Protein AF-A0A6A6XTH1-F1 (afdb_monomer)

Foldseek 3Di:
DWQDQVPAQAWEWEDEPRDTDITGHHLVLLVVQFVQSVVQLVVLPPDPPSRYHYHYDADPQLVVQVSVCSVPVDGDFGDPPPDPPPVVLCRQQVSLLRNLLVCVVRVRVSSVVVSLVSHDQEDAAPPDDLVSLLVNLCSHQVSDPDLDRSSLLSSLNHQQHRYPPNCPDPSVVVSCVVGVSSVLSNLLNCWQNQRQFQAWEWEAAPNDTDIGGDHLVLLVVQFVQSVCQCPDPDPSVVDRYDYDYHQDPLLVSQLSSCSSNVDNPLVSQCVQCVPPLLSQQLSLLSNVLVCVVRVRVSSLVVSLVSNVVSVVVDDLPPCVSLLSNLCSNQVSDPAAPDSNLLSSLCCCVPPNVVVCVDPSVVVSCVVGVSNVVSNVVNCVVLQQVPWDWDADPVRDTDIDRLNPDDPDDFDWDQDPVPRDIDTADSVGD

Solvent-accessible surface area (backbone atoms only — not comparable to full-atom values): 24085 Å² total; per-residue (Å²): 102,83,63,29,72,92,69,33,71,32,36,37,37,39,29,37,96,90,45,73,49,80,43,28,34,48,61,68,59,44,37,74,54,11,67,50,48,42,49,59,60,59,65,48,66,82,47,100,58,70,44,62,45,82,44,74,79,48,59,70,68,40,48,50,38,53,54,52,22,66,76,64,80,45,92,62,79,80,62,91,83,75,49,90,72,64,44,68,57,41,60,46,46,51,42,26,45,49,31,25,51,50,19,58,75,41,53,22,64,72,51,30,55,49,23,47,68,60,35,67,83,72,62,67,69,72,74,66,56,61,68,56,54,49,51,55,49,51,70,42,57,78,73,56,88,64,94,80,47,73,56,53,39,44,51,29,36,34,47,61,75,21,23,69,66,42,69,74,31,71,68,42,56,53,47,39,72,75,34,60,62,54,52,55,31,36,46,55,52,39,64,67,25,70,71,88,39,61,31,35,41,37,41,38,34,98,92,42,77,50,79,37,34,33,41,60,72,54,48,30,76,50,10,60,46,46,35,51,42,47,72,45,92,52,69,52,34,80,41,55,54,44,79,45,71,74,55,55,70,68,39,49,51,50,53,56,51,24,60,48,59,80,51,87,59,63,68,59,47,52,59,75,22,70,81,38,66,49,47,56,37,35,49,36,46,49,33,36,53,53,28,59,75,38,44,25,69,84,47,48,62,62,28,46,52,52,35,52,54,50,55,74,72,47,62,91,84,56,52,65,48,57,49,49,36,52,50,58,46,50,77,75,47,92,63,57,81,37,76,64,52,42,51,54,30,43,45,39,69,73,77,36,54,73,52,71,76,38,70,67,43,54,52,48,38,70,76,27,60,46,56,40,46,18,41,52,50,43,40,46,74,73,29,46,73,38,67,46,82,41,79,40,96,86,74,48,76,44,76,44,62,57,35,65,85,73,89,92,58,83,41,73,47,68,38,89,87,78,66,47,75,42,72,36,44,83,86,67,103

Secondary structure (DSSP, 8-state):
-TT-GGG-SEEEEEEETTEEEEEEE-HHHHHTT-HHHHHHHHHGGGSS-TTEEEEES--HHHHHHHHHHHHHSS--PPPTTS-SS-HHHIIIIIHHHHHHHHHHHTT-HHHHHHHHHHS-S---TT-S-HHHHHHHHHHHHTT---S--HHHHHHHHHHHHH-HHHHTSHHHHHHHHH-HHHHHHHHHT-TT--TT--EEEEEEETTEEEEEEE-HHHHHHH-HHHHHHHHSSSHHHH-SEEEEES--HHHHHHHHHHHHH----HHHHHHHHTT-HHHHHHHHHHHHHHHHHTT-GGGHHHHHHHHHHHHHHS-TT-HHHHHHHHHHHHHH---SS-HHHHHHHHHHHHH-GGGGGSHHHHHHHHH-HHHHHHHHHHHHHTTTT-EEEEE-TTS-EEEEETT---SS--EEEE-TTT--EEEE-TT--

InterPro domains:
  IPR000210 BTB/POZ domain [PF00651] (3-77)
  IPR000210 BTB/POZ domain [PF00651] (189-267)
  IPR000210 BTB/POZ domain [PS50097] (8-72)
  IPR000210 BTB/POZ domain [PS50097] (197-268)
  IPR000210 BTB/POZ domain [SM00225] (8-123)
  IPR000210 BTB/POZ domain [SM00225] (197-311)
  IPR011333 SKP1/BTB/POZ domain superfamily [G3DSA:3.30.710.10] (1-142)
  IPR011333 SKP1/BTB/POZ domain superfamily [G3DSA:3.30.710.10] (165-336)
  IPR011333 SKP1/BTB/POZ domain superfamily [SSF54695] (1-114)
  IPR011333 SKP1/BTB/POZ domain superfamily [SSF54695] (178-300)

Organism: NCBI:txid1314802

Sequence (429 aa):
MFNNPFSSDVTIRQTYNGITKRYHANKAVRCLHSKQFLNIFSENRKEESACIINLHGNDPVHFEIMLKYLYNLKWKDPAQGTYDENPSFQIKFMVPIGVYALANKYDIEKLRTCATQQFPDREPAGYYSNDQYVQMIEAHYSQCIGKDCLMGRKIAALAVKSSKDFILHESFEEMVKKYPSLSVDIILQLFNNPTLSDIRIKQICKGKTREYYAHKAILCKESDYFMNAFTGSFQEASDSEMAIYDDDPEHFEFVLKFIYTEHYDKSAIEKISEGDVAKRTVIPIGIYAIADKYDITRLYSPAAEDVLTTFKSTPDDQHDVLRAAIQTHYEMSSRADMPMGNILASFVLEHRREFTKLEDFQILMQSFPTFAADIALALCREGVFKYSPLRCVCGWTIYYNRGAMGQNHIRRRQCEKCRKWVFYDVEGG

Nearest PDB structures (foldseek):
  4eoz-assembly2_A  TM=8.513E-01  e=6.259E-05  Homo sapiens
  7x4x-assembly2_C  TM=8.504E-01  e=3.045E-04  Homo sapiens
  9ety-assembly1_B  TM=6.364E-01  e=1.633E-04  Homo sapiens
  4hxi-assembly1_A  TM=5.085E-01  e=1.011E-04  Homo sapiens
  8h33-assembly1_B  TM=3.549E-01  e=1.348E-04  Homo sapiens

Radius of gyration: 31.83 Å; Cα contacts (8 Å, |Δi|>4): 590; chains: 1; bounding box: 79×56×95 Å

pLDDT: mean 88.26, std 10.14, range [45.06, 98.31]

Mean predicted aligned error: 9.57 Å

Structure (mmCIF, N/CA/C/O backbone):
data_AF-A0A6A6XTH1-F1
#
_entry.id   AF-A0A6A6XTH1-F1
#
loop_
_atom_site.group_PDB
_atom_site.id
_atom_site.type_symbol
_atom_site.label_atom_id
_atom_site.label_alt_id
_atom_site.label_comp_id
_atom_site.label_asym_id
_atom_site.label_entity_id
_atom_site.label_seq_id
_atom_site.pdbx_PDB_ins_code
_atom_site.Cartn_x
_atom_site.Cartn_y
_atom_site.Cartn_z
_atom_site.occupancy
_atom_site.B_iso_or_equiv
_atom_site.auth_seq_id
_atom_site.auth_comp_id
_atom_site.auth_asym_id
_atom_site.auth_atom_id
_atom_site.pdbx_PDB_model_num
ATOM 1 N N . MET A 1 1 ? 41.050 3.896 -14.881 1.00 79.62 1 MET A N 1
ATOM 2 C CA . MET A 1 1 ? 41.025 2.451 -14.553 1.00 79.62 1 MET A CA 1
ATOM 3 C C . MET A 1 1 ? 40.057 1.673 -15.441 1.00 79.62 1 MET A C 1
ATOM 5 O O . MET A 1 1 ? 40.432 0.599 -15.886 1.00 79.62 1 MET A O 1
ATOM 9 N N . PHE A 1 2 ? 38.859 2.191 -15.755 1.00 81.81 2 PHE A N 1
ATOM 10 C CA . PHE A 1 2 ? 37.929 1.511 -16.672 1.00 81.81 2 PHE A CA 1
ATOM 11 C C . PHE A 1 2 ? 38.579 1.126 -18.014 1.00 81.81 2 PHE A C 1
ATOM 13 O O . PHE A 1 2 ? 39.218 1.967 -18.645 1.00 81.81 2 PHE A O 1
ATOM 20 N N . ASN A 1 3 ? 38.390 -0.132 -18.427 1.00 84.75 3 ASN A N 1
ATOM 21 C CA . ASN A 1 3 ? 38.865 -0.724 -19.680 1.00 84.75 3 ASN A CA 1
ATOM 22 C C . ASN A 1 3 ? 40.363 -0.528 -19.974 1.00 84.75 3 ASN A C 1
ATOM 24 O O . ASN A 1 3 ? 40.771 -0.474 -21.132 1.00 84.75 3 ASN A O 1
ATOM 28 N N . ASN A 1 4 ? 41.186 -0.425 -18.925 1.00 86.25 4 ASN A N 1
ATOM 29 C CA . ASN A 1 4 ? 42.634 -0.301 -19.046 1.00 86.25 4 ASN A CA 1
ATOM 30 C C . ASN A 1 4 ? 43.312 -1.633 -18.659 1.00 86.25 4 ASN A C 1
ATOM 32 O O . ASN A 1 4 ? 43.270 -1.998 -17.476 1.00 86.25 4 ASN A O 1
ATOM 36 N N . PRO A 1 5 ? 43.968 -2.336 -19.605 1.00 84.25 5 PRO A N 1
ATOM 37 C CA . PRO A 1 5 ? 44.561 -3.654 -19.368 1.00 84.25 5 PRO A CA 1
ATOM 38 C C . PRO A 1 5 ? 45.682 -3.646 -18.321 1.00 84.25 5 PRO A C 1
ATOM 40 O O . PRO A 1 5 ? 45.860 -4.640 -17.628 1.00 84.25 5 PRO A O 1
ATOM 43 N N . PHE A 1 6 ? 46.394 -2.529 -18.146 1.00 83.31 6 PHE A N 1
ATOM 44 C CA . PHE A 1 6 ? 47.521 -2.421 -17.210 1.00 83.31 6 PHE A CA 1
AT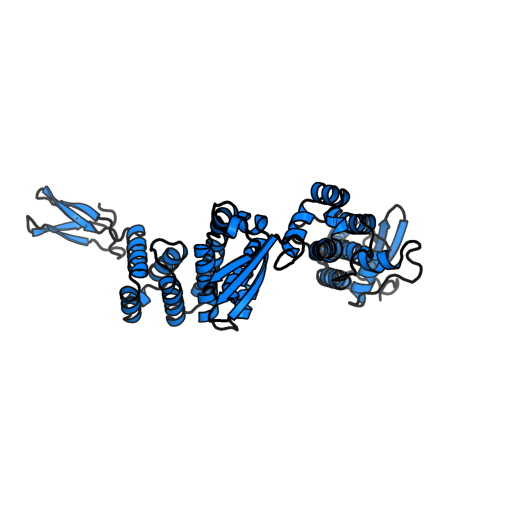OM 45 C C . PHE A 1 6 ? 47.093 -2.268 -15.749 1.00 83.31 6 PHE A C 1
ATOM 47 O O . PHE A 1 6 ? 47.891 -2.473 -14.843 1.00 83.31 6 PHE A O 1
ATOM 54 N N . SER A 1 7 ? 45.839 -1.879 -15.516 1.00 82.38 7 SER A N 1
ATOM 55 C CA . SER A 1 7 ? 45.303 -1.617 -14.173 1.00 82.38 7 SER A CA 1
ATOM 56 C C . SER A 1 7 ? 44.161 -2.557 -13.795 1.00 82.38 7 SER A C 1
ATOM 58 O O . SER A 1 7 ? 43.454 -2.278 -12.833 1.00 82.38 7 SER A O 1
ATOM 60 N N . SER A 1 8 ? 43.958 -3.636 -14.558 1.00 85.62 8 SER A N 1
ATOM 61 C CA . SER A 1 8 ? 42.837 -4.574 -14.418 1.00 85.62 8 SER A CA 1
ATOM 62 C C . SER A 1 8 ? 43.306 -5.941 -13.920 1.00 85.62 8 SER A C 1
ATOM 64 O O . SER A 1 8 ? 44.355 -6.425 -14.327 1.00 85.62 8 SER A O 1
ATOM 66 N N . ASP A 1 9 ? 42.504 -6.580 -13.071 1.00 84.94 9 ASP A N 1
ATOM 67 C CA . ASP A 1 9 ? 42.744 -7.918 -12.498 1.00 84.94 9 ASP A CA 1
ATOM 68 C C . ASP A 1 9 ? 41.776 -8.979 -13.068 1.00 84.94 9 ASP A C 1
ATOM 70 O O . ASP A 1 9 ? 41.789 -10.145 -12.657 1.00 84.94 9 ASP A O 1
ATOM 74 N N . VAL A 1 10 ? 40.915 -8.573 -14.011 1.00 85.38 10 VAL A N 1
ATOM 75 C CA . VAL A 1 10 ? 40.011 -9.451 -14.752 1.00 85.38 10 VAL A CA 1
ATOM 76 C C . VAL A 1 10 ? 39.714 -8.918 -16.156 1.00 85.38 10 VAL A C 1
ATOM 78 O O . VAL A 1 10 ? 39.556 -7.719 -16.388 1.00 85.38 10 VAL A O 1
ATOM 81 N N . THR A 1 11 ? 39.582 -9.842 -17.100 1.00 87.94 11 THR A N 1
ATOM 82 C CA . THR A 1 11 ? 39.050 -9.624 -18.444 1.00 87.94 11 THR A CA 1
ATOM 83 C C . THR A 1 11 ? 37.680 -10.279 -18.554 1.00 87.94 11 THR A C 1
ATOM 85 O O . THR A 1 11 ? 37.520 -11.467 -18.295 1.00 87.94 11 THR A O 1
ATOM 88 N N . ILE A 1 12 ? 36.676 -9.523 -18.977 1.00 87.50 12 ILE A N 1
ATOM 89 C CA . ILE A 1 12 ? 35.315 -10.021 -19.163 1.00 87.50 12 ILE A CA 1
ATOM 90 C C . ILE A 1 12 ? 35.030 -10.149 -20.647 1.00 87.50 12 ILE A C 1
ATOM 92 O O . ILE A 1 12 ? 35.158 -9.181 -21.393 1.00 87.50 12 ILE A O 1
ATOM 96 N N . ARG A 1 13 ? 34.623 -11.343 -21.059 1.00 88.94 13 ARG A N 1
ATOM 97 C CA . ARG A 1 13 ? 34.098 -11.656 -22.383 1.00 88.94 13 ARG A CA 1
ATOM 98 C C . ARG A 1 13 ? 32.581 -11.664 -22.295 1.00 88.94 13 ARG A C 1
ATOM 100 O O . ARG A 1 13 ? 31.990 -12.614 -21.795 1.00 88.94 13 ARG A O 1
ATOM 107 N N . GLN A 1 14 ? 31.959 -10.584 -22.740 1.00 89.56 14 GLN A N 1
ATOM 108 C CA . GLN A 1 14 ? 30.508 -10.502 -22.851 1.00 89.56 14 GLN A CA 1
ATOM 109 C C . GLN A 1 14 ? 30.110 -10.992 -24.245 1.00 89.56 14 GLN A C 1
ATOM 111 O O . GLN A 1 14 ? 30.639 -10.494 -25.233 1.00 89.56 14 GLN A O 1
ATOM 116 N N . THR A 1 15 ? 29.207 -11.972 -24.311 1.00 87.31 15 THR A N 1
ATOM 117 C CA . THR A 1 15 ? 28.718 -12.557 -25.565 1.00 87.31 15 THR A CA 1
ATOM 118 C C . THR A 1 15 ? 27.211 -12.369 -25.693 1.00 87.31 15 THR A C 1
ATOM 120 O O . THR A 1 15 ? 26.456 -12.737 -24.787 1.00 87.31 15 THR A O 1
ATOM 123 N N . TYR A 1 16 ? 26.765 -11.835 -26.828 1.00 87.19 16 TYR A N 1
ATOM 124 C CA . TYR A 1 16 ? 25.354 -11.631 -27.151 1.00 87.19 16 TYR A CA 1
ATOM 125 C C . TYR A 1 16 ? 25.130 -11.801 -28.651 1.00 87.19 16 TYR A C 1
ATOM 127 O O . TYR A 1 16 ? 25.870 -11.223 -29.442 1.00 87.19 16 TYR A O 1
ATOM 135 N N . ASN A 1 17 ? 24.158 -12.634 -29.036 1.00 85.44 17 ASN A N 1
ATOM 136 C CA . ASN A 1 17 ? 23.845 -12.966 -30.434 1.00 85.44 17 ASN A CA 1
ATOM 137 C C . ASN A 1 17 ? 25.089 -13.301 -31.285 1.00 85.44 17 ASN A C 1
ATOM 139 O O . ASN A 1 17 ? 25.251 -12.818 -32.399 1.00 85.44 17 ASN A O 1
ATOM 143 N N . GLY A 1 18 ? 26.014 -14.093 -30.730 1.00 82.94 18 GLY A N 1
ATOM 144 C CA . GLY A 1 18 ? 27.261 -14.492 -31.399 1.00 82.94 18 GLY A CA 1
ATOM 145 C C . GLY A 1 18 ? 28.381 -13.441 -31.390 1.00 82.94 18 GLY A C 1
ATOM 146 O O . GLY A 1 18 ? 29.526 -13.772 -31.691 1.00 82.94 18 GLY A O 1
ATOM 147 N N . ILE A 1 19 ? 28.106 -12.201 -30.979 1.00 83.81 19 ILE A N 1
ATOM 148 C CA . ILE A 1 19 ? 29.102 -11.127 -30.879 1.00 83.81 19 ILE A CA 1
ATOM 149 C C . ILE A 1 19 ? 29.741 -11.158 -29.493 1.00 83.81 19 ILE A C 1
ATOM 151 O O . ILE A 1 19 ? 29.045 -11.080 -28.483 1.00 83.81 19 ILE A O 1
ATOM 155 N N . THR A 1 20 ? 31.075 -11.234 -29.441 1.00 87.62 20 THR A N 1
ATOM 156 C CA . THR A 1 20 ? 31.843 -11.186 -28.187 1.00 87.62 20 THR A CA 1
ATOM 157 C C . THR A 1 20 ? 32.624 -9.881 -28.068 1.00 87.62 20 THR A C 1
ATOM 159 O O . THR A 1 20 ? 33.515 -9.624 -28.877 1.00 87.62 20 THR A O 1
ATOM 162 N N . LYS A 1 21 ? 32.366 -9.089 -27.021 1.00 89.25 21 LYS A N 1
ATOM 163 C CA . LYS A 1 21 ? 33.204 -7.942 -26.638 1.00 89.25 21 LYS A CA 1
ATOM 164 C C . LYS A 1 21 ? 34.044 -8.261 -25.405 1.00 89.25 21 LYS A C 1
ATOM 166 O O . LYS A 1 21 ? 33.629 -9.002 -24.512 1.00 89.25 21 LYS A O 1
ATOM 171 N N . ARG A 1 22 ? 35.253 -7.696 -25.365 1.00 89.62 22 ARG A N 1
ATOM 172 C CA . ARG A 1 22 ? 36.203 -7.846 -24.257 1.00 89.62 22 ARG A CA 1
ATOM 173 C C . ARG A 1 22 ? 36.315 -6.545 -23.478 1.00 89.62 22 ARG A C 1
ATOM 175 O O . ARG A 1 22 ? 36.481 -5.488 -24.077 1.00 89.62 22 ARG A O 1
ATOM 182 N N . TYR A 1 23 ? 36.272 -6.654 -22.156 1.00 88.38 23 TYR A N 1
ATOM 183 C CA . TYR A 1 23 ? 36.406 -5.529 -21.238 1.00 88.38 23 TYR A CA 1
ATOM 184 C C . TYR A 1 23 ? 37.457 -5.834 -20.175 1.00 88.38 23 TYR A C 1
ATOM 186 O O . TYR A 1 23 ? 37.413 -6.896 -19.556 1.00 88.38 23 TYR A O 1
ATOM 194 N N . HIS A 1 24 ? 38.360 -4.893 -19.921 1.00 87.50 24 HIS A N 1
ATOM 195 C CA . HIS A 1 24 ? 39.299 -4.958 -18.801 1.00 87.50 24 HIS A CA 1
ATOM 196 C C . HIS A 1 24 ? 38.693 -4.260 -17.575 1.00 87.50 24 HIS A C 1
ATOM 198 O O . HIS A 1 24 ? 38.207 -3.128 -17.674 1.00 87.50 24 HIS A O 1
ATOM 204 N N . ALA A 1 25 ? 38.646 -4.949 -16.435 1.00 85.69 25 ALA A N 1
ATOM 205 C CA . ALA A 1 25 ? 37.986 -4.446 -15.237 1.00 85.69 25 ALA A CA 1
ATOM 206 C C . ALA A 1 25 ? 38.704 -4.841 -13.937 1.00 85.69 25 ALA A C 1
ATOM 208 O O . ALA A 1 25 ? 39.650 -5.624 -13.929 1.00 85.69 25 ALA A O 1
ATOM 209 N N . ASN A 1 26 ? 38.205 -4.289 -12.829 1.00 88.06 26 ASN A N 1
ATOM 210 C CA . ASN A 1 26 ? 38.665 -4.548 -11.470 1.00 88.06 26 ASN A CA 1
ATOM 211 C C . ASN 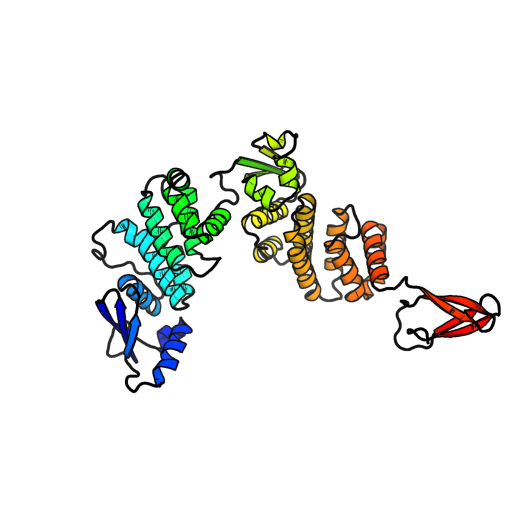A 1 26 ? 37.615 -5.354 -10.697 1.00 88.06 26 ASN A C 1
ATOM 213 O O . ASN A 1 26 ? 36.486 -4.881 -10.535 1.00 88.06 26 ASN A O 1
ATOM 217 N N . LYS A 1 27 ? 37.976 -6.534 -10.181 1.00 83.25 27 LYS A N 1
ATOM 218 C CA . LYS A 1 27 ? 37.102 -7.386 -9.358 1.00 83.25 27 LYS A CA 1
ATOM 219 C C . LYS A 1 27 ? 36.592 -6.605 -8.147 1.00 83.25 27 LYS A C 1
ATOM 221 O O . LYS A 1 27 ? 35.385 -6.539 -7.930 1.00 83.25 27 LYS A O 1
ATOM 226 N N . ALA A 1 28 ? 37.494 -5.924 -7.433 1.00 79.75 28 ALA A N 1
ATOM 227 C CA . ALA A 1 28 ? 37.177 -5.160 -6.223 1.00 79.75 28 ALA A CA 1
ATOM 228 C C . ALA A 1 28 ? 36.103 -4.075 -6.438 1.00 79.75 28 ALA A C 1
ATOM 230 O O . ALA A 1 28 ? 35.146 -4.005 -5.671 1.00 79.75 28 ALA A O 1
ATOM 231 N N . VAL A 1 29 ? 36.210 -3.282 -7.514 1.00 81.12 29 VAL A N 1
ATOM 232 C CA . VAL A 1 29 ? 35.236 -2.218 -7.841 1.00 81.12 29 VAL A CA 1
ATOM 233 C C . VAL A 1 29 ? 33.833 -2.797 -8.034 1.00 81.12 29 VAL A C 1
ATOM 235 O O . VAL A 1 29 ? 32.847 -2.196 -7.633 1.00 81.12 29 VAL A O 1
ATOM 238 N N . ARG A 1 30 ? 33.717 -3.990 -8.616 1.00 81.31 30 ARG A N 1
ATOM 239 C CA . ARG A 1 30 ? 32.416 -4.609 -8.905 1.00 81.31 30 ARG A CA 1
ATOM 240 C C . ARG A 1 30 ? 31.829 -5.296 -7.682 1.00 81.31 30 ARG A C 1
ATOM 242 O O . ARG A 1 30 ? 30.639 -5.139 -7.436 1.00 81.31 30 ARG A O 1
ATOM 249 N N . CYS A 1 31 ? 32.656 -6.000 -6.908 1.00 82.75 31 CYS A N 1
ATOM 250 C CA . CYS A 1 31 ? 32.242 -6.597 -5.637 1.00 82.75 31 CYS A CA 1
ATOM 251 C C . CYS A 1 31 ? 31.720 -5.545 -4.655 1.00 82.75 31 CYS A C 1
ATOM 253 O O . CYS A 1 31 ? 30.798 -5.833 -3.900 1.00 82.75 31 CYS A O 1
ATOM 255 N N . LEU A 1 32 ? 32.270 -4.323 -4.692 1.00 83.12 32 LEU A N 1
ATOM 256 C CA . LEU A 1 32 ? 31.778 -3.200 -3.890 1.00 83.12 32 LEU A CA 1
ATOM 257 C C . LEU A 1 32 ? 30.310 -2.859 -4.193 1.00 83.12 32 LEU A C 1
ATOM 259 O O . LEU A 1 32 ? 29.587 -2.396 -3.316 1.00 83.12 32 LEU A O 1
ATOM 263 N N . HIS A 1 33 ? 29.874 -3.071 -5.434 1.00 83.81 33 HIS A N 1
ATOM 264 C CA . HIS A 1 33 ? 28.554 -2.673 -5.917 1.00 83.81 33 HIS A CA 1
ATOM 265 C C . HIS A 1 33 ? 27.579 -3.836 -6.125 1.00 83.81 33 HIS A C 1
ATOM 267 O O . HIS A 1 33 ? 26.409 -3.579 -6.388 1.00 83.81 33 HIS A O 1
ATOM 273 N N . SER A 1 34 ? 28.044 -5.085 -6.053 1.00 87.19 34 SER A N 1
ATOM 274 C CA . SER A 1 34 ? 27.250 -6.273 -6.372 1.00 87.19 34 SER A CA 1
ATOM 275 C C . SER A 1 34 ? 27.806 -7.510 -5.674 1.00 87.19 34 SER A C 1
ATOM 277 O O . SER A 1 34 ? 28.924 -7.965 -5.949 1.00 87.19 34 SER A O 1
ATOM 279 N N . LYS A 1 35 ? 26.972 -8.113 -4.823 1.00 84.44 35 LYS A N 1
ATOM 280 C CA . LYS A 1 35 ? 27.264 -9.414 -4.203 1.00 84.44 35 LYS A CA 1
ATOM 281 C C . LYS A 1 35 ? 27.319 -10.533 -5.237 1.00 84.44 35 LYS A C 1
ATOM 283 O O . LYS A 1 35 ? 28.079 -11.481 -5.081 1.00 84.44 35 LYS A O 1
ATOM 288 N N . GLN A 1 36 ? 26.564 -10.417 -6.323 1.00 84.62 36 GLN A N 1
ATOM 289 C CA . GLN A 1 36 ? 26.618 -11.417 -7.376 1.00 84.62 36 GLN A CA 1
ATOM 290 C C . GLN A 1 36 ? 27.959 -11.448 -8.096 1.00 84.62 36 GLN A C 1
ATOM 292 O O . GLN A 1 36 ? 28.465 -12.530 -8.372 1.00 84.62 36 GLN A O 1
ATOM 297 N N . PHE A 1 37 ? 28.573 -10.293 -8.371 1.00 84.06 37 PHE A N 1
ATOM 298 C CA . PHE A 1 37 ? 29.925 -10.293 -8.923 1.00 84.06 37 PHE A CA 1
ATOM 299 C C . PHE A 1 37 ? 30.907 -10.966 -7.958 1.00 84.06 37 PHE A C 1
ATOM 301 O O . PHE A 1 37 ? 31.735 -11.749 -8.413 1.00 84.06 37 PHE A O 1
ATOM 308 N N . LEU A 1 38 ? 30.770 -10.760 -6.642 1.00 83.12 38 LEU A N 1
ATOM 309 C CA . LEU A 1 38 ? 31.570 -11.482 -5.647 1.00 83.12 38 LEU A CA 1
ATOM 310 C C . LEU A 1 38 ? 31.401 -13.008 -5.758 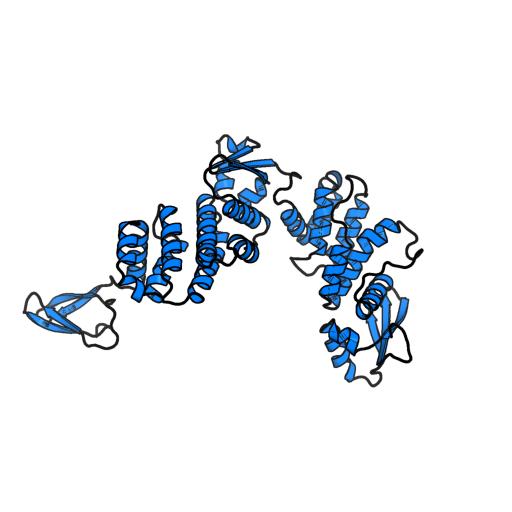1.00 83.12 38 LEU A C 1
ATOM 312 O O . LEU A 1 38 ? 32.409 -13.713 -5.742 1.00 83.12 38 LEU A O 1
ATOM 316 N N . ASN A 1 39 ? 30.171 -13.501 -5.929 1.00 83.94 39 ASN A N 1
ATOM 317 C CA . ASN A 1 39 ? 29.889 -14.929 -6.119 1.00 83.94 39 ASN A CA 1
ATOM 318 C C . ASN A 1 39 ? 30.478 -15.461 -7.435 1.00 83.94 39 ASN A C 1
ATOM 320 O O . ASN A 1 39 ? 31.201 -16.452 -7.442 1.00 83.94 39 ASN A O 1
ATOM 324 N N . ILE A 1 40 ? 30.276 -14.740 -8.542 1.00 83.56 40 ILE A N 1
ATOM 325 C CA . ILE A 1 40 ? 30.854 -15.090 -9.848 1.00 83.56 40 ILE A CA 1
ATOM 326 C C . ILE A 1 40 ? 32.384 -15.191 -9.744 1.00 83.56 40 ILE A C 1
ATOM 328 O O . ILE A 1 40 ? 32.997 -16.095 -10.310 1.00 83.56 40 ILE A O 1
ATOM 332 N N . PHE A 1 41 ? 33.031 -14.276 -9.019 1.00 81.06 41 PHE A N 1
ATOM 333 C CA . PHE A 1 41 ? 34.482 -14.305 -8.836 1.00 81.06 41 PHE A CA 1
ATOM 334 C C . PHE A 1 41 ? 34.959 -15.372 -7.843 1.00 81.06 41 PHE A C 1
ATOM 336 O O . PHE A 1 41 ? 36.118 -15.782 -7.927 1.00 81.06 41 PHE A O 1
ATOM 343 N N . SER A 1 42 ? 34.126 -15.802 -6.893 1.00 77.00 42 SER A N 1
ATOM 344 C CA . SER A 1 42 ? 34.489 -16.829 -5.914 1.00 77.00 42 SER A CA 1
ATOM 345 C C . SER A 1 42 ? 34.365 -18.243 -6.486 1.00 77.00 42 SER A C 1
ATOM 347 O O . SER A 1 42 ? 35.248 -19.062 -6.235 1.00 77.00 42 SER A O 1
ATOM 349 N N . GLU A 1 43 ? 33.344 -18.504 -7.303 1.00 71.75 43 GLU A N 1
ATOM 350 C CA . GLU A 1 43 ? 33.095 -19.798 -7.951 1.00 71.75 43 GLU A CA 1
ATOM 351 C C . GLU A 1 43 ? 34.133 -20.113 -9.039 1.00 71.75 43 GLU A C 1
ATOM 353 O O . GLU A 1 43 ? 34.647 -21.230 -9.106 1.00 71.75 43 GLU A O 1
ATOM 358 N N . ASN A 1 44 ? 34.550 -19.103 -9.811 1.00 63.25 44 ASN A N 1
ATOM 359 C CA . ASN A 1 44 ? 35.551 -19.238 -10.879 1.00 63.25 44 ASN A CA 1
ATOM 360 C C . ASN A 1 44 ? 37.004 -19.431 -10.384 1.00 63.25 44 ASN A C 1
ATOM 362 O O . ASN A 1 44 ? 37.931 -19.434 -11.190 1.00 63.25 44 ASN A O 1
ATOM 366 N N . ARG A 1 45 ? 37.254 -19.600 -9.074 1.00 56.66 45 ARG A N 1
ATOM 367 C CA . ARG A 1 45 ? 38.610 -19.880 -8.549 1.00 56.66 45 ARG A CA 1
ATOM 368 C C . ARG A 1 45 ? 39.117 -21.296 -8.847 1.00 56.66 45 ARG A C 1
ATOM 370 O O . ARG A 1 45 ? 40.288 -21.561 -8.599 1.00 56.66 45 ARG A O 1
ATOM 377 N N . LYS A 1 46 ? 38.253 -22.205 -9.314 1.00 53.41 46 LYS A N 1
ATOM 378 C CA . LYS A 1 46 ? 38.589 -23.624 -9.532 1.00 53.41 46 LYS A CA 1
ATOM 379 C C . LYS A 1 46 ? 39.170 -23.937 -10.917 1.00 53.41 46 LYS A C 1
ATOM 381 O O . LYS A 1 46 ? 39.634 -25.052 -11.117 1.00 53.41 46 LYS A O 1
ATOM 386 N N . GLU A 1 47 ? 39.178 -22.983 -11.845 1.00 50.53 47 GLU A N 1
ATOM 387 C CA . GLU A 1 47 ? 39.749 -23.155 -13.185 1.00 50.53 47 GLU A CA 1
ATOM 388 C C . GLU A 1 47 ? 41.060 -22.361 -13.308 1.00 50.53 47 GLU A C 1
ATOM 390 O O . GLU A 1 47 ? 41.127 -21.189 -12.934 1.00 50.53 47 GLU A O 1
ATOM 395 N N . GLU A 1 48 ? 42.108 -22.975 -13.868 1.00 46.66 48 GLU A N 1
ATOM 396 C CA . GLU A 1 48 ? 43.475 -22.425 -14.011 1.00 46.66 48 GLU A CA 1
ATOM 397 C C . GLU A 1 48 ? 43.564 -21.128 -14.861 1.00 46.66 48 GLU A C 1
ATOM 399 O O . GLU A 1 48 ? 44.632 -20.543 -15.021 1.00 46.66 48 GLU A O 1
ATOM 404 N N . SER A 1 49 ? 42.430 -20.611 -15.353 1.00 53.19 49 SER A N 1
ATOM 405 C CA . SER A 1 49 ? 42.276 -19.383 -16.150 1.00 53.19 49 SER A CA 1
ATOM 406 C C . SER A 1 49 ? 41.616 -18.226 -15.371 1.00 53.19 49 SER A C 1
ATOM 408 O O . SER A 1 49 ? 40.824 -17.467 -15.930 1.00 53.19 49 SER A O 1
ATOM 410 N N . ALA A 1 50 ? 41.942 -18.054 -14.084 1.00 57.41 50 ALA A N 1
ATOM 411 C CA . ALA A 1 50 ? 41.287 -17.162 -13.103 1.00 57.41 50 ALA A CA 1
ATOM 412 C C . ALA A 1 50 ? 41.185 -15.643 -13.446 1.00 57.41 50 ALA A C 1
ATOM 414 O O . ALA A 1 50 ? 40.675 -14.847 -12.641 1.00 57.41 50 ALA A O 1
ATOM 415 N N . CYS A 1 51 ? 41.672 -15.216 -14.617 1.00 72.19 51 CYS A N 1
ATOM 416 C CA . CYS A 1 51 ? 41.663 -13.834 -15.103 1.00 72.19 51 CYS A CA 1
ATOM 417 C C . CYS A 1 51 ? 40.608 -13.569 -16.197 1.00 72.19 51 CYS A C 1
ATOM 419 O O . CYS A 1 51 ? 40.357 -12.407 -16.505 1.00 72.19 51 CYS A O 1
ATOM 421 N N . ILE A 1 52 ? 39.958 -14.584 -16.785 1.00 81.12 52 ILE A N 1
ATOM 422 C CA . ILE A 1 52 ? 38.946 -14.380 -17.841 1.00 81.12 52 ILE A CA 1
ATOM 423 C C . ILE A 1 52 ? 37.582 -14.901 -17.395 1.00 81.12 52 ILE A C 1
ATOM 425 O O . ILE A 1 52 ? 37.474 -16.029 -16.937 1.00 81.12 52 ILE A O 1
ATOM 429 N N . ILE A 1 53 ? 36.532 -14.096 -17.573 1.00 82.56 53 ILE A N 1
ATOM 430 C CA . ILE A 1 53 ? 35.151 -14.481 -17.250 1.00 82.56 53 ILE A CA 1
ATOM 431 C C . ILE A 1 53 ? 34.266 -14.311 -18.466 1.00 82.56 53 ILE A C 1
ATOM 433 O O . ILE A 1 53 ? 34.235 -13.237 -19.066 1.00 82.56 53 ILE A O 1
ATOM 437 N N . ASN A 1 54 ? 33.519 -15.358 -18.798 1.00 82.88 54 ASN A N 1
ATOM 438 C CA . ASN A 1 54 ? 32.559 -15.347 -19.890 1.00 82.88 54 ASN A CA 1
ATOM 439 C C . ASN A 1 54 ? 31.160 -15.065 -19.335 1.00 82.88 54 ASN A C 1
ATOM 441 O O . ASN A 1 54 ? 30.682 -15.766 -18.449 1.00 82.88 54 ASN A O 1
ATOM 445 N N . LEU A 1 55 ? 30.514 -14.017 -19.841 1.00 84.50 55 LEU A N 1
ATOM 446 C CA . LEU A 1 55 ? 29.145 -13.650 -19.495 1.00 84.50 55 LEU A CA 1
ATOM 447 C C . LEU A 1 55 ? 28.295 -13.676 -20.762 1.00 84.50 55 LEU A C 1
ATOM 449 O O . LEU A 1 55 ? 28.638 -13.038 -21.756 1.00 84.50 55 LEU A O 1
ATOM 453 N N . HIS A 1 56 ? 27.173 -14.387 -20.718 1.00 83.81 56 HIS A N 1
ATOM 454 C CA . HIS A 1 56 ? 26.288 -14.574 -21.867 1.00 83.81 56 HIS A CA 1
ATOM 455 C C . HIS A 1 56 ? 24.954 -13.837 -21.687 1.00 83.81 56 HIS A C 1
ATOM 457 O O . HIS A 1 56 ? 24.479 -13.633 -20.562 1.00 83.81 56 HIS A O 1
ATOM 463 N N . GLY A 1 57 ? 24.347 -13.449 -22.812 1.00 81.25 57 GLY A N 1
ATOM 464 C CA . GLY A 1 57 ? 22.981 -12.920 -22.856 1.00 81.25 57 GLY A CA 1
ATOM 465 C C . GLY A 1 57 ? 22.833 -11.478 -22.362 1.00 81.25 57 GLY A C 1
ATOM 466 O O . GLY A 1 57 ? 21.739 -11.085 -21.982 1.00 81.25 57 GLY A O 1
ATOM 467 N N . ASN A 1 58 ? 23.916 -10.697 -22.324 1.00 85.25 58 ASN A N 1
ATOM 468 C CA . ASN A 1 58 ? 23.855 -9.278 -21.958 1.00 85.25 58 ASN A CA 1
ATOM 469 C C . ASN A 1 58 ? 24.007 -8.428 -23.207 1.00 85.25 58 ASN A C 1
ATOM 471 O O . ASN A 1 58 ? 25.023 -8.579 -23.874 1.00 85.25 58 ASN A O 1
ATOM 475 N N . ASP A 1 59 ? 23.089 -7.513 -23.488 1.00 89.56 59 ASP A N 1
ATOM 476 C CA . ASP A 1 59 ? 23.270 -6.571 -24.593 1.00 89.56 59 ASP A CA 1
ATOM 477 C C . ASP A 1 59 ? 24.584 -5.758 -24.429 1.00 89.56 59 ASP A C 1
ATOM 479 O O . ASP A 1 59 ? 24.848 -5.253 -23.329 1.00 89.56 59 ASP A O 1
ATOM 483 N N . PRO A 1 60 ? 25.432 -5.631 -25.472 1.00 89.88 60 PRO A N 1
ATOM 484 C CA . PRO A 1 60 ? 26.718 -4.945 -25.365 1.00 89.88 60 PRO A CA 1
ATOM 485 C C . PRO A 1 60 ? 26.621 -3.464 -24.976 1.00 89.88 60 PRO A C 1
ATOM 487 O O . PRO A 1 60 ? 27.507 -2.968 -24.277 1.00 89.88 60 PRO A O 1
ATOM 490 N N . VAL A 1 61 ? 25.584 -2.751 -25.427 1.00 91.94 61 VAL A N 1
ATOM 491 C CA . VAL A 1 61 ? 25.392 -1.322 -25.141 1.00 91.94 61 VAL A CA 1
ATOM 492 C C . VAL A 1 61 ? 24.991 -1.152 -23.681 1.00 91.94 61 VAL A C 1
ATOM 494 O O . VAL A 1 61 ? 25.662 -0.434 -22.936 1.00 91.94 61 VAL A O 1
ATOM 497 N N . HIS A 1 62 ? 23.965 -1.878 -23.232 1.00 93.38 62 HIS A N 1
ATOM 498 C CA . HIS A 1 62 ? 23.512 -1.835 -21.839 1.00 93.38 62 HIS A CA 1
ATOM 499 C C . HIS A 1 62 ? 24.616 -2.279 -20.871 1.00 93.38 62 HIS A C 1
ATOM 501 O O . HIS A 1 62 ? 24.812 -1.674 -19.811 1.00 93.38 62 HIS A O 1
ATOM 507 N N . PHE A 1 63 ? 25.377 -3.314 -21.241 1.00 92.25 63 PHE A N 1
ATOM 508 C CA . PHE A 1 63 ? 26.475 -3.815 -20.422 1.00 92.25 63 PHE A CA 1
ATOM 509 C C . PHE A 1 63 ? 27.583 -2.772 -20.284 1.00 92.25 63 PHE A C 1
ATOM 511 O O . PHE A 1 63 ? 28.071 -2.540 -19.179 1.00 92.25 63 PHE A O 1
ATOM 518 N N . GLU A 1 64 ? 27.952 -2.088 -21.367 1.00 92.12 64 GLU A N 1
ATOM 519 C CA . GLU A 1 64 ? 28.949 -1.022 -21.317 1.00 92.12 64 GLU A CA 1
ATOM 520 C C . GLU A 1 64 ? 28.503 0.164 -20.447 1.00 92.12 64 GLU A C 1
ATOM 522 O O . GLU A 1 64 ? 29.319 0.688 -19.681 1.00 92.12 64 GLU A O 1
ATOM 527 N N . ILE A 1 65 ? 27.222 0.552 -20.496 1.00 94.44 65 ILE A N 1
ATOM 528 C CA . ILE A 1 65 ? 26.655 1.582 -19.607 1.00 94.44 65 ILE A CA 1
ATOM 529 C C . ILE A 1 65 ? 26.792 1.153 -18.146 1.00 94.44 65 ILE A C 1
ATOM 531 O O . ILE A 1 65 ? 27.326 1.915 -17.335 1.00 94.44 65 ILE A O 1
ATOM 535 N N . MET A 1 66 ? 26.395 -0.081 -17.813 1.00 94.38 66 MET A N 1
ATOM 536 C CA . MET A 1 66 ? 26.558 -0.632 -16.466 1.00 94.38 66 MET A CA 1
ATOM 537 C C . MET A 1 66 ? 28.023 -0.577 -16.022 1.00 94.38 66 MET A C 1
ATOM 539 O O . MET A 1 66 ? 28.318 -0.111 -14.923 1.00 94.38 66 MET A O 1
ATOM 543 N N . LEU A 1 67 ? 28.965 -0.997 -16.872 1.00 91.44 67 LEU A N 1
ATOM 544 C CA . LEU A 1 67 ? 30.384 -0.946 -16.528 1.00 91.44 67 LEU A CA 1
ATOM 545 C C . LEU A 1 67 ? 30.869 0.482 -16.275 1.00 91.44 67 LEU A C 1
ATOM 547 O O . LEU A 1 67 ? 31.529 0.733 -15.270 1.00 91.44 67 LEU A O 1
ATOM 551 N N . LYS A 1 68 ? 30.540 1.428 -17.159 1.00 92.00 68 LYS A N 1
ATOM 552 C CA . LYS A 1 68 ? 30.915 2.838 -16.990 1.00 92.00 68 LYS A CA 1
ATOM 553 C C . LYS A 1 68 ? 30.306 3.432 -15.722 1.00 92.00 68 LYS A C 1
ATOM 555 O O . LYS A 1 68 ? 30.969 4.244 -15.071 1.00 92.00 68 LYS A O 1
ATOM 560 N N . TYR A 1 69 ? 29.089 3.025 -15.363 1.00 94.12 69 TYR A N 1
ATOM 561 C CA . TYR A 1 69 ? 28.440 3.428 -14.122 1.00 94.12 69 TYR A CA 1
ATOM 562 C C . TYR A 1 69 ? 29.203 2.917 -12.897 1.00 94.12 69 TYR A C 1
ATOM 564 O O . TYR A 1 69 ? 29.474 3.704 -12.000 1.00 94.12 69 TYR A O 1
ATOM 572 N N . LEU A 1 70 ? 29.640 1.654 -12.873 1.00 91.38 70 LEU A N 1
ATOM 573 C CA . LEU A 1 70 ? 30.388 1.096 -11.734 1.00 91.38 70 LEU A CA 1
ATOM 574 C C . LEU A 1 70 ? 31.700 1.838 -11.429 1.00 91.38 70 LEU A C 1
ATOM 576 O O . LEU A 1 70 ? 32.157 1.821 -10.294 1.00 91.38 70 LEU A O 1
ATOM 580 N N . TYR A 1 71 ? 32.301 2.502 -12.419 1.00 89.88 71 TYR A N 1
ATOM 581 C CA . TYR A 1 71 ? 33.509 3.308 -12.210 1.00 89.88 71 TYR A CA 1
ATOM 582 C C . TYR A 1 71 ? 33.226 4.779 -11.897 1.00 89.88 71 TYR A C 1
ATOM 584 O O . TYR A 1 71 ? 34.018 5.412 -11.206 1.00 89.88 71 TYR A O 1
ATOM 592 N N . ASN A 1 72 ? 32.139 5.342 -12.432 1.00 91.19 72 ASN A N 1
ATOM 593 C CA . ASN A 1 72 ? 31.909 6.791 -12.404 1.00 91.19 72 ASN A CA 1
ATOM 594 C C . ASN A 1 72 ? 30.714 7.210 -11.538 1.00 91.19 72 ASN A C 1
ATOM 596 O O . ASN A 1 72 ? 30.538 8.402 -11.300 1.00 91.19 72 ASN A O 1
ATOM 600 N N . LEU A 1 73 ? 29.867 6.255 -11.139 1.00 91.00 73 LEU A N 1
ATOM 601 C CA . LEU A 1 73 ? 28.586 6.438 -10.444 1.00 91.00 73 LEU A CA 1
ATOM 602 C C . LEU A 1 73 ? 27.636 7.425 -11.137 1.00 91.00 73 LEU A C 1
ATOM 604 O O . LEU A 1 73 ? 26.805 8.068 -10.501 1.00 91.00 73 LEU A O 1
ATOM 608 N N . LYS A 1 74 ? 27.773 7.554 -12.459 1.00 92.81 74 LYS A N 1
ATOM 609 C CA . LYS A 1 74 ? 26.998 8.463 -13.303 1.00 92.81 74 LYS A CA 1
ATOM 610 C C . LYS A 1 74 ? 26.487 7.721 -14.522 1.00 92.81 74 LYS A C 1
ATOM 612 O O . LYS A 1 74 ? 27.244 6.972 -15.148 1.00 92.81 74 LYS A O 1
ATOM 617 N N . TRP A 1 75 ? 25.221 7.960 -14.849 1.00 94.38 75 TRP A N 1
ATOM 618 C CA . TRP A 1 75 ? 24.641 7.524 -16.110 1.00 94.38 75 TRP A CA 1
ATOM 619 C C . TRP A 1 75 ? 25.368 8.192 -17.278 1.00 94.38 75 TRP A C 1
ATOM 621 O O . TRP A 1 75 ? 25.761 9.358 -17.193 1.00 94.38 75 TRP A O 1
ATOM 631 N N . LYS A 1 76 ? 25.585 7.432 -18.348 1.00 92.50 76 LYS A N 1
ATOM 632 C CA . LYS A 1 76 ? 26.170 7.922 -19.593 1.00 92.50 76 LYS A CA 1
ATOM 633 C C . LYS A 1 76 ? 25.386 7.317 -20.738 1.00 92.50 76 LYS A C 1
ATOM 635 O O . LYS A 1 76 ? 25.321 6.092 -20.830 1.00 92.50 76 LYS A O 1
ATOM 640 N N . ASP A 1 77 ? 24.850 8.175 -21.590 1.00 91.00 77 ASP A N 1
ATOM 641 C CA . ASP A 1 77 ? 24.117 7.729 -22.762 1.00 91.00 77 ASP A CA 1
ATOM 642 C C . ASP A 1 77 ? 25.024 6.968 -23.739 1.00 91.00 77 ASP A C 1
ATOM 644 O O . ASP A 1 77 ? 26.255 7.143 -23.732 1.00 91.00 77 ASP A O 1
ATOM 648 N N . PRO A 1 78 ? 24.430 6.102 -24.578 1.00 92.19 78 PRO A N 1
ATOM 649 C CA . PRO A 1 78 ? 25.127 5.508 -25.707 1.00 92.19 78 PRO A CA 1
ATOM 650 C C . PRO A 1 78 ? 25.784 6.568 -26.601 1.00 92.19 78 PRO A C 1
ATOM 652 O O . PRO A 1 78 ? 25.362 7.723 -26.654 1.00 92.19 78 PRO A O 1
ATOM 655 N N . ALA A 1 79 ? 26.821 6.167 -27.337 1.00 87.81 79 ALA A N 1
ATOM 656 C CA . ALA A 1 79 ? 27.477 7.060 -28.285 1.00 87.81 79 ALA A CA 1
ATOM 657 C C . ALA A 1 79 ? 26.509 7.467 -29.413 1.00 87.81 79 ALA A C 1
ATOM 659 O O . ALA A 1 79 ? 25.605 6.709 -29.778 1.00 87.81 79 ALA A O 1
ATOM 660 N N . GLN A 1 80 ? 26.709 8.646 -30.001 1.00 84.44 80 GLN A N 1
ATOM 661 C CA . GLN A 1 80 ? 25.961 9.035 -31.200 1.00 84.44 80 GLN A CA 1
ATOM 662 C C . GLN A 1 80 ? 26.161 7.997 -32.314 1.00 84.44 80 GLN A C 1
ATOM 664 O O . GLN A 1 80 ? 27.261 7.475 -32.483 1.00 84.44 80 GLN A O 1
ATOM 669 N N . GLY A 1 81 ? 25.087 7.680 -33.041 1.00 86.25 81 GLY A N 1
ATOM 670 C CA . GLY A 1 81 ? 25.098 6.638 -34.072 1.00 86.25 81 GLY A CA 1
ATOM 671 C C . GLY A 1 81 ? 25.090 5.201 -33.536 1.00 86.25 81 GLY A C 1
ATOM 672 O O . GLY A 1 81 ? 25.370 4.284 -34.291 1.00 86.25 81 GLY A O 1
ATOM 673 N N . THR A 1 82 ? 24.794 4.977 -32.245 1.00 89.12 82 THR A N 1
ATOM 674 C CA . THR A 1 82 ? 24.650 3.605 -31.707 1.00 89.12 82 THR A CA 1
ATOM 675 C C . THR A 1 82 ? 23.420 2.889 -32.276 1.00 89.12 82 THR A C 1
ATOM 677 O O . THR A 1 82 ? 23.443 1.672 -32.426 1.00 89.12 82 THR A O 1
ATOM 680 N N . TYR A 1 83 ? 22.353 3.637 -32.568 1.00 89.50 83 TYR A N 1
ATOM 681 C CA . TYR A 1 83 ? 21.096 3.115 -33.097 1.00 89.50 83 TYR A CA 1
ATOM 682 C C . TYR A 1 83 ? 20.774 3.805 -34.417 1.00 89.50 83 TYR A C 1
ATOM 684 O O . TYR A 1 83 ? 20.717 5.037 -34.459 1.00 89.50 83 TYR A O 1
ATOM 692 N N . ASP A 1 84 ? 20.537 3.007 -35.454 1.00 84.19 84 ASP A N 1
ATOM 693 C CA . ASP A 1 84 ? 20.167 3.498 -36.782 1.00 84.19 84 ASP A CA 1
ATOM 694 C C . ASP A 1 84 ? 18.668 3.838 -36.852 1.00 84.19 84 ASP A C 1
ATOM 696 O O . ASP A 1 84 ? 18.276 4.869 -37.398 1.00 84.19 84 ASP A O 1
ATOM 700 N N . GLU A 1 85 ? 17.819 3.017 -36.227 1.00 86.88 85 GLU A N 1
ATOM 701 C CA . GLU A 1 85 ? 16.363 3.179 -36.232 1.00 86.88 85 GLU A CA 1
ATOM 702 C C . GLU A 1 85 ? 15.846 3.796 -34.930 1.00 86.88 85 GLU A C 1
ATOM 704 O O . GLU A 1 85 ? 16.148 3.329 -33.829 1.00 86.88 85 GLU A O 1
ATOM 709 N N . ASN A 1 86 ? 15.017 4.838 -35.061 1.00 87.38 86 ASN A N 1
ATOM 710 C CA . ASN A 1 86 ? 14.354 5.527 -33.949 1.00 87.38 86 ASN A CA 1
ATOM 711 C C . ASN A 1 86 ? 15.275 5.784 -32.732 1.00 87.38 86 ASN A C 1
ATOM 713 O O . ASN A 1 86 ? 14.903 5.457 -31.599 1.00 87.38 86 ASN A O 1
ATOM 717 N N . PRO A 1 87 ? 16.459 6.405 -32.916 1.00 90.94 87 PRO A N 1
ATOM 718 C CA . PRO A 1 87 ? 17.466 6.536 -31.860 1.00 90.94 87 PRO A CA 1
ATOM 719 C C . PRO A 1 87 ? 16.935 7.234 -30.603 1.00 90.94 87 PRO A C 1
ATOM 721 O O . PRO A 1 87 ? 17.316 6.879 -29.490 1.00 90.94 87 PRO A O 1
ATOM 724 N N . SER A 1 88 ? 16.011 8.188 -30.762 1.00 90.81 88 SER A N 1
ATOM 725 C CA . SER A 1 88 ? 15.358 8.859 -29.633 1.00 90.81 88 SER A CA 1
ATOM 726 C C . SER A 1 88 ? 14.535 7.893 -28.775 1.00 90.81 88 SER A C 1
ATOM 728 O O . SER A 1 88 ? 14.660 7.919 -27.555 1.00 90.81 88 SER A O 1
ATOM 730 N N . PHE A 1 89 ? 13.739 7.010 -29.388 1.00 93.38 89 PHE A N 1
ATOM 731 C CA . PHE A 1 89 ? 12.950 6.008 -28.666 1.00 93.38 89 PHE A CA 1
ATOM 732 C C . PHE A 1 89 ? 13.857 4.975 -27.984 1.00 93.38 89 PHE A C 1
ATOM 734 O O . PHE A 1 89 ? 13.667 4.664 -26.807 1.00 93.38 89 PHE A O 1
ATOM 741 N N . GLN A 1 90 ? 14.895 4.512 -28.689 1.00 94.81 90 GLN A N 1
ATOM 742 C CA . GLN A 1 90 ? 15.867 3.564 -28.143 1.00 94.81 90 GLN A CA 1
ATOM 743 C C . GLN A 1 90 ? 16.560 4.122 -26.896 1.00 94.81 90 GLN A C 1
ATOM 745 O O . GLN A 1 90 ? 16.537 3.496 -25.837 1.00 94.81 90 GLN A O 1
ATOM 750 N N . ILE A 1 91 ? 17.132 5.326 -26.991 1.00 93.75 91 ILE A N 1
ATOM 751 C CA . ILE A 1 91 ? 17.855 5.954 -25.879 1.00 93.75 91 ILE A CA 1
ATOM 752 C C . ILE A 1 91 ? 16.908 6.300 -24.724 1.00 93.75 91 ILE A C 1
ATOM 754 O O . ILE A 1 91 ? 17.268 6.090 -23.569 1.00 93.75 91 ILE A O 1
ATOM 758 N N . LYS A 1 92 ? 15.702 6.804 -25.018 1.00 94.19 92 LYS A N 1
ATOM 759 C CA . LYS A 1 92 ? 14.770 7.286 -23.990 1.00 94.19 92 LYS A CA 1
ATOM 760 C C . LYS A 1 92 ? 14.071 6.155 -23.223 1.00 94.19 92 LYS A C 1
ATOM 762 O O . LYS A 1 92 ? 13.839 6.307 -22.029 1.00 94.19 92 LYS A O 1
ATOM 767 N N . PHE A 1 93 ? 13.746 5.032 -23.870 1.00 94.94 93 PHE A N 1
ATOM 768 C CA . PHE A 1 93 ? 12.957 3.960 -23.240 1.00 94.94 93 PHE A CA 1
ATOM 769 C C . PHE A 1 93 ? 13.693 2.627 -23.177 1.00 94.94 93 PHE A C 1
ATOM 771 O O . PHE A 1 93 ? 13.857 2.062 -22.095 1.00 94.94 93 PHE A O 1
ATOM 778 N N . MET A 1 94 ? 14.167 2.130 -24.319 1.00 95.75 94 MET A N 1
ATOM 779 C CA . MET A 1 94 ? 14.712 0.771 -24.408 1.00 95.75 94 MET A CA 1
ATOM 780 C C . MET A 1 94 ? 16.021 0.626 -23.629 1.00 95.75 94 MET A C 1
ATOM 782 O O . MET A 1 94 ? 16.213 -0.371 -22.932 1.00 95.75 94 MET A O 1
ATOM 786 N N . VAL A 1 95 ? 16.883 1.647 -23.661 1.00 96.00 95 VAL A N 1
ATOM 787 C CA . VAL A 1 95 ? 18.147 1.656 -22.914 1.00 96.00 95 VAL A CA 1
ATOM 788 C C . VAL A 1 95 ? 17.919 1.639 -21.397 1.00 96.00 95 VAL A C 1
ATOM 790 O O . VAL A 1 95 ? 18.484 0.762 -20.737 1.00 96.00 95 VAL A O 1
ATOM 793 N N . PRO A 1 96 ? 17.096 2.526 -20.800 1.00 96.50 96 PRO A N 1
ATOM 794 C CA . PRO A 1 96 ? 16.728 2.419 -19.391 1.00 96.50 96 PRO A CA 1
ATOM 795 C C . PRO A 1 96 ? 16.152 1.054 -19.007 1.00 96.50 96 PRO A C 1
ATOM 797 O O . PRO A 1 96 ? 16.576 0.493 -17.996 1.00 96.50 96 PRO A O 1
ATOM 800 N N . ILE A 1 97 ? 15.252 0.484 -19.819 1.00 95.62 97 ILE A N 1
ATOM 801 C CA . ILE A 1 97 ? 14.661 -0.841 -19.563 1.00 95.62 97 ILE A CA 1
ATOM 802 C C . ILE A 1 97 ? 15.743 -1.930 -19.550 1.00 95.62 97 ILE A C 1
ATOM 804 O O . ILE A 1 97 ? 15.829 -2.713 -18.601 1.00 95.62 97 ILE A O 1
ATOM 808 N N . GLY A 1 98 ? 16.607 -1.962 -20.565 1.00 93.94 98 GLY A N 1
ATOM 809 C CA . GLY A 1 98 ? 17.655 -2.971 -20.687 1.00 93.94 98 GLY A CA 1
ATOM 810 C C . GLY A 1 98 ? 18.738 -2.855 -19.612 1.00 93.94 98 GLY A C 1
ATOM 811 O O . GLY A 1 98 ? 19.171 -3.861 -19.045 1.00 93.94 98 GLY A O 1
ATOM 812 N N . VAL A 1 99 ? 19.148 -1.632 -19.260 1.00 95.19 99 VAL A N 1
ATOM 813 C CA . VAL A 1 99 ? 20.094 -1.406 -18.157 1.00 95.19 99 VAL A CA 1
ATOM 814 C C . VAL A 1 99 ? 19.459 -1.754 -16.811 1.00 95.19 99 VAL A C 1
ATOM 816 O O . VAL A 1 99 ? 20.137 -2.339 -15.968 1.00 95.19 99 VAL A O 1
ATOM 819 N N . TYR A 1 100 ? 18.168 -1.471 -16.609 1.00 94.44 100 TYR A N 1
ATOM 820 C CA . TYR A 1 100 ? 17.437 -1.906 -15.417 1.00 94.44 100 TYR A CA 1
ATOM 821 C C . TYR A 1 100 ? 17.426 -3.434 -15.294 1.00 94.44 100 TYR A C 1
ATOM 823 O O . TYR A 1 100 ? 17.718 -3.962 -14.221 1.00 94.44 100 TYR A O 1
ATOM 831 N N . ALA A 1 101 ? 17.168 -4.152 -16.392 1.00 91.88 101 ALA A N 1
ATOM 832 C CA . ALA A 1 101 ? 17.202 -5.612 -16.413 1.00 91.88 101 ALA A CA 1
ATOM 833 C C . ALA A 1 101 ? 18.596 -6.165 -16.069 1.00 91.88 101 ALA A C 1
ATOM 835 O O . ALA A 1 101 ? 18.706 -7.084 -15.259 1.00 91.88 101 ALA A O 1
ATOM 836 N N . LEU A 1 102 ? 19.675 -5.564 -16.588 1.00 91.62 102 LEU A N 1
ATOM 837 C CA . LEU A 1 102 ? 21.041 -5.930 -16.190 1.00 91.62 102 LEU A CA 1
ATOM 838 C C . LEU A 1 102 ? 21.332 -5.607 -14.722 1.00 91.62 102 LEU A C 1
ATOM 840 O O . LEU A 1 102 ? 21.958 -6.405 -14.029 1.00 91.62 102 LEU A O 1
ATOM 844 N N . ALA A 1 103 ? 20.881 -4.454 -14.236 1.00 92.00 103 ALA A N 1
ATOM 845 C CA . ALA A 1 103 ? 21.078 -4.054 -12.852 1.00 92.00 103 ALA A CA 1
ATOM 846 C C . ALA A 1 103 ? 20.334 -4.987 -11.883 1.00 92.00 103 ALA A C 1
ATOM 848 O O . ALA A 1 103 ? 20.876 -5.316 -10.833 1.00 92.00 103 ALA A O 1
ATOM 849 N N . ASN A 1 104 ? 19.144 -5.472 -12.254 1.00 89.12 104 ASN A N 1
ATOM 850 C CA . ASN A 1 104 ? 18.460 -6.560 -11.555 1.00 89.12 104 ASN A CA 1
ATOM 851 C C . ASN A 1 104 ? 19.260 -7.859 -11.640 1.00 89.12 104 ASN A C 1
ATOM 853 O O . ASN A 1 104 ? 19.543 -8.467 -10.610 1.00 89.12 104 ASN A O 1
ATOM 857 N N . LYS A 1 105 ? 19.654 -8.257 -12.860 1.00 88.31 105 LYS A N 1
ATOM 858 C CA . LYS A 1 105 ? 20.401 -9.492 -13.111 1.00 88.31 105 LYS A CA 1
ATOM 859 C C . LYS A 1 105 ? 21.632 -9.574 -12.235 1.00 88.31 105 LYS A C 1
ATOM 861 O O . LYS A 1 105 ? 21.853 -10.654 -11.733 1.00 88.31 105 LYS A O 1
ATOM 866 N N . TYR A 1 106 ? 22.364 -8.471 -12.048 1.00 89.06 106 TYR A N 1
ATOM 867 C CA . TYR A 1 106 ? 23.610 -8.384 -11.281 1.00 89.06 106 TYR A CA 1
ATOM 868 C C . TYR A 1 106 ? 23.458 -7.825 -9.857 1.00 89.06 106 TYR A C 1
ATOM 870 O O . TYR A 1 106 ? 24.474 -7.583 -9.210 1.00 89.06 106 TYR A O 1
ATOM 878 N N . ASP A 1 107 ? 22.242 -7.612 -9.354 1.00 89.50 107 ASP A N 1
ATOM 879 C CA . ASP A 1 107 ? 21.985 -7.067 -8.010 1.00 89.50 107 ASP A CA 1
ATOM 880 C C . ASP A 1 107 ? 22.722 -5.737 -7.719 1.00 89.50 107 ASP A C 1
ATOM 882 O O . ASP A 1 107 ? 23.468 -5.597 -6.750 1.00 89.50 107 ASP A O 1
ATOM 886 N N . ILE A 1 108 ? 22.557 -4.751 -8.611 1.00 91.38 108 ILE A N 1
ATOM 887 C CA . ILE A 1 108 ? 23.143 -3.404 -8.498 1.00 91.38 108 ILE A CA 1
ATOM 888 C C . ILE A 1 108 ? 22.027 -2.391 -8.217 1.00 91.38 108 ILE A C 1
ATOM 890 O O . ILE A 1 108 ? 21.528 -1.709 -9.116 1.00 91.38 108 ILE A O 1
ATOM 894 N N . GLU A 1 109 ? 21.641 -2.266 -6.949 1.00 89.94 109 GLU A N 1
ATOM 895 C CA . GLU A 1 109 ? 20.504 -1.445 -6.510 1.00 89.94 109 GLU A CA 1
ATOM 896 C C . GLU A 1 109 ? 20.579 0.019 -6.976 1.00 89.94 109 GLU A C 1
ATOM 898 O O . GLU A 1 109 ? 19.638 0.537 -7.575 1.00 89.94 109 GLU A O 1
ATOM 903 N N . LYS A 1 110 ? 21.732 0.678 -6.799 1.00 92.69 110 LYS A N 1
ATOM 904 C CA . LYS A 1 110 ? 21.902 2.087 -7.200 1.00 92.69 110 LYS A CA 1
ATOM 905 C C . LYS A 1 110 ? 21.701 2.306 -8.704 1.00 92.69 110 LYS A C 1
ATOM 907 O O . LYS A 1 110 ? 21.161 3.336 -9.105 1.00 92.69 110 LYS A O 1
ATOM 912 N N . LEU A 1 111 ? 22.097 1.335 -9.532 1.00 93.94 111 LEU A N 1
ATOM 913 C CA . LEU A 1 111 ? 21.900 1.409 -10.979 1.00 93.94 111 LEU A CA 1
ATOM 914 C C . LEU A 1 111 ? 20.442 1.140 -11.365 1.00 93.94 111 LEU A C 1
ATOM 916 O O . LEU A 1 111 ? 19.948 1.804 -12.269 1.00 93.94 111 LEU A O 1
ATOM 920 N N . ARG A 1 112 ? 19.728 0.249 -10.660 1.00 92.00 112 ARG A N 1
ATOM 921 C CA . ARG A 1 112 ? 18.277 0.055 -10.855 1.00 92.00 112 ARG A CA 1
ATOM 922 C C . ARG A 1 112 ? 17.515 1.359 -10.628 1.00 92.00 112 ARG A C 1
ATOM 924 O O . ARG A 1 112 ? 16.705 1.759 -11.466 1.00 92.00 112 ARG A O 1
ATOM 931 N N . THR A 1 113 ? 17.805 2.046 -9.523 1.00 92.69 113 THR A N 1
ATOM 932 C CA . THR A 1 113 ? 17.199 3.347 -9.208 1.00 92.69 113 THR A CA 1
ATOM 933 C C . THR A 1 113 ? 17.559 4.387 -10.264 1.00 92.69 113 THR A C 1
ATOM 935 O O . THR A 1 113 ? 16.677 5.078 -10.764 1.00 92.69 113 THR A O 1
ATOM 938 N N . CYS A 1 114 ? 18.830 4.449 -10.669 1.00 95.06 114 CYS A N 1
ATOM 939 C CA . CYS A 1 114 ? 19.285 5.379 -11.700 1.00 95.06 114 CYS A CA 1
ATOM 940 C C . CYS A 1 114 ? 18.596 5.133 -13.053 1.00 95.06 114 CYS A C 1
ATOM 942 O O . CYS A 1 114 ? 18.076 6.074 -13.638 1.00 95.06 114 CYS A O 1
ATOM 944 N N . ALA A 1 115 ? 18.511 3.883 -13.516 1.00 95.06 115 ALA A N 1
ATOM 945 C CA . ALA A 1 115 ? 17.821 3.528 -14.757 1.00 95.06 115 ALA A CA 1
ATOM 946 C C . ALA A 1 115 ? 16.329 3.903 -14.711 1.00 95.06 115 ALA A C 1
ATOM 948 O O . ALA A 1 115 ? 15.797 4.451 -15.668 1.00 95.06 115 ALA A O 1
ATOM 949 N N . THR A 1 116 ? 15.671 3.694 -13.567 1.00 94.56 116 THR A N 1
ATOM 950 C CA . THR A 1 116 ? 14.272 4.111 -13.358 1.00 94.56 116 THR A CA 1
ATOM 951 C C . THR A 1 116 ? 14.102 5.632 -13.451 1.00 94.56 116 THR A C 1
ATOM 953 O O . THR A 1 116 ? 13.084 6.100 -13.946 1.00 94.56 116 THR A O 1
ATOM 956 N N . GLN A 1 117 ? 15.083 6.412 -12.983 1.00 94.56 117 GLN A N 1
ATOM 957 C CA . GLN A 1 117 ? 15.071 7.880 -13.070 1.00 94.56 117 GLN A CA 1
ATOM 958 C C . GLN A 1 117 ? 15.303 8.401 -14.492 1.00 94.56 117 GLN A C 1
ATOM 960 O O . GLN A 1 117 ? 14.862 9.502 -14.800 1.00 94.56 117 GLN A O 1
ATOM 965 N N . GLN A 1 118 ? 16.005 7.644 -15.342 1.00 95.81 118 GLN A N 1
ATOM 966 C CA . GLN A 1 118 ? 16.182 8.009 -16.752 1.00 95.81 118 GLN A CA 1
ATOM 967 C C . GLN A 1 118 ? 14.919 7.761 -17.582 1.00 95.81 118 GLN A C 1
ATOM 969 O O . GLN A 1 118 ? 14.737 8.394 -18.618 1.00 95.81 118 GLN A O 1
ATOM 974 N N . PHE A 1 119 ? 14.049 6.850 -17.139 1.00 94.88 119 PHE A N 1
ATOM 975 C CA . PHE A 1 119 ? 12.782 6.588 -17.809 1.00 94.88 119 PHE A CA 1
ATOM 976 C C . PHE A 1 119 ? 11.795 7.746 -17.557 1.00 94.88 119 PHE A C 1
ATOM 978 O O . PHE A 1 119 ? 11.604 8.137 -16.399 1.00 94.88 119 PHE A O 1
ATOM 985 N N . PRO A 1 120 ? 11.153 8.301 -18.599 1.00 91.56 120 PRO A N 1
ATOM 986 C CA . PRO A 1 120 ? 10.303 9.480 -18.462 1.00 91.56 120 PRO A CA 1
ATOM 987 C C . PRO A 1 120 ? 9.020 9.193 -17.672 1.00 91.56 120 PRO A C 1
ATOM 989 O O . PRO A 1 120 ? 8.428 8.120 -17.757 1.00 91.56 120 PRO A O 1
ATOM 992 N N . ASP A 1 121 ? 8.555 10.194 -16.925 1.00 84.62 121 ASP A N 1
ATOM 993 C CA . ASP A 1 121 ? 7.328 10.098 -16.123 1.00 84.62 121 ASP A CA 1
ATOM 994 C C . ASP A 1 121 ? 6.039 10.312 -16.922 1.00 84.62 121 ASP A C 1
ATOM 996 O O . ASP A 1 121 ? 4.969 9.847 -16.515 1.00 84.62 121 ASP A O 1
ATOM 1000 N N . ARG A 1 122 ? 6.118 11.088 -18.008 1.00 82.56 122 ARG A N 1
ATOM 1001 C CA . ARG A 1 122 ? 4.984 11.487 -18.847 1.00 82.56 122 ARG A CA 1
ATOM 1002 C C . ARG A 1 122 ? 5.462 11.802 -20.252 1.00 82.56 122 ARG A C 1
ATOM 1004 O O . ARG A 1 122 ? 6.527 12.385 -20.422 1.00 82.56 122 ARG A O 1
ATOM 1011 N N . GLU A 1 123 ? 4.613 11.508 -21.224 1.00 85.88 123 GLU A N 1
ATOM 1012 C CA . GLU A 1 123 ? 4.790 11.918 -22.615 1.00 85.88 123 GLU A CA 1
ATOM 1013 C C . GLU A 1 123 ? 3.474 12.494 -23.164 1.00 85.88 123 GLU A C 1
ATOM 1015 O O . GLU A 1 123 ? 2.402 12.187 -22.620 1.00 85.88 123 GLU A O 1
ATOM 1020 N N . PRO A 1 124 ? 3.522 13.344 -24.207 1.00 81.50 124 PRO A N 1
ATOM 1021 C CA . PRO A 1 124 ? 2.321 13.862 -24.852 1.00 81.50 124 PRO A CA 1
ATOM 1022 C C . PRO A 1 124 ? 1.427 12.728 -25.362 1.00 81.50 124 PRO A C 1
ATOM 1024 O O . PRO A 1 124 ? 1.918 11.706 -25.848 1.00 81.50 124 PRO A O 1
ATOM 1027 N N . ALA A 1 125 ? 0.111 12.914 -25.255 1.00 74.00 125 ALA A N 1
ATOM 1028 C CA . ALA A 1 125 ? -0.834 11.893 -25.680 1.00 74.00 125 ALA A CA 1
ATOM 1029 C C . ALA A 1 125 ? -0.718 11.615 -27.187 1.00 74.00 125 ALA A C 1
ATOM 1031 O O . ALA A 1 125 ? -0.633 12.553 -27.979 1.00 74.00 125 ALA A O 1
ATOM 1032 N N . GLY A 1 126 ? -0.698 10.335 -27.569 1.00 74.12 126 GLY A N 1
ATOM 1033 C CA . GLY A 1 126 ? -0.612 9.912 -28.973 1.00 74.12 126 GLY A CA 1
ATOM 1034 C C . GLY A 1 126 ? 0.752 10.124 -29.645 1.00 74.12 126 GLY A C 1
ATOM 1035 O O . GLY A 1 126 ? 0.857 9.975 -30.858 1.00 74.12 126 GLY A O 1
ATOM 1036 N N . TYR A 1 127 ? 1.803 10.473 -28.891 1.00 81.81 127 TYR A N 1
ATOM 1037 C CA . TYR A 1 127 ? 3.140 10.704 -29.459 1.00 81.81 127 TYR A CA 1
ATOM 1038 C C . TYR A 1 127 ? 3.833 9.414 -29.933 1.00 81.81 127 TYR A C 1
ATOM 1040 O O . TYR A 1 127 ? 4.637 9.448 -30.863 1.00 81.81 127 TYR A O 1
ATOM 1048 N N . TYR A 1 128 ? 3.536 8.280 -29.296 1.00 86.75 128 TYR A N 1
ATOM 1049 C CA . TYR A 1 128 ? 4.123 6.977 -29.612 1.00 86.75 128 TYR A CA 1
ATOM 1050 C C . TYR A 1 128 ? 3.052 6.017 -30.135 1.00 86.75 128 TYR A C 1
ATOM 1052 O O . TYR A 1 128 ? 1.908 6.053 -29.678 1.00 86.75 128 TYR A O 1
ATOM 1060 N N . SER A 1 129 ? 3.422 5.160 -31.089 1.00 89.88 129 SER A N 1
ATOM 1061 C CA . SER A 1 129 ? 2.517 4.156 -31.655 1.00 89.88 129 SER A CA 1
ATOM 1062 C C . SER A 1 129 ? 2.245 3.015 -30.671 1.00 89.88 129 SER A C 1
ATOM 1064 O O . SER A 1 129 ? 3.028 2.764 -29.751 1.00 89.88 129 SER A O 1
ATOM 1066 N N . ASN A 1 130 ? 1.163 2.265 -30.897 1.00 89.81 130 ASN A N 1
ATOM 1067 C CA . ASN A 1 130 ? 0.850 1.070 -30.106 1.00 89.81 130 ASN A CA 1
ATOM 1068 C C . ASN A 1 130 ? 2.010 0.054 -30.119 1.00 89.81 130 ASN A C 1
ATOM 1070 O O . ASN A 1 130 ? 2.354 -0.481 -29.067 1.00 89.81 130 ASN A O 1
ATOM 1074 N N . ASP A 1 131 ? 2.693 -0.121 -31.256 1.00 91.81 131 ASP A N 1
ATOM 1075 C CA . ASP A 1 131 ? 3.869 -1.001 -31.371 1.00 91.81 131 ASP A CA 1
ATOM 1076 C C . ASP A 1 131 ? 5.019 -0.585 -30.448 1.00 91.81 131 ASP A C 1
ATOM 1078 O O . ASP A 1 131 ? 5.732 -1.430 -29.909 1.00 91.81 131 ASP A O 1
ATOM 1082 N N . GLN A 1 132 ? 5.214 0.717 -30.234 1.00 93.06 132 GLN A N 1
ATOM 1083 C CA . GLN A 1 132 ? 6.247 1.216 -29.328 1.00 93.06 132 GLN A CA 1
ATOM 1084 C C . GLN A 1 132 ? 5.904 0.917 -27.864 1.00 93.06 132 GLN A C 1
ATOM 1086 O O . GLN A 1 132 ? 6.792 0.562 -27.086 1.00 93.06 132 GLN A O 1
ATOM 1091 N N . TYR A 1 133 ? 4.625 0.981 -27.482 1.00 92.75 133 TYR A N 1
ATOM 1092 C CA . TYR A 1 133 ? 4.181 0.524 -26.162 1.00 92.75 133 TYR A CA 1
ATOM 1093 C C . TYR A 1 133 ? 4.377 -0.983 -25.982 1.00 92.75 133 TYR A C 1
ATOM 1095 O O . TYR A 1 133 ? 4.914 -1.402 -24.953 1.00 92.75 133 TYR A O 1
ATOM 1103 N N . VAL A 1 134 ? 4.023 -1.783 -26.994 1.00 94.38 134 VAL A N 1
ATOM 1104 C CA . VAL A 1 134 ? 4.265 -3.235 -27.004 1.00 94.38 134 VAL A CA 1
ATOM 1105 C C . VAL A 1 134 ? 5.754 -3.530 -26.818 1.00 94.38 134 VAL A C 1
ATOM 1107 O O . VAL A 1 134 ? 6.106 -4.296 -25.927 1.00 94.38 134 VAL A O 1
ATOM 1110 N N . GLN A 1 135 ? 6.646 -2.859 -27.554 1.00 95.25 135 GLN A N 1
ATOM 1111 C CA . GLN A 1 135 ? 8.097 -3.048 -27.421 1.00 95.25 135 GLN A CA 1
ATOM 1112 C C . GLN A 1 135 ? 8.612 -2.773 -26.002 1.00 95.25 135 GLN A C 1
ATOM 1114 O O . GLN A 1 135 ? 9.402 -3.559 -25.476 1.00 95.25 135 GLN A O 1
ATOM 1119 N N . MET A 1 136 ? 8.167 -1.685 -25.361 1.00 95.31 136 MET A N 1
ATOM 1120 C CA . MET A 1 136 ? 8.562 -1.373 -23.980 1.00 95.31 136 MET A CA 1
ATOM 1121 C C . MET A 1 136 ? 8.076 -2.441 -22.997 1.00 95.31 136 MET A C 1
ATOM 1123 O O . MET A 1 136 ? 8.838 -2.888 -22.134 1.00 95.31 136 MET A O 1
ATOM 1127 N N . ILE A 1 137 ? 6.816 -2.861 -23.135 1.00 94.50 137 ILE A N 1
ATOM 1128 C CA . ILE A 1 137 ? 6.210 -3.894 -22.295 1.00 94.50 137 ILE A CA 1
ATOM 1129 C C . ILE A 1 137 ? 6.958 -5.214 -22.471 1.00 94.50 137 ILE A C 1
ATOM 1131 O O . ILE A 1 137 ? 7.400 -5.800 -21.486 1.00 94.50 137 ILE A O 1
ATOM 1135 N N . GLU A 1 138 ? 7.166 -5.668 -23.704 1.00 95.25 138 GLU A N 1
ATOM 1136 C CA . GLU A 1 138 ? 7.859 -6.925 -23.969 1.00 95.25 138 GLU A CA 1
ATOM 1137 C C . GLU A 1 138 ? 9.300 -6.902 -23.469 1.00 95.25 138 GLU A C 1
ATOM 1139 O O . GLU A 1 138 ? 9.733 -7.858 -22.823 1.00 95.25 138 GLU A O 1
ATOM 1144 N N . ALA A 1 139 ? 10.032 -5.809 -23.692 1.00 93.81 139 ALA A N 1
ATOM 1145 C CA . ALA A 1 139 ? 11.411 -5.687 -23.234 1.00 93.81 139 ALA A CA 1
ATOM 1146 C C . ALA A 1 139 ? 11.540 -5.786 -21.709 1.00 93.81 139 ALA A C 1
ATOM 1148 O O . ALA A 1 139 ? 12.532 -6.322 -21.213 1.00 93.81 139 ALA A O 1
ATOM 1149 N N . HIS A 1 140 ? 10.546 -5.297 -20.966 1.00 93.81 140 HIS A N 1
ATOM 1150 C CA . HIS A 1 140 ? 10.558 -5.356 -19.513 1.00 93.81 140 HIS A CA 1
ATOM 1151 C C . HIS A 1 140 ? 9.965 -6.657 -18.959 1.00 93.81 140 HIS A C 1
ATOM 1153 O O . HIS A 1 140 ? 10.631 -7.387 -18.223 1.00 93.81 140 HIS A O 1
ATOM 1159 N N . TYR A 1 141 ? 8.712 -6.952 -19.301 1.00 92.12 141 TYR A N 1
ATOM 1160 C CA . TYR A 1 141 ? 7.931 -8.004 -18.658 1.00 92.12 141 TYR A CA 1
ATOM 1161 C C . TYR A 1 141 ? 8.343 -9.415 -19.087 1.00 92.12 141 TYR A C 1
ATOM 1163 O O . TYR A 1 141 ? 8.194 -10.337 -18.290 1.00 92.12 141 TYR A O 1
ATOM 1171 N N . SER A 1 142 ? 8.973 -9.594 -20.257 1.00 89.75 142 SER A N 1
ATOM 1172 C CA . SER A 1 142 ? 9.562 -10.893 -20.639 1.00 89.75 142 SER A CA 1
ATOM 1173 C C . SER A 1 142 ? 10.712 -11.337 -19.727 1.00 89.75 142 SER A C 1
ATOM 1175 O O . SER A 1 142 ? 11.013 -12.526 -19.640 1.00 89.75 142 SER A O 1
ATOM 1177 N N . GLN A 1 143 ? 11.353 -10.389 -19.039 1.00 82.00 143 GLN A N 1
ATOM 1178 C CA . GLN A 1 143 ? 12.478 -10.628 -18.131 1.00 82.00 143 GLN A CA 1
ATOM 1179 C C . GLN A 1 143 ? 12.097 -10.372 -16.665 1.00 82.00 143 GLN A C 1
ATOM 1181 O O . GLN A 1 143 ? 12.934 -10.514 -15.770 1.00 82.00 143 GLN A O 1
ATOM 1186 N N . CYS A 1 144 ? 10.850 -9.968 -16.400 1.00 73.38 144 CYS A N 1
ATOM 1187 C CA . CYS A 1 144 ? 10.396 -9.594 -15.071 1.00 73.38 144 CYS A CA 1
ATOM 1188 C C . CYS A 1 144 ? 9.981 -10.835 -14.273 1.00 73.38 144 CYS A C 1
ATOM 1190 O O . CYS A 1 144 ? 9.071 -11.566 -14.650 1.00 73.38 144 CYS A O 1
ATOM 1192 N N . ILE A 1 145 ? 10.659 -11.062 -13.148 1.00 59.88 145 ILE A N 1
ATOM 1193 C CA . ILE A 1 145 ? 10.436 -12.224 -12.271 1.00 59.88 145 ILE A CA 1
ATOM 1194 C C . ILE A 1 145 ? 9.633 -11.822 -11.013 1.00 59.88 145 ILE A C 1
ATOM 1196 O O . ILE A 1 145 ? 9.158 -12.675 -10.269 1.00 59.88 145 ILE A O 1
ATOM 1200 N N . GLY A 1 146 ? 9.466 -10.519 -10.752 1.00 63.34 146 GLY A N 1
ATOM 1201 C CA . GLY A 1 146 ? 8.912 -9.996 -9.499 1.00 63.34 146 GLY A CA 1
ATOM 1202 C C . GLY A 1 146 ? 7.554 -9.315 -9.652 1.00 63.34 146 GLY A C 1
ATOM 1203 O O . GLY A 1 146 ? 7.250 -8.744 -10.693 1.00 63.34 146 GLY A O 1
ATOM 1204 N N . LYS A 1 147 ? 6.764 -9.330 -8.572 1.00 54.19 147 LYS A N 1
ATOM 1205 C CA . LYS A 1 147 ? 5.459 -8.651 -8.485 1.00 54.19 147 LYS A CA 1
ATOM 1206 C C . LYS A 1 147 ? 5.557 -7.135 -8.281 1.00 54.19 147 LYS A C 1
ATOM 1208 O O . LYS A 1 147 ? 4.534 -6.474 -8.344 1.00 54.19 147 LYS A O 1
ATOM 1213 N N . ASP A 1 148 ? 6.757 -6.606 -8.023 1.00 58.78 148 ASP A N 1
ATOM 1214 C CA . ASP A 1 148 ? 6.933 -5.202 -7.649 1.00 58.78 148 ASP A CA 1
ATOM 1215 C C . ASP A 1 148 ? 8.186 -4.578 -8.281 1.00 58.78 148 ASP A C 1
ATOM 1217 O O . ASP A 1 148 ? 9.260 -4.458 -7.682 1.00 58.78 148 ASP A O 1
ATOM 1221 N N . CYS A 1 149 ? 8.071 -4.234 -9.564 1.00 81.81 149 CYS A N 1
ATOM 1222 C CA . CYS A 1 149 ? 9.178 -3.734 -10.368 1.00 81.81 149 CYS A CA 1
ATOM 1223 C C . CYS A 1 149 ? 9.016 -2.234 -10.656 1.00 81.81 149 CYS A C 1
ATOM 1225 O O . CYS A 1 149 ? 8.075 -1.787 -11.303 1.00 81.81 149 CYS A O 1
ATOM 1227 N N . LEU A 1 150 ? 9.969 -1.425 -10.178 1.00 88.50 150 LEU A N 1
ATOM 1228 C CA . LEU A 1 150 ? 9.930 0.036 -10.351 1.00 88.50 150 LEU A CA 1
ATOM 1229 C C . LEU A 1 150 ? 9.817 0.458 -11.825 1.00 88.50 150 LEU A C 1
ATOM 1231 O O . LEU A 1 150 ? 9.123 1.424 -12.133 1.00 88.50 150 LEU A O 1
ATOM 1235 N N . MET A 1 151 ? 10.487 -0.268 -12.726 1.00 93.31 151 MET A N 1
ATOM 1236 C CA . MET A 1 151 ? 10.423 -0.003 -14.163 1.00 93.31 151 MET A CA 1
ATOM 1237 C C . MET A 1 151 ? 9.057 -0.379 -14.753 1.00 93.31 151 MET A C 1
ATOM 1239 O O . MET A 1 151 ? 8.505 0.407 -15.515 1.00 93.31 151 MET A O 1
ATOM 1243 N N . GLY A 1 152 ? 8.465 -1.511 -14.357 1.00 92.81 152 GLY A N 1
ATOM 1244 C CA . GLY A 1 152 ? 7.112 -1.885 -14.780 1.00 92.81 152 GLY A CA 1
ATOM 1245 C C . GLY A 1 152 ? 6.080 -0.846 -14.363 1.00 92.81 152 GLY A C 1
ATOM 1246 O O . GLY A 1 152 ? 5.327 -0.369 -15.205 1.00 92.81 152 GLY A O 1
ATOM 1247 N N . ARG A 1 153 ? 6.148 -0.344 -13.122 1.00 90.06 153 ARG A N 1
ATOM 1248 C CA . ARG A 1 153 ? 5.301 0.775 -12.669 1.00 90.06 153 ARG A CA 1
ATOM 1249 C C . ARG A 1 153 ? 5.448 2.029 -13.543 1.00 90.06 153 ARG A C 1
ATOM 1251 O O . ARG A 1 153 ? 4.446 2.681 -13.827 1.00 90.06 153 ARG A O 1
ATOM 1258 N N . LYS A 1 154 ? 6.663 2.375 -13.995 1.00 92.25 154 LYS A N 1
ATOM 1259 C CA . LYS A 1 154 ? 6.885 3.499 -14.930 1.00 92.25 154 LYS A CA 1
ATOM 1260 C C . LYS A 1 154 ? 6.257 3.235 -16.301 1.00 92.25 154 LYS A C 1
ATOM 1262 O O . LYS A 1 154 ? 5.577 4.111 -16.829 1.00 92.25 154 LYS A O 1
ATOM 1267 N N . ILE A 1 155 ? 6.447 2.035 -16.852 1.00 92.88 155 ILE A N 1
ATOM 1268 C CA . ILE A 1 155 ? 5.878 1.631 -18.148 1.00 92.88 155 ILE A CA 1
ATOM 1269 C C . ILE A 1 155 ? 4.347 1.629 -18.082 1.00 92.88 155 ILE A C 1
ATOM 1271 O O . ILE A 1 155 ? 3.696 2.230 -18.934 1.00 92.88 155 ILE A O 1
ATOM 1275 N N . ALA A 1 156 ? 3.769 1.030 -17.042 1.00 91.19 156 ALA A N 1
ATOM 1276 C CA . ALA A 1 156 ? 2.335 1.027 -16.787 1.00 91.19 156 ALA A CA 1
ATOM 1277 C C . ALA A 1 156 ? 1.784 2.452 -16.639 1.00 91.19 156 ALA A C 1
ATOM 1279 O O . ALA A 1 156 ? 0.759 2.787 -17.231 1.00 91.19 156 ALA A O 1
ATOM 1280 N N . ALA A 1 157 ? 2.488 3.329 -15.913 1.00 89.44 157 ALA A N 1
ATOM 1281 C CA . ALA A 1 157 ? 2.081 4.723 -15.751 1.00 89.44 157 ALA A CA 1
ATOM 1282 C C . ALA A 1 157 ? 2.037 5.454 -17.092 1.00 89.44 157 ALA A C 1
ATOM 1284 O O . ALA A 1 157 ? 1.099 6.210 -17.344 1.00 89.44 157 ALA A O 1
ATOM 1285 N N . LEU A 1 158 ? 3.039 5.224 -17.941 1.00 89.81 158 LEU A N 1
ATOM 1286 C CA . LEU A 1 158 ? 3.114 5.808 -19.272 1.00 89.81 158 LEU A CA 1
ATOM 1287 C C . LEU A 1 158 ? 1.994 5.282 -20.179 1.00 89.81 158 LEU A C 1
ATOM 1289 O O . LEU A 1 158 ? 1.354 6.075 -20.867 1.00 89.81 158 LEU A O 1
ATOM 1293 N N . ALA A 1 159 ? 1.722 3.973 -20.146 1.00 87.50 159 ALA A N 1
ATOM 1294 C CA . ALA A 1 159 ? 0.639 3.351 -20.907 1.00 87.50 159 ALA A CA 1
ATOM 1295 C C . ALA A 1 159 ? -0.730 3.936 -20.522 1.00 87.50 159 ALA A C 1
ATOM 1297 O O . ALA A 1 159 ? -1.490 4.350 -21.393 1.00 87.50 159 ALA A O 1
ATOM 1298 N N . VAL A 1 160 ? -1.012 4.057 -19.220 1.00 85.81 160 VAL A N 1
ATOM 1299 C CA . VAL A 1 160 ? -2.287 4.589 -18.715 1.00 85.81 160 VAL A CA 1
ATOM 1300 C C . VAL A 1 160 ? -2.424 6.093 -18.973 1.00 85.81 160 VAL A C 1
ATOM 1302 O O . VAL A 1 160 ? -3.476 6.551 -19.407 1.00 85.81 160 VAL A O 1
ATOM 1305 N N . LYS A 1 161 ? -1.386 6.896 -18.701 1.00 78.06 161 LYS A N 1
ATOM 1306 C CA . LYS A 1 161 ? -1.495 8.370 -18.723 1.00 78.06 161 LYS A CA 1
ATOM 1307 C C . LYS A 1 161 ? -1.406 8.975 -20.120 1.00 78.06 161 LYS A C 1
ATOM 1309 O O . LYS A 1 161 ? -1.985 10.036 -20.345 1.00 78.06 161 LYS A O 1
ATOM 1314 N N . SER A 1 162 ? -0.657 8.350 -21.026 1.00 72.06 162 SER A N 1
ATOM 1315 C CA . SER A 1 162 ? -0.303 8.954 -22.315 1.00 72.06 162 SER A CA 1
ATOM 1316 C C . SER A 1 162 ? -1.008 8.316 -23.513 1.00 72.06 162 SER A C 1
ATOM 1318 O O . SER A 1 162 ? -0.891 8.846 -24.613 1.00 72.06 162 SER A O 1
ATOM 1320 N N . SER A 1 163 ? -1.768 7.226 -23.354 1.00 69.88 163 SER A N 1
ATOM 1321 C CA . SER A 1 163 ? -2.459 6.627 -24.501 1.00 69.88 163 SER A CA 1
ATOM 1322 C C . SER A 1 163 ? -3.761 5.923 -24.120 1.00 69.88 163 SER A C 1
ATOM 1324 O O . SER A 1 163 ? -3.801 4.714 -23.899 1.00 69.88 163 SER A O 1
ATOM 1326 N N . LYS A 1 164 ? -4.864 6.689 -24.097 1.00 76.88 164 LYS A N 1
ATOM 1327 C CA . LYS A 1 164 ? -6.218 6.106 -24.035 1.00 76.88 164 LYS A CA 1
ATOM 1328 C C . LYS A 1 164 ? -6.449 5.135 -25.197 1.00 76.88 164 LYS A C 1
ATOM 1330 O O . LYS A 1 164 ? -7.065 4.095 -24.998 1.00 76.88 164 LYS A O 1
ATOM 1335 N N . ASP A 1 165 ? -5.901 5.457 -26.366 1.00 81.19 165 ASP A N 1
ATOM 1336 C CA . ASP A 1 165 ? -6.028 4.646 -27.575 1.00 81.19 165 ASP A CA 1
ATOM 1337 C C . ASP A 1 165 ? -5.333 3.291 -27.425 1.00 81.19 165 ASP A C 1
ATOM 1339 O O . ASP A 1 165 ? -5.900 2.279 -27.821 1.00 81.19 165 ASP A O 1
ATOM 1343 N N . PHE A 1 166 ? -4.152 3.242 -26.796 1.00 86.38 166 PHE A N 1
ATOM 1344 C CA . PHE A 1 166 ? -3.451 1.981 -26.549 1.00 86.38 166 PHE A CA 1
ATOM 1345 C C . PHE A 1 166 ? -4.233 1.079 -25.592 1.00 86.38 166 PHE A C 1
ATOM 1347 O O . PHE A 1 166 ? -4.406 -0.095 -25.891 1.00 86.38 166 PHE A O 1
ATOM 1354 N N . ILE A 1 167 ? -4.750 1.619 -24.480 1.00 86.31 167 ILE A N 1
ATOM 1355 C CA . ILE A 1 167 ? -5.527 0.846 -23.492 1.00 86.31 167 ILE A CA 1
ATOM 1356 C C . ILE A 1 167 ? -6.773 0.199 -24.117 1.00 86.31 167 ILE A C 1
ATOM 1358 O O . ILE A 1 167 ? -7.169 -0.890 -23.711 1.00 86.31 167 ILE A O 1
ATOM 1362 N N . LEU A 1 168 ? -7.388 0.859 -25.101 1.00 85.38 168 LEU A N 1
ATOM 1363 C CA . LEU A 1 168 ? -8.566 0.357 -25.813 1.00 85.38 168 LEU A CA 1
ATOM 1364 C C . LEU A 1 168 ? -8.220 -0.525 -27.028 1.00 85.38 168 LEU A C 1
ATOM 1366 O O . LEU A 1 168 ? -9.128 -1.050 -27.670 1.00 85.38 168 LEU A O 1
ATOM 1370 N N . HIS A 1 169 ? -6.938 -0.679 -27.364 1.00 89.81 169 HIS A N 1
ATOM 1371 C CA . HIS A 1 169 ? -6.481 -1.440 -28.524 1.00 89.81 169 HIS A CA 1
ATOM 1372 C C . HIS A 1 169 ? -6.326 -2.936 -28.212 1.00 89.81 169 HIS A C 1
ATOM 1374 O O . HIS A 1 169 ? -5.909 -3.312 -27.117 1.00 89.81 169 HIS A O 1
ATOM 1380 N N . GLU A 1 170 ? -6.549 -3.802 -29.205 1.00 92.00 170 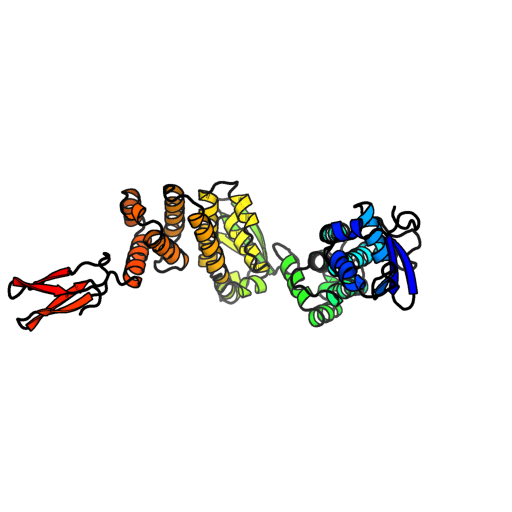GLU A N 1
ATOM 1381 C CA . GLU A 1 170 ? -6.411 -5.265 -29.064 1.00 92.00 170 GLU A CA 1
ATOM 1382 C C . GLU A 1 170 ? -5.019 -5.696 -28.566 1.00 92.00 170 GLU A C 1
ATOM 1384 O O . GLU A 1 170 ? -4.895 -6.583 -27.725 1.00 92.00 170 GLU A O 1
ATOM 1389 N N . SER A 1 171 ? -3.961 -5.001 -28.997 1.00 91.88 171 SER A N 1
ATOM 1390 C CA . SER A 1 171 ? -2.584 -5.284 -28.568 1.00 91.88 171 SER A CA 1
ATOM 1391 C C . SER A 1 171 ? -2.388 -5.130 -27.058 1.00 91.88 171 SER A C 1
ATOM 1393 O O . SER A 1 171 ? -1.547 -5.810 -26.475 1.00 91.88 171 SER A O 1
ATOM 1395 N N . PHE A 1 172 ? -3.149 -4.253 -26.398 1.00 90.56 172 PHE A N 1
ATOM 1396 C CA . PHE A 1 172 ? -3.092 -4.132 -24.945 1.00 90.56 172 PHE A CA 1
ATOM 1397 C C . PHE A 1 172 ? -3.689 -5.363 -24.257 1.00 90.56 172 PHE A C 1
ATOM 1399 O O . PHE A 1 172 ? -3.094 -5.889 -23.312 1.00 90.56 172 PHE A O 1
ATOM 1406 N N . GLU A 1 173 ? -4.813 -5.872 -24.768 1.00 90.19 173 GLU A N 1
ATOM 1407 C CA . GLU A 1 173 ? -5.420 -7.115 -24.290 1.00 90.19 173 GLU A CA 1
ATOM 1408 C C . GLU A 1 173 ? -4.452 -8.300 -24.445 1.00 90.19 173 GLU A C 1
ATOM 1410 O O . GLU A 1 173 ? -4.285 -9.095 -23.516 1.00 90.19 173 GLU A O 1
ATOM 1415 N N . GLU A 1 174 ? -3.753 -8.394 -25.579 1.00 94.00 174 GLU A N 1
ATOM 1416 C CA . GLU A 1 174 ? -2.713 -9.405 -25.798 1.00 94.00 174 GLU A CA 1
ATOM 1417 C C . GLU A 1 174 ? -1.572 -9.298 -24.779 1.00 94.00 174 GLU A C 1
ATOM 1419 O O . GLU A 1 174 ? -1.149 -10.310 -24.211 1.00 94.00 174 GLU A O 1
ATOM 1424 N N . MET A 1 175 ? -1.092 -8.081 -24.501 1.00 94.12 175 MET A N 1
ATOM 1425 C CA . MET A 1 175 ? -0.018 -7.852 -23.532 1.00 94.12 175 MET A CA 1
ATOM 1426 C C . MET A 1 175 ? -0.426 -8.221 -22.109 1.00 94.12 175 MET A C 1
ATOM 1428 O O . MET A 1 175 ? 0.349 -8.865 -21.402 1.00 94.12 175 MET A O 1
ATOM 1432 N N . VAL A 1 176 ? -1.641 -7.867 -21.692 1.00 91.75 176 VAL A N 1
ATOM 1433 C CA . VAL A 1 176 ? -2.181 -8.227 -20.375 1.00 91.75 176 VAL A CA 1
ATOM 1434 C C . VAL A 1 176 ? -2.340 -9.744 -20.234 1.00 91.75 176 VAL A C 1
ATOM 1436 O O . VAL A 1 176 ? -1.963 -10.304 -19.203 1.00 91.75 176 VAL A O 1
ATOM 1439 N N . LYS A 1 177 ? -2.822 -10.434 -21.277 1.00 92.25 177 LYS A N 1
ATOM 1440 C CA . LYS A 1 177 ? -2.907 -11.906 -21.293 1.00 92.25 177 LYS A CA 1
ATOM 1441 C C . LYS A 1 177 ? -1.530 -12.561 -21.199 1.00 92.25 177 LYS A C 1
ATOM 1443 O O . LYS A 1 177 ? -1.371 -13.555 -20.493 1.00 92.25 177 LYS A O 1
ATOM 1448 N N . LYS A 1 178 ? -0.540 -12.015 -21.911 1.00 94.00 178 LYS A N 1
ATOM 1449 C CA . LYS A 1 178 ? 0.833 -12.536 -21.945 1.00 94.00 178 LYS A CA 1
ATOM 1450 C C . LYS A 1 178 ? 1.588 -12.268 -20.640 1.00 94.00 178 LYS A C 1
ATOM 1452 O O . LYS A 1 178 ? 2.354 -13.123 -20.199 1.00 94.00 178 LYS A O 1
ATOM 1457 N N . TYR A 1 179 ? 1.357 -11.116 -20.010 1.00 92.31 179 TYR A N 1
ATOM 1458 C CA . TYR A 1 179 ? 2.071 -10.666 -18.815 1.00 92.31 179 TYR A CA 1
ATOM 1459 C C . TYR A 1 179 ? 1.105 -10.178 -17.719 1.00 92.31 179 TYR A C 1
ATOM 1461 O O . TYR A 1 179 ? 0.926 -8.974 -17.550 1.00 92.31 179 TYR A O 1
ATOM 1469 N N . PRO A 1 180 ? 0.530 -11.071 -16.892 1.00 88.88 180 PRO A N 1
ATOM 1470 C CA . PRO A 1 180 ? -0.409 -10.674 -15.834 1.00 88.88 180 PRO A CA 1
ATOM 1471 C C . PRO A 1 180 ? 0.152 -9.676 -14.803 1.00 88.88 180 PRO A C 1
ATOM 1473 O O . PRO A 1 180 ? -0.603 -8.937 -14.174 1.00 88.88 180 PRO A O 1
ATOM 1476 N N . SER A 1 181 ? 1.476 -9.621 -14.623 1.00 88.88 181 SER A N 1
ATOM 1477 C CA . SER A 1 181 ? 2.133 -8.620 -13.769 1.00 88.88 181 SER A CA 1
ATOM 1478 C C . SER A 1 181 ? 1.962 -7.186 -14.282 1.00 88.88 181 SER A C 1
ATOM 1480 O O . SER A 1 181 ? 1.909 -6.268 -13.467 1.00 88.88 181 SER A O 1
ATOM 1482 N N . LEU A 1 182 ? 1.784 -6.989 -15.595 1.00 90.56 182 LEU A N 1
ATOM 1483 C CA . LEU A 1 182 ? 1.439 -5.687 -16.170 1.00 90.56 182 LEU A CA 1
ATOM 1484 C C . LEU A 1 182 ? 0.110 -5.173 -15.606 1.00 90.56 182 LEU A C 1
ATOM 1486 O O . LEU A 1 182 ? 0.009 -3.999 -15.265 1.00 90.56 182 LEU A O 1
ATOM 1490 N N . SER A 1 183 ? -0.899 -6.036 -15.461 1.00 88.69 183 SER A N 1
ATOM 1491 C CA . SER A 1 183 ? -2.202 -5.643 -14.908 1.00 88.69 183 SER A CA 1
ATOM 1492 C C . SER A 1 183 ? -2.090 -5.155 -13.471 1.00 88.69 183 SER A C 1
ATOM 1494 O O . SER A 1 183 ? -2.724 -4.165 -13.115 1.00 88.69 183 SER A O 1
ATOM 1496 N N . VAL A 1 184 ? -1.265 -5.824 -12.660 1.00 88.50 184 VAL A N 1
ATOM 1497 C CA . VAL A 1 184 ? -0.996 -5.401 -11.280 1.00 88.50 184 VAL A CA 1
ATOM 1498 C C . VAL A 1 184 ? -0.372 -4.009 -11.285 1.00 88.50 184 VAL A C 1
ATOM 1500 O O . VAL A 1 184 ? -0.912 -3.105 -10.653 1.00 88.50 184 VAL A O 1
ATOM 1503 N N . ASP A 1 185 ? 0.697 -3.798 -12.060 1.00 90.56 185 ASP A N 1
ATOM 1504 C CA . ASP A 1 185 ? 1.351 -2.489 -12.149 1.00 90.56 185 ASP A CA 1
ATOM 1505 C C . ASP A 1 185 ? 0.405 -1.393 -12.658 1.00 90.56 185 ASP A C 1
ATOM 1507 O O . ASP A 1 185 ? 0.466 -0.269 -12.169 1.00 90.56 185 ASP A O 1
ATOM 1511 N N . ILE A 1 186 ? -0.496 -1.704 -13.594 1.00 90.25 186 ILE A N 1
ATOM 1512 C CA . ILE A 1 186 ? -1.509 -0.766 -14.095 1.00 90.25 186 ILE A CA 1
ATOM 1513 C C . ILE A 1 186 ? -2.489 -0.371 -12.998 1.00 90.25 186 ILE A C 1
ATOM 1515 O O . ILE A 1 186 ? -2.702 0.824 -12.803 1.00 90.25 186 ILE A O 1
ATOM 1519 N N . ILE A 1 187 ? -3.034 -1.335 -12.251 1.00 90.00 187 ILE A N 1
ATOM 1520 C CA . ILE A 1 187 ? -3.950 -1.064 -11.133 1.00 90.00 187 ILE A CA 1
ATOM 1521 C C . ILE A 1 187 ? -3.284 -0.132 -10.111 1.00 90.00 187 ILE A C 1
ATOM 1523 O O . ILE A 1 187 ? -3.897 0.847 -9.685 1.00 90.00 187 ILE A O 1
ATOM 1527 N N . LEU A 1 188 ? -1.998 -0.345 -9.807 1.00 90.06 188 LEU A N 1
ATOM 1528 C CA . LEU A 1 188 ? -1.231 0.532 -8.913 1.00 90.06 188 LEU A CA 1
ATOM 1529 C C . LEU A 1 188 ? -1.138 1.988 -9.413 1.00 90.06 188 LEU A C 1
ATOM 1531 O O . LEU A 1 188 ? -0.950 2.898 -8.607 1.00 90.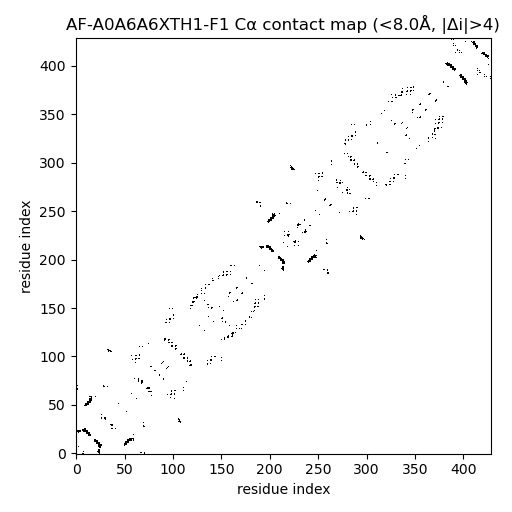06 188 LEU A O 1
ATOM 1535 N N . GLN A 1 189 ? -1.264 2.239 -10.723 1.00 89.69 189 GLN A N 1
ATOM 1536 C CA . GLN A 1 189 ? -1.235 3.586 -11.320 1.00 89.69 189 GLN A CA 1
ATOM 1537 C C . GLN A 1 189 ? -2.610 4.260 -11.422 1.00 89.69 189 GLN A C 1
ATOM 1539 O O . GLN A 1 189 ? -2.687 5.424 -11.839 1.00 89.69 189 GLN A O 1
ATOM 1544 N N . LEU A 1 190 ? -3.686 3.554 -11.064 1.00 91.69 190 LEU A N 1
ATOM 1545 C CA . LEU A 1 190 ? -5.057 4.057 -11.153 1.00 91.69 190 LEU A CA 1
ATOM 1546 C C . LEU A 1 190 ? -5.523 4.807 -9.896 1.00 91.69 190 LEU A C 1
ATOM 1548 O O . LEU A 1 190 ? -6.561 5.467 -9.937 1.00 91.69 190 LEU A O 1
ATOM 1552 N N . PHE A 1 191 ? -4.756 4.782 -8.801 1.00 94.19 191 PHE A N 1
ATOM 1553 C CA . PHE A 1 191 ? -5.087 5.566 -7.610 1.00 94.19 191 PHE A CA 1
ATOM 1554 C C . PHE A 1 191 ? -5.179 7.065 -7.942 1.00 94.19 191 PHE A C 1
ATOM 1556 O O . PHE A 1 191 ? -4.218 7.664 -8.432 1.00 94.19 191 PHE A O 1
ATOM 1563 N N . ASN A 1 192 ? -6.337 7.666 -7.648 1.00 94.88 192 ASN A N 1
ATOM 1564 C CA . ASN A 1 192 ? -6.656 9.067 -7.932 1.00 94.88 192 ASN A CA 1
ATOM 1565 C C . ASN A 1 192 ? -6.342 9.496 -9.381 1.00 94.88 192 ASN A C 1
ATOM 1567 O O . ASN A 1 192 ? -5.868 10.606 -9.640 1.00 94.88 192 ASN A O 1
ATOM 1571 N N . ASN A 1 193 ? -6.566 8.588 -10.331 1.00 90.56 193 ASN A N 1
ATOM 1572 C CA . ASN A 1 193 ? -6.335 8.803 -11.751 1.00 90.56 193 ASN A CA 1
ATOM 1573 C C . ASN A 1 193 ? -7.684 8.900 -12.481 1.00 90.56 193 ASN A C 1
ATOM 1575 O O . ASN A 1 193 ? -8.502 7.997 -12.334 1.00 90.56 193 ASN A O 1
ATOM 1579 N N . PRO A 1 194 ? -7.933 9.946 -13.289 1.00 91.00 194 PRO A N 1
ATOM 1580 C CA . PRO A 1 194 ? -9.184 10.075 -14.040 1.00 91.00 194 PRO A CA 1
ATOM 1581 C C . PRO A 1 194 ? -9.322 9.065 -15.192 1.00 91.00 194 PRO A C 1
ATOM 1583 O O . PRO A 1 194 ? -10.395 8.929 -15.775 1.00 91.00 194 PRO A O 1
ATOM 1586 N N . THR A 1 195 ? -8.245 8.385 -15.582 1.00 86.75 195 THR A N 1
ATOM 1587 C CA . THR A 1 195 ? -8.263 7.412 -16.681 1.00 86.75 195 THR A CA 1
ATOM 1588 C C . THR A 1 195 ? -9.059 6.183 -16.271 1.00 86.75 195 THR A C 1
ATOM 1590 O O . THR A 1 195 ? -8.651 5.511 -15.339 1.00 86.75 195 THR A O 1
ATOM 1593 N N . LEU A 1 196 ? -10.148 5.883 -16.991 1.00 87.31 196 LEU A N 1
ATOM 1594 C CA . LEU A 1 196 ? -11.112 4.808 -16.685 1.00 87.31 196 LEU A CA 1
ATOM 1595 C C . LEU A 1 196 ? -11.909 4.998 -15.384 1.00 87.31 196 LEU A C 1
ATOM 1597 O O . LEU A 1 196 ? -12.668 4.107 -15.009 1.00 87.31 196 LEU A O 1
ATOM 1601 N N . SER A 1 197 ? -11.779 6.149 -14.724 1.00 93.44 197 SER A N 1
ATOM 1602 C CA . SER A 1 197 ? -12.556 6.453 -13.528 1.00 93.44 197 SER A CA 1
ATOM 1603 C C . SER A 1 197 ? -14.035 6.620 -13.878 1.00 93.44 197 SER A C 1
ATOM 1605 O O . SER A 1 197 ? -14.392 7.370 -14.788 1.00 93.44 197 SER A O 1
ATOM 1607 N N . ASP A 1 198 ? -14.888 5.926 -13.136 1.00 94.31 198 ASP A N 1
ATOM 1608 C CA . ASP A 1 198 ? -16.345 5.878 -13.291 1.00 94.31 198 ASP A CA 1
ATOM 1609 C C . ASP A 1 198 ? -17.085 6.386 -12.038 1.00 94.31 198 ASP A C 1
ATOM 1611 O O . ASP A 1 198 ? -18.317 6.371 -11.982 1.00 94.31 198 ASP A O 1
ATOM 1615 N N . ILE A 1 199 ? -16.340 6.866 -11.037 1.00 96.62 199 ILE A N 1
ATOM 1616 C CA . ILE A 1 199 ? -16.872 7.480 -9.822 1.00 96.62 199 ILE A CA 1
ATOM 1617 C C . ILE A 1 199 ? -15.919 8.555 -9.284 1.00 96.62 199 ILE A C 1
ATOM 1619 O O . ILE A 1 199 ? -14.703 8.361 -9.192 1.00 96.62 199 ILE A O 1
ATOM 1623 N N . ARG A 1 200 ? -16.486 9.691 -8.872 1.00 97.38 200 ARG A N 1
ATOM 1624 C CA . ARG A 1 200 ? -15.802 10.735 -8.104 1.00 97.38 200 ARG A CA 1
ATOM 1625 C C . ARG A 1 200 ? -16.248 10.697 -6.644 1.00 97.38 200 ARG A C 1
ATOM 1627 O O . ARG A 1 200 ? -17.414 10.942 -6.344 1.00 97.38 200 ARG A O 1
ATOM 1634 N N . ILE A 1 201 ? -15.315 10.434 -5.732 1.00 97.50 201 ILE A N 1
ATOM 1635 C CA . ILE A 1 201 ? -15.582 10.456 -4.289 1.00 97.50 201 ILE A CA 1
ATOM 1636 C C . ILE A 1 201 ? -15.323 11.865 -3.759 1.00 97.50 201 ILE A C 1
ATOM 1638 O O . ILE A 1 201 ? -14.220 12.392 -3.905 1.00 97.50 201 ILE A O 1
ATOM 1642 N N . LYS A 1 202 ? -16.330 12.465 -3.124 1.00 97.06 202 LYS A N 1
ATOM 1643 C CA . LYS A 1 202 ? -16.257 13.753 -2.429 1.00 97.06 202 LYS A CA 1
ATOM 1644 C C . LYS A 1 202 ? -16.201 13.506 -0.929 1.00 97.06 202 LYS A C 1
ATOM 1646 O O . LYS A 1 202 ? -17.222 13.245 -0.302 1.00 97.06 202 LYS A O 1
ATOM 1651 N N . GLN A 1 203 ? -15.010 13.602 -0.355 1.00 96.94 203 GLN A N 1
ATOM 1652 C CA . GLN A 1 203 ? -14.826 13.521 1.084 1.00 96.94 203 GLN A CA 1
ATOM 1653 C C . GLN A 1 203 ? -15.064 14.880 1.727 1.00 96.94 203 GLN A C 1
ATOM 1655 O O . GLN A 1 203 ? -14.303 15.814 1.484 1.00 96.94 203 GLN A O 1
ATOM 1660 N N . ILE A 1 204 ? -16.082 14.971 2.579 1.00 96.69 204 ILE A N 1
ATOM 1661 C CA . ILE A 1 204 ? -16.480 16.192 3.274 1.00 96.69 204 ILE A CA 1
ATOM 1662 C C . ILE A 1 204 ? -16.219 16.013 4.771 1.00 96.69 204 ILE A C 1
ATOM 1664 O O . ILE A 1 204 ? -16.887 15.234 5.444 1.00 96.69 204 ILE A O 1
ATOM 1668 N N . CYS A 1 205 ? -15.259 16.760 5.310 1.00 95.00 205 CYS A N 1
ATOM 1669 C CA . CYS A 1 205 ? -14.900 16.707 6.726 1.00 95.00 205 CYS A CA 1
ATOM 1670 C C . CYS A 1 205 ? -14.663 18.121 7.261 1.00 95.00 205 CYS A C 1
ATOM 1672 O O . CYS A 1 205 ? -13.871 18.886 6.702 1.00 95.00 205 CYS A O 1
ATOM 1674 N N . LYS A 1 206 ? -15.377 18.499 8.334 1.00 93.00 206 LYS A N 1
ATOM 1675 C CA . LYS A 1 206 ? -15.272 19.822 8.990 1.00 93.00 206 LYS A CA 1
ATOM 1676 C C . LYS A 1 206 ? -15.369 21.001 8.002 1.00 93.00 206 LYS A C 1
ATOM 1678 O O . LYS A 1 206 ? -14.592 21.953 8.066 1.00 93.00 206 LYS A O 1
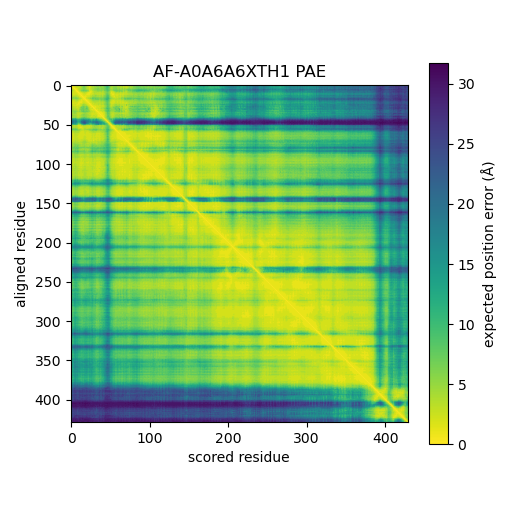ATOM 1683 N N . GLY A 1 207 ? -16.299 20.912 7.047 1.00 89.25 207 GLY A N 1
ATOM 1684 C CA . GLY A 1 207 ? -16.537 21.940 6.024 1.00 89.25 207 GLY A CA 1
ATOM 1685 C C . GLY A 1 207 ? -15.492 22.011 4.900 1.00 89.25 207 GLY A C 1
ATOM 1686 O O . GLY A 1 207 ? -15.592 22.884 4.042 1.00 89.25 207 GLY A O 1
ATOM 1687 N N . LYS A 1 208 ? -14.501 21.111 4.871 1.00 93.38 208 LYS A N 1
ATOM 1688 C CA . LYS A 1 208 ? -13.529 20.983 3.775 1.00 93.38 208 LYS A CA 1
ATOM 1689 C C . LYS A 1 208 ? -13.893 19.798 2.891 1.00 93.38 208 LYS A C 1
ATOM 1691 O O . LYS A 1 208 ? -14.304 18.764 3.407 1.00 93.38 208 LYS A O 1
ATOM 1696 N N . THR A 1 209 ? -13.704 19.950 1.581 1.00 96.19 209 THR A N 1
ATOM 1697 C CA . THR A 1 209 ? -13.942 18.882 0.600 1.00 96.19 209 THR A CA 1
ATOM 1698 C C . THR A 1 209 ? -12.632 18.475 -0.072 1.00 96.19 209 THR A C 1
ATOM 1700 O O . THR A 1 209 ? -11.922 19.341 -0.586 1.00 96.19 209 THR A O 1
ATOM 1703 N N . ARG A 1 210 ? -12.316 17.176 -0.081 1.00 97.25 210 ARG A N 1
ATOM 1704 C CA . ARG A 1 210 ? -11.303 16.565 -0.958 1.00 97.25 210 ARG A CA 1
ATOM 1705 C C . ARG A 1 210 ? -12.008 15.699 -1.997 1.00 97.25 210 ARG A C 1
ATOM 1707 O O . ARG A 1 210 ? -12.984 15.026 -1.679 1.00 97.25 210 ARG A O 1
ATOM 1714 N N . GLU A 1 211 ? -11.522 15.726 -3.232 1.00 97.31 211 GLU A N 1
ATOM 1715 C CA . GLU A 1 211 ? -12.085 14.935 -4.327 1.00 97.31 211 GLU A CA 1
ATOM 1716 C C . GLU A 1 211 ? -11.086 13.889 -4.811 1.00 97.31 211 GLU A C 1
ATOM 1718 O O . GLU A 1 211 ? -9.894 14.176 -4.946 1.00 97.31 211 GLU A O 1
ATOM 1723 N N . TYR A 1 212 ? -11.595 12.696 -5.110 1.00 97.94 212 TYR A N 1
ATOM 1724 C CA . TYR A 1 212 ? -10.809 11.577 -5.612 1.00 97.94 212 TYR A CA 1
ATOM 1725 C C . TYR A 1 212 ? -11.459 10.985 -6.860 1.00 97.94 212 TYR A C 1
ATOM 1727 O O . TYR A 1 212 ? -12.654 10.682 -6.857 1.00 97.94 212 TYR A O 1
ATOM 1735 N N . TYR A 1 213 ? -10.662 10.770 -7.906 1.00 97.50 213 TYR A N 1
ATOM 1736 C CA . TYR A 1 213 ? -11.044 9.887 -9.008 1.00 97.50 213 TYR A CA 1
ATOM 1737 C C . TYR A 1 213 ? -10.865 8.435 -8.566 1.00 97.50 213 TYR A C 1
ATOM 1739 O O . TYR A 1 213 ? -9.791 8.057 -8.090 1.00 97.50 213 TYR A O 1
ATOM 1747 N N . ALA A 1 214 ? -11.906 7.619 -8.705 1.00 97.31 214 ALA A N 1
ATOM 1748 C CA . ALA A 1 214 ? -11.845 6.211 -8.349 1.00 97.31 214 ALA A CA 1
ATOM 1749 C C . ALA A 1 214 ? -12.564 5.310 -9.363 1.00 97.31 214 ALA A C 1
ATOM 1751 O O . ALA A 1 214 ? -13.123 5.784 -10.352 1.00 97.31 214 ALA A O 1
ATOM 1752 N N . HIS A 1 215 ? -12.476 4.002 -9.131 1.00 95.75 215 HIS A N 1
ATOM 1753 C CA . HIS A 1 215 ? -12.948 2.961 -10.035 1.00 95.75 215 HIS A CA 1
ATOM 1754 C C . HIS A 1 215 ? -13.860 2.023 -9.245 1.00 95.75 215 HIS A C 1
ATOM 1756 O O . HIS A 1 215 ? -13.371 1.334 -8.344 1.00 95.75 215 HIS A O 1
ATOM 1762 N N . LYS A 1 216 ? -15.161 1.984 -9.563 1.00 95.94 216 LYS A N 1
ATOM 1763 C CA . LYS A 1 216 ? -16.167 1.197 -8.829 1.00 95.94 216 LYS A CA 1
ATOM 1764 C C . LYS A 1 216 ? -15.722 -0.257 -8.691 1.00 95.94 216 LYS A C 1
ATOM 1766 O O . LYS A 1 216 ? -15.685 -0.773 -7.583 1.00 95.94 216 LYS A O 1
ATOM 1771 N N . ALA A 1 217 ? -15.254 -0.877 -9.777 1.00 95.00 217 ALA A N 1
ATOM 1772 C CA . ALA A 1 217 ? -14.782 -2.265 -9.765 1.00 95.00 217 ALA A CA 1
ATOM 1773 C C . ALA A 1 217 ? -13.630 -2.528 -8.771 1.00 95.00 217 ALA A C 1
ATOM 1775 O O . ALA A 1 217 ? -13.608 -3.573 -8.124 1.00 95.00 217 ALA A O 1
ATOM 1776 N N . ILE A 1 218 ? -12.687 -1.589 -8.626 1.00 96.38 218 ILE A N 1
ATOM 1777 C CA . ILE A 1 218 ? -11.561 -1.722 -7.686 1.00 96.38 218 ILE A CA 1
ATOM 1778 C C . ILE A 1 218 ? -12.047 -1.520 -6.246 1.00 96.38 218 ILE A C 1
ATOM 1780 O O . ILE A 1 218 ? -11.665 -2.282 -5.365 1.00 96.38 218 ILE A O 1
ATOM 1784 N N . LEU A 1 219 ? -12.923 -0.537 -6.013 1.00 97.25 219 LEU A N 1
ATOM 1785 C CA . LEU A 1 219 ? -13.529 -0.298 -4.701 1.00 97.25 219 LEU A CA 1
ATOM 1786 C C . LEU A 1 219 ? -14.340 -1.514 -4.232 1.00 97.25 219 LEU A C 1
ATOM 1788 O O . LEU A 1 219 ? -14.114 -2.005 -3.132 1.00 97.25 219 LEU A O 1
ATOM 1792 N N . CYS A 1 220 ? -15.225 -2.041 -5.084 1.00 96.31 220 CYS A N 1
ATOM 1793 C CA . CYS A 1 220 ? -16.061 -3.206 -4.785 1.00 96.31 220 CYS A CA 1
ATOM 1794 C C . CYS A 1 220 ? -15.248 -4.476 -4.512 1.00 96.31 220 CYS A C 1
ATOM 1796 O O . CYS A 1 220 ? -15.688 -5.314 -3.735 1.00 96.31 220 CYS A O 1
ATOM 1798 N N . LYS A 1 221 ? -14.078 -4.644 -5.148 1.00 95.25 221 LYS A N 1
ATOM 1799 C CA . LYS A 1 221 ? -13.203 -5.806 -4.914 1.00 95.25 221 LYS A CA 1
ATOM 1800 C C . LYS A 1 221 ? -12.740 -5.889 -3.457 1.00 95.25 221 LYS A C 1
ATOM 1802 O O . LYS A 1 221 ? -12.571 -6.989 -2.941 1.00 95.25 221 LYS A O 1
ATOM 1807 N N . GLU A 1 222 ? -12.501 -4.742 -2.823 1.00 95.44 222 GLU A N 1
ATOM 1808 C CA . GLU A 1 222 ? -11.914 -4.664 -1.480 1.00 95.44 222 GLU A CA 1
ATOM 1809 C C . GLU A 1 222 ? -12.919 -4.259 -0.390 1.00 95.44 222 GLU A C 1
ATOM 1811 O O . GLU A 1 222 ? -12.533 -4.185 0.775 1.00 95.44 222 GLU A O 1
ATOM 1816 N N . SER A 1 223 ? -14.175 -3.966 -0.743 1.00 97.31 223 SER A N 1
ATOM 1817 C CA . SER A 1 223 ? -15.175 -3.412 0.175 1.00 97.31 223 SER A CA 1
ATOM 1818 C C . SER A 1 223 ? -16.585 -3.873 -0.176 1.00 97.31 223 SER A C 1
ATOM 1820 O O . SER A 1 223 ? -17.152 -3.486 -1.206 1.00 97.31 223 SER A O 1
ATOM 1822 N N . ASP A 1 224 ? -17.192 -4.618 0.745 1.00 95.75 224 ASP A N 1
ATOM 1823 C CA . ASP A 1 224 ? -18.593 -5.025 0.635 1.00 95.75 224 ASP A CA 1
ATOM 1824 C C . ASP A 1 224 ? -19.543 -3.824 0.774 1.00 95.75 224 ASP A C 1
ATOM 1826 O O . ASP A 1 224 ? -20.612 -3.799 0.159 1.00 95.75 224 ASP A O 1
ATOM 1830 N N . TYR A 1 225 ? -19.143 -2.773 1.500 1.00 95.50 225 TYR A N 1
ATOM 1831 C CA . TYR A 1 225 ? -19.875 -1.504 1.513 1.00 95.50 225 TYR A CA 1
ATOM 1832 C C . TYR A 1 225 ? -19.992 -0.918 0.100 1.00 95.50 225 TYR A C 1
ATOM 1834 O O . TYR A 1 225 ? -21.100 -0.634 -0.358 1.00 95.50 225 TYR A O 1
ATOM 1842 N N . PHE A 1 226 ? -18.870 -0.760 -0.612 1.00 96.06 226 PHE A N 1
ATOM 1843 C CA . PHE A 1 226 ? -18.884 -0.199 -1.965 1.00 96.06 226 PHE A CA 1
ATOM 1844 C C . PHE A 1 226 ? -19.557 -1.142 -2.963 1.00 96.06 226 PHE A C 1
ATOM 1846 O O . PHE A 1 226 ? -20.242 -0.662 -3.864 1.00 96.06 226 PHE A O 1
ATOM 1853 N N . MET A 1 227 ? -19.426 -2.464 -2.795 1.00 95.69 227 MET A N 1
ATOM 1854 C CA . MET A 1 227 ? -20.208 -3.440 -3.559 1.00 95.69 227 MET A CA 1
ATOM 1855 C C . MET A 1 227 ? -21.706 -3.154 -3.426 1.00 95.69 227 MET A C 1
ATOM 1857 O O . MET A 1 227 ? -22.371 -2.862 -4.417 1.00 95.69 227 MET A O 1
ATOM 1861 N N . ASN A 1 228 ? -22.221 -3.126 -2.196 1.00 93.88 228 ASN A N 1
ATOM 1862 C CA . ASN A 1 228 ? -23.638 -2.891 -1.935 1.00 93.88 228 ASN A CA 1
ATOM 1863 C C . ASN A 1 228 ? -24.108 -1.501 -2.398 1.00 93.88 228 ASN A C 1
ATOM 1865 O O . ASN A 1 228 ? -25.214 -1.375 -2.926 1.00 93.88 228 ASN A O 1
ATOM 1869 N N . ALA A 1 229 ? -23.277 -0.468 -2.237 1.00 93.06 229 ALA A N 1
ATOM 1870 C CA . ALA A 1 229 ? -23.599 0.891 -2.666 1.00 93.06 229 ALA A CA 1
ATOM 1871 C C . ALA A 1 229 ? -23.701 1.012 -4.197 1.00 93.06 229 ALA A C 1
ATOM 1873 O O . ALA A 1 229 ? -24.612 1.667 -4.700 1.00 93.06 229 ALA A O 1
ATOM 1874 N N . PHE A 1 230 ? -22.803 0.364 -4.947 1.00 94.12 230 PHE A N 1
ATOM 1875 C CA . PHE A 1 230 ? -22.743 0.499 -6.405 1.00 94.12 230 PHE A CA 1
ATOM 1876 C C . PHE A 1 230 ? -23.592 -0.517 -7.176 1.00 94.12 230 PHE A C 1
ATOM 1878 O O . PHE A 1 230 ? -23.904 -0.268 -8.339 1.00 94.12 230 PHE A O 1
ATOM 1885 N N . THR A 1 231 ? -23.995 -1.633 -6.562 1.00 89.94 231 THR A N 1
ATOM 1886 C CA . THR A 1 231 ? -24.884 -2.630 -7.192 1.00 89.94 231 THR A CA 1
ATOM 1887 C C . THR A 1 231 ? -26.299 -2.641 -6.612 1.00 89.94 231 THR A C 1
ATOM 1889 O O . THR A 1 231 ? -27.124 -3.462 -7.015 1.00 89.94 231 THR A O 1
ATOM 1892 N N . GLY A 1 232 ? -26.576 -1.778 -5.633 1.00 85.50 232 GLY A N 1
ATOM 1893 C CA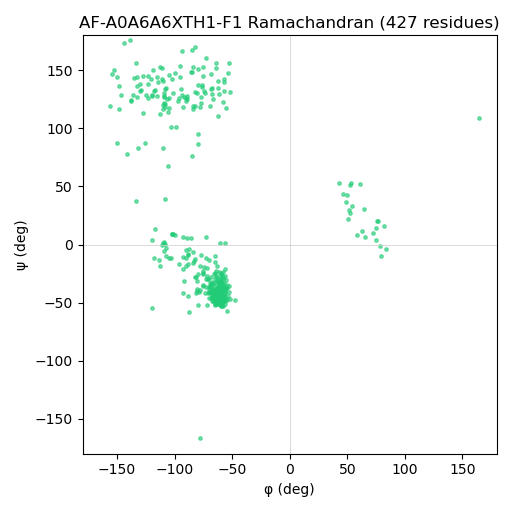 . GLY A 1 232 ? -27.878 -1.653 -4.990 1.00 85.50 232 GLY A CA 1
ATOM 1894 C C . GLY A 1 232 ? -28.905 -0.883 -5.825 1.00 85.50 232 GLY A C 1
ATOM 1895 O O . GLY A 1 232 ? -28.734 -0.629 -7.014 1.00 85.50 232 GLY A O 1
ATOM 1896 N N . SER A 1 233 ? -30.004 -0.495 -5.179 1.00 81.69 233 SER A N 1
ATOM 1897 C CA . SER A 1 233 ? -31.070 0.320 -5.789 1.00 81.69 233 SER A CA 1
ATOM 1898 C C . SER A 1 233 ? -31.023 1.794 -5.374 1.00 81.69 233 SER A C 1
ATOM 1900 O O . SER A 1 233 ? -31.971 2.533 -5.633 1.00 81.69 233 SER A O 1
ATOM 1902 N N . PHE A 1 234 ? -29.958 2.209 -4.687 1.00 77.94 234 PHE A N 1
ATOM 1903 C CA . PHE A 1 234 ? -29.767 3.590 -4.257 1.00 77.94 234 PHE A CA 1
ATOM 1904 C C . PHE A 1 234 ? -29.131 4.433 -5.365 1.00 77.94 234 PHE A C 1
ATOM 1906 O O . PHE A 1 234 ? -28.666 3.912 -6.381 1.00 77.94 234 PHE A O 1
ATOM 1913 N N . GLN A 1 235 ? -29.142 5.750 -5.178 1.00 77.75 235 GLN A N 1
ATOM 1914 C CA . GLN A 1 235 ? -28.709 6.714 -6.186 1.00 77.75 235 GLN A CA 1
ATOM 1915 C C . GLN A 1 235 ? -27.232 6.520 -6.576 1.00 77.75 235 GLN A C 1
ATOM 1917 O O . GLN A 1 235 ? -26.862 6.682 -7.737 1.00 77.75 235 GLN A O 1
ATOM 1922 N N . GLU A 1 236 ? -26.407 6.068 -5.635 1.00 78.56 236 GLU A N 1
ATOM 1923 C CA . GLU A 1 236 ? -24.985 5.769 -5.805 1.00 78.56 236 GLU A CA 1
ATOM 1924 C C . GLU A 1 236 ? -24.718 4.692 -6.871 1.00 78.56 236 GLU A C 1
ATOM 1926 O O . GLU A 1 236 ? -23.655 4.688 -7.503 1.00 78.56 236 GLU A O 1
ATOM 1931 N N . ALA A 1 237 ? -25.684 3.801 -7.119 1.00 78.88 237 ALA A N 1
ATOM 1932 C CA . ALA A 1 237 ? -25.568 2.783 -8.157 1.00 78.88 237 ALA A CA 1
ATOM 1933 C C . ALA A 1 237 ? -25.503 3.415 -9.557 1.00 78.88 237 ALA A C 1
ATOM 1935 O O . ALA A 1 237 ? -24.653 3.040 -10.370 1.00 78.88 237 ALA A O 1
ATOM 1936 N N . SER A 1 238 ? -26.344 4.421 -9.823 1.00 82.25 238 SER A N 1
ATOM 1937 C CA . SER A 1 238 ? -26.413 5.118 -11.115 1.00 82.25 238 SER A CA 1
ATOM 1938 C C . SER A 1 238 ? -25.545 6.374 -11.208 1.00 82.25 238 SER A C 1
ATOM 1940 O O . SER A 1 238 ? -25.210 6.788 -12.317 1.00 82.25 238 SER A O 1
ATOM 1942 N N . ASP A 1 239 ? -25.169 6.975 -10.080 1.00 88.00 239 ASP A N 1
ATOM 1943 C CA . ASP A 1 239 ? -24.425 8.233 -10.067 1.00 88.00 239 ASP A CA 1
ATOM 1944 C C . ASP A 1 239 ? -22.926 8.043 -10.342 1.00 88.00 239 ASP A C 1
ATOM 1946 O O . ASP A 1 239 ? -22.313 7.012 -10.040 1.00 88.00 239 ASP A O 1
ATOM 1950 N N . SER A 1 240 ? -22.327 9.085 -10.921 1.00 91.31 240 SER A N 1
ATOM 1951 C CA . SER A 1 240 ? -20.879 9.225 -11.122 1.00 91.31 240 SER A CA 1
ATOM 1952 C C . SER A 1 240 ? -20.196 9.981 -9.979 1.00 91.31 240 SER A C 1
ATOM 1954 O O . SER A 1 240 ? -18.998 10.261 -10.045 1.00 91.31 240 SER A O 1
ATOM 1956 N N . GLU A 1 241 ? -20.933 10.292 -8.909 1.00 94.75 241 GLU A N 1
ATOM 1957 C CA . GLU A 1 241 ? -20.430 10.963 -7.715 1.00 94.75 241 GLU A CA 1
ATOM 1958 C C . GLU A 1 241 ? -20.952 10.296 -6.443 1.00 94.75 241 GLU A C 1
ATOM 1960 O O . GLU A 1 241 ? -22.098 9.868 -6.381 1.00 94.75 241 GLU A O 1
ATOM 1965 N N . MET A 1 242 ? -20.112 10.243 -5.412 1.00 94.50 242 MET A N 1
ATOM 1966 C CA . MET A 1 242 ? -20.481 9.764 -4.081 1.00 94.50 242 MET A CA 1
ATOM 1967 C C . MET A 1 242 ? -19.897 10.711 -3.039 1.00 94.50 242 MET A C 1
ATOM 1969 O O . MET A 1 242 ? -18.699 10.995 -3.063 1.00 94.50 242 MET A O 1
ATOM 1973 N N . ALA A 1 243 ? -20.727 11.194 -2.119 1.00 94.81 243 ALA A N 1
ATOM 1974 C CA . ALA A 1 243 ? -20.267 11.983 -0.985 1.00 94.81 243 ALA A CA 1
ATOM 1975 C C . ALA A 1 243 ? -20.057 11.083 0.235 1.00 94.81 243 ALA A C 1
ATOM 1977 O O . ALA A 1 243 ? -20.915 10.271 0.571 1.00 94.81 243 ALA A O 1
ATOM 1978 N N . ILE A 1 244 ? -18.926 11.258 0.910 1.00 94.75 244 ILE A N 1
ATOM 1979 C CA . ILE A 1 244 ? -18.645 10.635 2.202 1.00 94.75 244 ILE A CA 1
ATOM 1980 C C . ILE A 1 244 ? -18.399 11.727 3.237 1.00 94.75 244 ILE A C 1
ATOM 1982 O O . ILE A 1 244 ? -17.809 12.765 2.926 1.00 94.75 244 ILE A O 1
ATOM 1986 N N . TYR A 1 245 ? -18.869 11.501 4.459 1.00 95.25 245 TYR A N 1
ATOM 1987 C CA . TYR A 1 245 ? -18.919 12.520 5.500 1.00 95.25 245 TYR A CA 1
ATOM 1988 C C . TYR A 1 245 ? -18.170 12.085 6.754 1.00 95.25 245 TYR A C 1
ATOM 1990 O O . TYR A 1 245 ? -18.196 10.909 7.127 1.00 95.25 245 TYR A O 1
ATOM 1998 N N . ASP A 1 246 ? -17.547 13.076 7.392 1.00 92.50 246 ASP A N 1
ATOM 1999 C CA . ASP A 1 246 ? -16.918 13.012 8.716 1.00 92.50 246 ASP A CA 1
ATOM 2000 C C . ASP A 1 246 ? -15.734 12.041 8.848 1.00 92.50 246 ASP A C 1
ATOM 2002 O O . ASP A 1 246 ? -15.224 11.821 9.944 1.00 92.50 246 ASP A O 1
ATOM 2006 N N . ASP A 1 247 ? -15.223 11.531 7.727 1.00 94.94 247 ASP A N 1
ATOM 2007 C CA . ASP A 1 247 ? -13.988 10.753 7.708 1.00 94.94 247 ASP A CA 1
ATOM 2008 C C . ASP A 1 247 ? -12.768 11.664 7.747 1.00 94.94 247 ASP A C 1
ATOM 2010 O O . ASP A 1 247 ? -12.702 12.676 7.041 1.00 94.94 247 ASP A O 1
ATOM 2014 N N . ASP A 1 248 ? -11.774 11.293 8.552 1.00 95.00 248 ASP A N 1
ATOM 2015 C CA . ASP A 1 248 ? -10.507 12.013 8.578 1.00 95.00 248 ASP A CA 1
ATOM 2016 C C . ASP A 1 248 ? -9.820 11.942 7.195 1.00 95.00 248 ASP A C 1
ATOM 2018 O O . ASP A 1 248 ? -9.685 10.849 6.629 1.00 95.00 248 ASP A O 1
ATOM 2022 N N . PRO A 1 249 ? -9.387 13.081 6.622 1.00 95.75 249 PRO A N 1
ATOM 2023 C CA . PRO A 1 249 ? -8.763 13.115 5.304 1.00 95.75 249 PRO A CA 1
ATOM 2024 C C . PRO A 1 249 ? -7.521 12.249 5.132 1.00 95.75 249 PRO A C 1
ATOM 2026 O O . PRO A 1 249 ? -7.345 11.653 4.070 1.00 95.75 249 PRO A O 1
ATOM 2029 N N . GLU A 1 250 ? -6.676 12.152 6.154 1.00 96.19 250 GLU A N 1
ATOM 2030 C CA . GLU A 1 250 ? -5.439 11.381 6.068 1.00 96.19 250 GLU A CA 1
ATOM 2031 C C . GLU A 1 250 ? -5.724 9.882 6.220 1.00 96.19 250 GLU A C 1
ATOM 2033 O O . GLU A 1 250 ? -5.198 9.072 5.453 1.00 96.19 250 GLU A O 1
ATOM 2038 N N . HIS A 1 251 ? -6.620 9.502 7.139 1.00 97.06 251 HIS A N 1
ATOM 2039 C CA . HIS A 1 251 ? -7.022 8.100 7.300 1.00 97.06 251 HIS A CA 1
ATOM 2040 C C . HIS A 1 251 ? -7.772 7.569 6.073 1.00 97.06 251 HIS A C 1
ATOM 2042 O O . HIS A 1 251 ? -7.476 6.470 5.603 1.00 97.06 251 HIS A O 1
ATOM 2048 N N . PHE A 1 252 ? -8.709 8.340 5.513 1.00 97.56 252 PHE A N 1
ATOM 2049 C CA . PHE A 1 252 ? -9.440 7.917 4.318 1.00 97.56 252 PHE A CA 1
ATOM 2050 C C . PHE A 1 252 ? -8.528 7.800 3.098 1.00 97.56 252 PHE A C 1
ATOM 2052 O O . PHE A 1 252 ? -8.610 6.813 2.373 1.00 97.56 252 PHE A O 1
ATOM 2059 N N . GLU A 1 253 ? -7.625 8.760 2.875 1.00 97.62 253 GLU A N 1
ATOM 2060 C CA . GLU A 1 253 ? -6.677 8.664 1.765 1.00 97.62 253 GLU A CA 1
ATOM 2061 C C . GLU A 1 253 ? -5.748 7.452 1.919 1.00 97.62 253 GLU A C 1
ATOM 2063 O O . GLU A 1 253 ? -5.445 6.790 0.925 1.00 97.62 253 GLU A O 1
ATOM 2068 N N . PHE A 1 254 ? -5.332 7.120 3.147 1.00 98.31 254 PHE A N 1
ATOM 2069 C CA . PHE A 1 254 ? -4.572 5.901 3.427 1.00 98.31 254 PHE A CA 1
ATOM 2070 C C . PHE A 1 254 ? -5.361 4.644 3.044 1.00 98.31 254 PHE A C 1
ATOM 2072 O O . PHE A 1 254 ? -4.852 3.800 2.305 1.00 98.31 254 PHE A O 1
ATOM 2079 N N . VAL A 1 255 ? -6.612 4.532 3.501 1.00 98.19 255 VAL A N 1
ATOM 2080 C CA . VAL A 1 255 ? -7.492 3.397 3.186 1.00 98.19 255 VAL A CA 1
ATOM 2081 C C . VAL A 1 255 ? -7.744 3.301 1.683 1.00 98.19 255 VAL A C 1
ATOM 2083 O O . VAL A 1 255 ? -7.617 2.226 1.100 1.00 98.19 255 VAL A O 1
ATOM 2086 N N . LEU A 1 256 ? -8.016 4.427 1.023 1.00 97.88 256 LEU A N 1
ATOM 2087 C CA . LEU A 1 256 ? -8.222 4.462 -0.417 1.00 97.88 256 LEU A CA 1
ATOM 2088 C C . LEU A 1 256 ? -6.956 4.029 -1.167 1.00 97.88 256 LEU A C 1
ATOM 2090 O O . LEU A 1 256 ? -7.054 3.239 -2.095 1.00 97.88 256 LEU A O 1
ATOM 2094 N N . LYS A 1 257 ? -5.758 4.468 -0.760 1.00 97.12 257 LYS A N 1
ATOM 2095 C CA . LYS A 1 257 ? -4.493 3.971 -1.338 1.00 97.12 257 LYS A CA 1
ATOM 2096 C C . LYS A 1 257 ? -4.308 2.475 -1.109 1.00 97.12 257 LYS A C 1
ATOM 2098 O O . LYS A 1 257 ? -3.853 1.781 -2.019 1.00 97.12 257 LYS A O 1
ATOM 2103 N N . PHE A 1 258 ? -4.663 1.970 0.070 1.00 97.44 258 PHE A N 1
ATOM 2104 C CA . PHE A 1 258 ? -4.600 0.542 0.362 1.00 97.44 258 PHE A CA 1
ATOM 2105 C C . PHE A 1 258 ? -5.495 -0.268 -0.583 1.00 97.44 258 PHE A C 1
ATOM 2107 O O . PHE A 1 258 ? -5.028 -1.266 -1.113 1.00 97.44 258 PHE A O 1
ATOM 2114 N N . ILE A 1 259 ? -6.716 0.183 -0.884 1.00 97.19 259 ILE A N 1
ATOM 2115 C CA . ILE A 1 259 ? -7.615 -0.507 -1.829 1.00 97.19 259 ILE A CA 1
ATOM 2116 C C . ILE A 1 259 ? -6.948 -0.742 -3.202 1.00 97.19 259 ILE A C 1
ATOM 2118 O O . ILE A 1 259 ? -7.122 -1.793 -3.812 1.00 97.19 259 ILE A O 1
ATOM 2122 N N . TYR A 1 260 ? -6.145 0.209 -3.691 1.00 95.38 260 TYR A N 1
ATOM 2123 C CA . TYR A 1 260 ? -5.451 0.064 -4.980 1.00 95.38 260 TYR A CA 1
ATOM 2124 C C . TYR A 1 260 ? -4.165 -0.753 -4.896 1.00 95.38 260 TYR A C 1
ATOM 2126 O O . TYR A 1 260 ? -3.738 -1.323 -5.898 1.00 95.38 260 TYR A O 1
ATOM 2134 N N . THR A 1 261 ? -3.501 -0.752 -3.741 1.00 92.19 261 THR A N 1
ATOM 2135 C CA . THR A 1 261 ? -2.117 -1.234 -3.623 1.00 92.19 261 THR A CA 1
ATOM 2136 C C . THR A 1 261 ? -1.960 -2.497 -2.795 1.00 92.19 261 THR A C 1
ATOM 2138 O O . THR A 1 261 ? -0.924 -3.150 -2.886 1.00 92.19 261 THR A O 1
ATOM 2141 N N . GLU A 1 262 ? -2.957 -2.816 -1.971 1.00 91.56 262 GLU A N 1
ATOM 2142 C CA . GLU A 1 262 ? -2.917 -3.829 -0.914 1.00 91.56 262 GLU A CA 1
ATOM 2143 C C . GLU A 1 262 ? -1.691 -3.678 0.011 1.00 91.56 262 GLU A C 1
ATOM 2145 O O . GLU A 1 262 ? -1.257 -4.627 0.667 1.00 91.56 262 GLU A O 1
ATOM 2150 N N . HIS A 1 263 ? -1.107 -2.475 0.060 1.00 93.62 263 HIS A N 1
ATOM 2151 C CA . HIS A 1 263 ? 0.117 -2.184 0.788 1.00 93.62 263 HIS A CA 1
ATOM 2152 C C . HIS A 1 263 ? -0.170 -1.294 1.995 1.00 93.62 263 HIS A C 1
ATOM 2154 O O . HIS A 1 263 ? -0.583 -0.143 1.861 1.00 93.62 263 HIS A O 1
ATOM 2160 N N . TYR A 1 264 ? 0.090 -1.824 3.189 1.00 96.62 264 TYR A N 1
ATOM 2161 C CA . TYR A 1 264 ? 0.033 -1.057 4.429 1.00 96.62 264 TYR A CA 1
ATOM 2162 C C . TYR A 1 264 ? 1.324 -0.229 4.592 1.00 96.62 264 TYR A C 1
ATOM 2164 O O . TYR A 1 264 ? 2.350 -0.733 5.058 1.00 96.62 264 TYR A O 1
ATOM 2172 N N . ASP A 1 265 ? 1.287 1.039 4.172 1.00 95.94 265 ASP A N 1
ATOM 2173 C CA . ASP A 1 265 ? 2.456 1.930 4.139 1.00 95.94 265 ASP A CA 1
ATOM 2174 C C . ASP A 1 265 ? 2.787 2.514 5.527 1.00 95.94 265 ASP A C 1
ATOM 2176 O O . ASP A 1 265 ? 2.394 3.629 5.879 1.00 95.94 265 ASP A O 1
ATOM 2180 N N . LYS A 1 266 ? 3.574 1.776 6.321 1.00 96.25 266 LYS A N 1
ATOM 2181 C CA . LYS A 1 266 ? 4.063 2.246 7.633 1.00 96.25 266 LYS A CA 1
ATOM 2182 C C . LYS A 1 266 ? 4.820 3.578 7.546 1.00 96.25 266 LYS A C 1
ATOM 2184 O O . LYS A 1 266 ? 4.746 4.375 8.478 1.00 96.25 266 LYS A O 1
ATOM 2189 N N . SER A 1 267 ? 5.491 3.857 6.424 1.00 95.88 267 SER A N 1
ATOM 2190 C CA . SER A 1 267 ? 6.244 5.104 6.242 1.00 95.88 267 SER A CA 1
ATOM 2191 C C . SER A 1 267 ? 5.330 6.321 6.083 1.00 95.88 267 SER A C 1
ATOM 2193 O O . SER A 1 267 ? 5.700 7.428 6.472 1.00 95.88 267 SER A O 1
ATOM 2195 N N . ALA A 1 268 ? 4.126 6.142 5.528 1.00 96.00 268 ALA A N 1
ATOM 2196 C CA . ALA A 1 268 ? 3.116 7.195 5.486 1.00 96.00 268 ALA A CA 1
ATOM 2197 C C . ALA A 1 268 ? 2.632 7.537 6.901 1.00 96.00 268 ALA A C 1
ATOM 2199 O O . ALA A 1 268 ? 2.549 8.712 7.249 1.00 96.00 268 ALA A O 1
ATOM 2200 N N . ILE A 1 269 ? 2.405 6.522 7.737 1.00 97.00 269 ILE A N 1
ATOM 2201 C CA . ILE A 1 269 ? 1.993 6.704 9.135 1.00 97.00 269 ILE A CA 1
ATOM 2202 C C . ILE A 1 269 ? 3.084 7.425 9.932 1.00 97.00 269 ILE A C 1
ATOM 2204 O O . ILE A 1 269 ? 2.780 8.373 10.646 1.00 97.00 269 ILE A O 1
ATOM 2208 N N . GLU A 1 270 ? 4.352 7.038 9.768 1.00 95.44 270 GLU A N 1
ATOM 2209 C CA . GLU A 1 270 ? 5.496 7.708 10.407 1.00 95.44 270 GLU A CA 1
ATOM 2210 C C . GLU A 1 270 ? 5.612 9.189 10.019 1.00 95.44 270 GLU A C 1
ATOM 2212 O O . GLU A 1 270 ? 5.959 10.030 10.850 1.00 95.44 270 GLU A O 1
ATOM 2217 N N . LYS A 1 271 ? 5.298 9.528 8.761 1.00 95.56 271 LYS A N 1
ATOM 2218 C CA . LYS A 1 271 ? 5.269 10.923 8.299 1.00 95.56 271 LYS A CA 1
ATOM 2219 C C . LYS A 1 271 ? 4.123 11.702 8.934 1.00 95.56 271 LYS A C 1
ATOM 2221 O O . LYS A 1 271 ? 4.360 12.808 9.401 1.00 95.56 271 LYS A O 1
ATOM 2226 N N . ILE A 1 272 ? 2.914 11.135 8.969 1.00 95.19 272 ILE A N 1
ATOM 2227 C CA . ILE A 1 272 ? 1.729 11.780 9.564 1.00 95.19 272 ILE A CA 1
ATOM 2228 C C . ILE A 1 272 ? 1.897 11.928 11.085 1.00 95.19 272 ILE A C 1
ATOM 2230 O O . ILE A 1 272 ? 1.439 12.908 11.672 1.00 95.19 272 ILE A O 1
ATOM 2234 N N . SER A 1 273 ? 2.569 10.975 11.738 1.00 95.25 273 SER A N 1
ATOM 2235 C CA . SER A 1 273 ? 2.794 11.025 13.181 1.00 95.25 273 SER A CA 1
ATOM 2236 C C . SER A 1 273 ? 3.860 12.038 13.593 1.00 95.25 273 SER A C 1
ATOM 2238 O O . SER A 1 273 ? 3.883 12.419 14.757 1.00 95.25 273 SER A O 1
ATOM 2240 N N . GLU A 1 274 ? 4.737 12.479 12.684 1.00 95.06 274 GLU A N 1
ATOM 2241 C CA . GLU A 1 274 ? 5.760 13.511 12.941 1.00 95.06 274 GLU A CA 1
ATOM 2242 C C . GLU A 1 274 ? 6.658 13.197 14.160 1.00 95.06 274 GLU A C 1
ATOM 2244 O O . GLU A 1 274 ? 7.094 14.085 14.887 1.00 95.06 274 GLU A O 1
ATOM 2249 N N . GLY A 1 275 ? 6.925 11.909 14.405 1.00 91.88 275 GLY A N 1
ATOM 2250 C CA . GLY A 1 275 ? 7.696 11.435 15.563 1.00 91.88 275 GLY A CA 1
ATOM 2251 C C . GLY A 1 275 ? 6.938 11.384 16.901 1.00 91.88 275 GLY A C 1
ATOM 2252 O O . GLY A 1 275 ? 7.508 10.931 17.891 1.00 91.88 275 GLY A O 1
ATOM 2253 N N . ASP A 1 276 ? 5.668 11.788 16.949 1.00 94.00 276 ASP A N 1
ATOM 2254 C CA . ASP A 1 276 ? 4.819 11.672 18.138 1.00 94.00 276 ASP A CA 1
ATOM 2255 C C . ASP A 1 276 ? 4.322 10.224 18.315 1.00 94.00 276 ASP A C 1
ATOM 2257 O O . ASP A 1 276 ? 3.666 9.653 17.438 1.00 94.00 276 ASP A O 1
ATOM 2261 N N . VAL A 1 277 ? 4.643 9.621 19.463 1.00 91.75 277 VAL A N 1
ATOM 2262 C CA . VAL A 1 277 ? 4.332 8.214 19.777 1.00 91.75 277 VAL A CA 1
ATOM 2263 C C . VAL A 1 277 ? 2.829 7.985 19.972 1.00 91.75 277 VAL A C 1
ATOM 2265 O O . VAL A 1 277 ? 2.307 6.942 19.566 1.00 91.75 277 VAL A O 1
ATOM 2268 N N . ALA A 1 278 ? 2.109 8.953 20.546 1.00 92.06 278 ALA A N 1
ATOM 2269 C CA . ALA A 1 278 ? 0.663 8.859 20.699 1.00 92.06 278 ALA A CA 1
ATOM 2270 C C . ALA A 1 278 ? -0.006 8.908 19.321 1.00 92.06 278 ALA A C 1
ATOM 2272 O O . ALA A 1 278 ? -0.762 7.993 18.992 1.00 92.06 278 ALA A O 1
ATOM 2273 N N . LYS A 1 279 ? 0.363 9.873 18.461 1.00 95.00 279 LYS A N 1
ATOM 2274 C CA . LYS A 1 279 ? -0.099 9.926 17.060 1.00 95.00 279 LYS A CA 1
ATOM 2275 C C . LYS A 1 279 ? 0.218 8.631 16.314 1.00 95.00 279 LYS A C 1
ATOM 2277 O O . LYS A 1 279 ? -0.661 8.068 15.667 1.00 95.00 279 LYS A O 1
ATOM 2282 N N . ARG A 1 280 ? 1.447 8.118 16.447 1.00 94.94 280 ARG A N 1
ATOM 2283 C CA . ARG A 1 280 ? 1.900 6.876 15.795 1.00 94.94 280 ARG A CA 1
ATOM 2284 C C . ARG A 1 280 ? 1.042 5.662 16.156 1.00 94.94 280 ARG A C 1
ATOM 2286 O O . ARG A 1 280 ? 0.940 4.739 15.346 1.00 94.94 280 ARG A O 1
ATOM 2293 N N . THR A 1 281 ? 0.431 5.690 17.338 1.00 93.94 281 THR A N 1
ATOM 2294 C CA . THR A 1 281 ? -0.462 4.649 17.852 1.00 93.94 281 THR A CA 1
ATOM 2295 C C . THR A 1 281 ? -1.916 4.871 17.431 1.00 93.94 281 THR A C 1
ATOM 2297 O O . THR A 1 281 ? -2.580 3.925 17.014 1.00 93.94 281 THR A O 1
ATOM 2300 N N . VAL A 1 282 ? -2.427 6.105 17.510 1.00 96.31 282 VAL A N 1
ATOM 2301 C CA . VAL A 1 282 ? -3.846 6.388 17.225 1.00 96.31 282 VAL A CA 1
ATOM 2302 C C . VAL A 1 282 ? -4.166 6.465 15.730 1.00 96.31 282 VAL A C 1
ATOM 2304 O O . VAL A 1 282 ? -5.292 6.162 15.350 1.00 96.31 282 VAL A O 1
ATOM 2307 N N . ILE A 1 283 ? -3.200 6.796 14.862 1.00 97.62 283 ILE A N 1
ATOM 2308 C CA . ILE A 1 283 ? -3.405 6.820 13.400 1.00 97.62 283 ILE A CA 1
ATOM 2309 C C . ILE A 1 283 ? -3.822 5.436 12.861 1.00 97.62 283 ILE A C 1
ATOM 2311 O O . ILE A 1 283 ? -4.854 5.357 12.194 1.00 97.62 283 ILE A O 1
ATOM 2315 N N . PRO A 1 284 ? -3.119 4.323 13.170 1.00 97.81 284 PRO A N 1
ATOM 2316 C CA . PRO A 1 284 ? -3.586 2.978 12.823 1.00 97.81 284 PRO A CA 1
ATOM 2317 C C . PRO A 1 284 ? -5.001 2.648 13.320 1.00 97.81 284 PRO A C 1
ATOM 2319 O O . PRO A 1 284 ? -5.747 1.959 12.629 1.00 97.81 284 PRO A O 1
ATOM 2322 N N . ILE A 1 285 ? -5.395 3.152 14.495 1.00 97.38 285 ILE A N 1
ATOM 2323 C CA . ILE A 1 285 ? -6.745 2.959 15.052 1.00 97.38 285 ILE A CA 1
ATOM 2324 C C . ILE A 1 285 ? -7.780 3.751 14.245 1.00 97.38 285 ILE A C 1
ATOM 2326 O O . ILE A 1 285 ? -8.851 3.229 13.943 1.00 97.38 285 ILE A O 1
ATOM 2330 N N . GLY A 1 286 ? -7.451 4.978 13.839 1.00 96.88 286 GLY A N 1
ATOM 2331 C CA . GLY A 1 286 ? -8.273 5.773 12.929 1.00 96.88 286 GLY A CA 1
ATOM 2332 C C . GLY A 1 286 ? -8.432 5.111 11.558 1.00 96.88 286 GLY A C 1
ATOM 2333 O O . GLY A 1 286 ? -9.548 4.995 11.061 1.00 96.88 286 GLY A O 1
ATOM 2334 N N . ILE A 1 287 ? -7.342 4.594 10.982 1.00 97.81 287 ILE A N 1
ATOM 2335 C CA . ILE A 1 287 ? -7.362 3.801 9.740 1.00 97.81 287 ILE A CA 1
ATOM 2336 C C . ILE A 1 287 ? -8.253 2.565 9.902 1.00 97.81 287 ILE A C 1
ATOM 2338 O O . ILE A 1 287 ? -9.066 2.285 9.023 1.00 97.81 287 ILE A O 1
ATOM 2342 N N . TYR A 1 288 ? -8.142 1.851 11.027 1.00 97.38 288 TYR A N 1
ATOM 2343 C CA . TYR A 1 288 ? -9.002 0.712 11.343 1.00 97.38 288 TYR A CA 1
ATOM 2344 C C . TYR A 1 288 ? -10.481 1.114 11.399 1.00 97.38 288 TYR A C 1
ATOM 2346 O O . TYR A 1 288 ? -11.313 0.412 10.839 1.00 97.38 288 TYR A O 1
ATOM 2354 N N . ALA A 1 289 ? -10.821 2.243 12.028 1.00 96.12 289 ALA A N 1
ATOM 2355 C CA . ALA A 1 289 ? -12.206 2.706 12.123 1.00 96.12 289 ALA A CA 1
ATOM 2356 C C . ALA A 1 289 ? -12.811 3.015 10.741 1.00 96.12 289 ALA A C 1
ATOM 2358 O O . ALA A 1 289 ? -13.956 2.661 10.472 1.00 96.12 289 ALA A O 1
ATOM 2359 N N . ILE A 1 290 ? -12.028 3.617 9.839 1.00 96.88 290 ILE A N 1
ATOM 2360 C CA . ILE A 1 290 ? -12.440 3.823 8.444 1.00 96.88 290 ILE A CA 1
ATOM 2361 C C . ILE A 1 290 ? -12.581 2.479 7.718 1.00 96.88 290 ILE A C 1
ATOM 2363 O O . ILE A 1 290 ? -13.562 2.263 7.012 1.00 96.88 290 ILE A O 1
ATOM 2367 N N . ALA A 1 291 ? -11.632 1.559 7.906 1.00 96.81 291 ALA A N 1
ATOM 2368 C CA . ALA A 1 291 ? -11.715 0.226 7.322 1.00 96.81 291 ALA A CA 1
ATOM 2369 C C . ALA A 1 291 ? -12.967 -0.529 7.793 1.00 96.81 291 ALA A C 1
ATOM 2371 O O . ALA A 1 291 ? -13.597 -1.185 6.977 1.00 96.81 291 ALA A O 1
ATOM 2372 N N . ASP A 1 292 ? -13.355 -0.401 9.063 1.00 95.31 292 ASP A N 1
ATOM 2373 C CA . ASP A 1 292 ? -14.579 -1.000 9.606 1.00 95.31 292 ASP A CA 1
ATOM 2374 C C . ASP A 1 292 ? -15.843 -0.366 9.022 1.00 95.31 292 ASP A C 1
ATOM 2376 O O . ASP A 1 292 ? -16.728 -1.073 8.543 1.00 95.31 292 ASP A O 1
ATOM 2380 N N . LYS A 1 293 ? -15.887 0.971 8.942 1.00 94.94 293 LYS A N 1
ATOM 2381 C CA . LYS A 1 293 ? -16.995 1.713 8.316 1.00 94.94 293 LYS A CA 1
ATOM 2382 C C . LYS A 1 293 ? -17.248 1.280 6.868 1.00 94.94 293 LYS A C 1
ATOM 2384 O O . LYS A 1 293 ? -18.401 1.222 6.444 1.00 94.94 293 LYS A O 1
ATOM 2389 N N . TYR A 1 294 ? -16.182 1.001 6.120 1.00 96.69 294 TYR A N 1
ATOM 2390 C CA . TYR A 1 294 ? -16.238 0.622 4.706 1.00 96.69 294 TYR A CA 1
ATOM 2391 C C . TYR A 1 294 ? -16.069 -0.882 4.457 1.00 96.69 294 TYR A C 1
ATOM 2393 O O . TYR A 1 294 ? -15.954 -1.287 3.305 1.00 96.69 294 TYR A O 1
ATOM 2401 N N . ASP A 1 295 ? -16.073 -1.712 5.498 1.00 96.06 295 ASP A N 1
ATOM 2402 C CA . ASP A 1 295 ? -15.933 -3.170 5.416 1.00 96.06 295 ASP A CA 1
ATOM 2403 C C . ASP A 1 295 ? -14.709 -3.652 4.604 1.00 96.06 295 ASP A C 1
ATOM 2405 O O . ASP A 1 295 ? -14.798 -4.455 3.675 1.00 96.06 295 ASP A O 1
ATOM 2409 N N . ILE A 1 296 ? -13.533 -3.114 4.940 1.00 97.12 296 ILE A N 1
ATOM 2410 C CA . ILE A 1 296 ? -12.235 -3.430 4.323 1.00 97.12 296 ILE A CA 1
ATOM 2411 C C . ILE A 1 296 ? -11.440 -4.299 5.300 1.00 97.12 296 ILE A C 1
ATOM 2413 O O . ILE A 1 296 ? -10.415 -3.911 5.869 1.00 97.12 296 ILE A O 1
ATOM 2417 N N . THR A 1 297 ? -11.932 -5.516 5.516 1.00 94.94 297 THR A N 1
ATOM 2418 C CA . THR A 1 297 ? -11.430 -6.450 6.544 1.00 94.94 297 THR A CA 1
ATOM 2419 C C . THR A 1 297 ? -9.935 -6.768 6.430 1.00 94.94 297 THR A C 1
ATOM 2421 O O . THR A 1 297 ? -9.264 -7.029 7.433 1.00 94.94 297 THR A O 1
ATOM 2424 N N . ARG A 1 298 ? -9.362 -6.688 5.221 1.00 95.44 298 ARG A N 1
ATOM 2425 C CA . ARG A 1 298 ? -7.931 -6.937 4.964 1.00 95.44 298 ARG A CA 1
ATOM 2426 C C . ARG A 1 298 ? -6.997 -5.940 5.661 1.00 95.44 298 ARG A C 1
ATOM 2428 O O . ARG A 1 298 ? -5.823 -6.256 5.843 1.00 95.44 298 ARG A O 1
ATOM 2435 N N . LEU A 1 299 ? -7.501 -4.780 6.091 1.00 95.88 299 LEU A N 1
ATOM 2436 C CA . LEU A 1 299 ? -6.739 -3.793 6.865 1.00 95.88 299 LEU A CA 1
ATOM 2437 C C . LEU A 1 299 ? -6.690 -4.080 8.368 1.00 95.88 299 LEU A C 1
ATOM 2439 O O . LEU A 1 299 ? -5.845 -3.509 9.058 1.00 95.88 299 LEU A O 1
ATOM 2443 N N . TYR A 1 300 ? -7.539 -4.969 8.888 1.00 94.50 300 TYR A N 1
ATOM 2444 C CA . TYR A 1 300 ? -7.681 -5.149 10.335 1.00 94.50 300 TYR A CA 1
ATOM 2445 C C . TYR A 1 300 ? -6.406 -5.694 10.973 1.00 94.50 300 TYR A C 1
ATOM 2447 O O . TYR A 1 300 ? -5.892 -5.114 11.928 1.00 94.50 300 TYR A O 1
ATOM 2455 N N . SER A 1 301 ? -5.873 -6.790 10.426 1.00 95.00 301 SER A N 1
ATOM 2456 C CA . SER A 1 301 ? -4.669 -7.424 10.969 1.00 95.00 301 SER A CA 1
ATOM 2457 C C . SER A 1 301 ? -3.429 -6.529 10.843 1.00 95.00 301 SER A C 1
ATOM 2459 O O . SER A 1 301 ? -2.745 -6.365 11.853 1.00 95.00 301 SER A O 1
ATOM 2461 N N . PRO A 1 302 ? -3.128 -5.909 9.679 1.00 96.56 302 PRO A N 1
ATOM 2462 C CA . PRO A 1 302 ? -1.987 -5.000 9.568 1.00 96.56 302 PRO A CA 1
ATOM 2463 C C . PRO A 1 302 ? -2.067 -3.795 10.514 1.00 96.56 302 PRO A C 1
ATOM 2465 O O . PRO A 1 302 ? -1.070 -3.470 11.155 1.00 96.56 302 PRO A O 1
ATOM 2468 N N . ALA A 1 303 ? -3.242 -3.164 10.649 1.00 97.06 303 ALA A N 1
ATOM 2469 C CA . ALA A 1 303 ? -3.423 -2.029 11.556 1.00 97.06 303 ALA A CA 1
ATOM 2470 C C . ALA A 1 303 ? -3.225 -2.436 13.023 1.00 97.06 303 ALA A C 1
ATOM 2472 O O . ALA A 1 303 ? -2.519 -1.765 13.773 1.00 97.06 303 ALA A O 1
ATOM 2473 N N . ALA A 1 304 ? -3.795 -3.571 13.427 1.00 94.50 304 ALA A N 1
ATOM 2474 C CA . ALA A 1 304 ? -3.639 -4.097 14.776 1.00 94.50 304 ALA A CA 1
ATOM 2475 C C . ALA A 1 304 ? -2.190 -4.470 15.121 1.00 94.50 304 ALA A C 1
ATOM 2477 O O . ALA A 1 304 ? -1.700 -4.146 16.204 1.00 94.50 304 ALA A O 1
ATOM 2478 N N . GLU A 1 305 ? -1.488 -5.142 14.206 1.00 95.44 305 GLU A N 1
ATOM 2479 C CA . GLU A 1 305 ? -0.080 -5.496 14.392 1.00 95.44 305 GLU A CA 1
ATOM 2480 C C . GLU A 1 305 ? 0.790 -4.246 14.560 1.00 95.44 305 GLU A C 1
ATOM 2482 O O . GLU A 1 305 ? 1.726 -4.228 15.364 1.00 95.44 305 GLU A O 1
ATOM 2487 N N . ASP A 1 306 ? 0.461 -3.179 13.837 1.00 96.06 306 ASP A N 1
ATOM 2488 C CA . ASP A 1 306 ? 1.169 -1.910 13.913 1.00 96.06 306 ASP A CA 1
ATOM 2489 C C . ASP A 1 306 ? 0.987 -1.214 15.275 1.00 96.06 306 ASP A C 1
ATOM 2491 O O . ASP A 1 306 ? 1.964 -0.763 15.885 1.00 96.06 306 ASP A O 1
ATOM 2495 N N . VAL A 1 307 ? -0.240 -1.220 15.813 1.00 95.44 307 VAL A N 1
ATOM 2496 C CA . VAL A 1 307 ? -0.534 -0.750 17.182 1.00 95.44 307 VAL A CA 1
ATOM 2497 C C . VAL A 1 307 ? 0.242 -1.570 18.215 1.00 95.44 307 VAL A C 1
ATOM 2499 O O . VAL A 1 307 ? 0.947 -1.008 19.053 1.00 95.44 307 VAL A O 1
ATOM 2502 N N . LEU A 1 308 ? 0.175 -2.903 18.130 1.00 93.81 308 LEU A N 1
ATOM 2503 C CA . LEU A 1 308 ? 0.865 -3.800 19.062 1.00 93.81 308 LEU A CA 1
ATOM 2504 C C . LEU A 1 308 ? 2.384 -3.639 19.022 1.00 93.81 308 LEU A C 1
ATOM 2506 O O . LEU A 1 308 ? 3.040 -3.714 20.061 1.00 93.81 308 LEU A O 1
ATOM 2510 N N . THR A 1 309 ? 2.952 -3.428 17.835 1.00 93.50 309 THR A N 1
ATOM 2511 C CA . THR A 1 309 ? 4.389 -3.174 17.680 1.00 93.50 309 THR A CA 1
ATOM 2512 C C . THR A 1 309 ? 4.778 -1.896 18.413 1.00 93.50 309 THR A C 1
ATOM 2514 O O . THR A 1 309 ? 5.754 -1.900 19.162 1.00 93.50 309 THR A O 1
ATOM 2517 N N . THR A 1 310 ? 3.975 -0.838 18.271 1.00 92.44 310 THR A N 1
ATOM 2518 C CA . THR A 1 310 ? 4.213 0.436 18.958 1.00 92.44 310 THR A CA 1
ATOM 2519 C C . THR A 1 310 ? 4.129 0.259 20.472 1.00 92.44 310 THR A C 1
ATOM 2521 O O . THR A 1 310 ? 5.076 0.599 21.175 1.00 92.44 310 THR A O 1
ATOM 2524 N N . PHE A 1 311 ? 3.078 -0.394 20.977 1.00 91.94 311 PHE A N 1
ATOM 2525 C CA . PHE A 1 311 ? 2.933 -0.645 22.411 1.00 91.94 311 PHE A CA 1
ATOM 2526 C C . PHE A 1 311 ? 4.076 -1.461 23.019 1.00 91.94 311 PHE A C 1
ATOM 2528 O O . PHE A 1 311 ? 4.514 -1.158 24.125 1.00 91.94 311 PHE A O 1
ATOM 2535 N N . LYS A 1 312 ? 4.579 -2.482 22.314 1.00 90.50 312 LYS A N 1
ATOM 2536 C CA . LYS A 1 312 ? 5.719 -3.287 22.787 1.00 90.50 312 LYS A CA 1
ATOM 2537 C C . LYS A 1 312 ? 7.017 -2.483 22.866 1.00 90.50 312 LYS A C 1
ATOM 2539 O O . LYS A 1 312 ? 7.908 -2.855 23.622 1.00 90.50 312 LYS A O 1
ATOM 2544 N N . SER A 1 313 ? 7.146 -1.422 22.072 1.00 89.69 313 SER A N 1
ATOM 2545 C CA . SER A 1 313 ? 8.289 -0.505 22.114 1.00 89.69 313 SER A CA 1
ATOM 2546 C C . SER A 1 313 ? 8.112 0.643 23.114 1.00 89.69 313 SER A C 1
ATOM 2548 O O . SER A 1 313 ? 9.100 1.275 23.483 1.00 89.69 313 SER A O 1
ATOM 2550 N N . THR A 1 314 ? 6.886 0.913 23.568 1.00 88.31 314 THR A N 1
ATOM 2551 C CA . THR A 1 314 ? 6.585 1.937 24.575 1.00 88.31 314 THR A CA 1
ATOM 2552 C C . THR A 1 314 ? 6.875 1.417 25.993 1.00 88.31 314 THR A C 1
ATOM 2554 O O . THR A 1 314 ? 6.390 0.337 26.343 1.00 88.31 314 THR A O 1
ATOM 2557 N N . PRO A 1 315 ? 7.613 2.170 26.832 1.00 87.00 315 PRO A N 1
ATOM 2558 C CA . PRO A 1 315 ? 7.822 1.839 28.242 1.00 87.00 315 PRO A CA 1
ATOM 2559 C C . PRO A 1 315 ? 6.517 1.605 29.018 1.00 87.00 315 PRO A C 1
ATOM 2561 O O . PRO A 1 315 ? 5.492 2.228 28.742 1.00 87.00 315 PRO A O 1
ATOM 2564 N N . ASP A 1 316 ? 6.554 0.708 30.003 1.00 83.00 316 ASP A N 1
ATOM 2565 C CA . ASP A 1 316 ? 5.361 0.281 30.749 1.00 83.00 316 ASP A CA 1
ATOM 2566 C C . ASP A 1 316 ? 4.712 1.404 31.578 1.00 83.00 316 ASP A C 1
ATOM 2568 O O . ASP A 1 316 ? 3.512 1.342 31.843 1.00 83.00 316 ASP A O 1
ATOM 2572 N N . ASP A 1 317 ? 5.484 2.422 31.962 1.00 81.38 317 ASP A N 1
ATOM 2573 C CA . ASP A 1 317 ? 5.058 3.588 32.744 1.00 81.38 317 ASP A CA 1
ATOM 2574 C C . ASP A 1 317 ? 4.401 4.694 31.897 1.00 81.38 317 ASP A C 1
ATOM 2576 O O . ASP A 1 317 ? 3.750 5.588 32.440 1.00 81.38 317 ASP A O 1
ATOM 2580 N N . GLN A 1 318 ? 4.502 4.629 30.564 1.00 81.62 318 GLN A N 1
ATOM 2581 C CA . GLN A 1 318 ? 3.866 5.586 29.654 1.00 81.62 318 GLN A CA 1
ATOM 2582 C C . GLN A 1 318 ? 2.410 5.207 29.357 1.00 81.62 318 GLN A C 1
ATOM 2584 O O . GLN A 1 318 ? 2.057 4.722 28.278 1.00 81.62 318 GLN A O 1
ATOM 2589 N N . HIS A 1 319 ? 1.534 5.460 30.328 1.00 87.19 319 HIS A N 1
ATOM 2590 C CA . HIS A 1 319 ? 0.106 5.158 30.211 1.00 87.19 319 HIS A CA 1
ATOM 2591 C C . HIS A 1 319 ? -0.661 6.086 29.256 1.00 87.19 319 HIS A C 1
ATOM 2593 O O . HIS A 1 319 ? -1.704 5.680 28.746 1.00 87.19 319 HIS A O 1
ATOM 2599 N N . ASP A 1 320 ? -0.143 7.277 28.945 1.00 89.81 320 ASP A N 1
ATOM 2600 C CA . ASP A 1 320 ? -0.812 8.246 28.062 1.00 89.81 320 ASP A CA 1
ATOM 2601 C C . ASP A 1 320 ? -1.053 7.695 26.652 1.00 89.81 320 ASP A C 1
ATOM 2603 O O . ASP A 1 320 ? -2.117 7.903 26.071 1.00 89.81 320 ASP A O 1
ATOM 2607 N N . VAL A 1 321 ? -0.097 6.930 26.116 1.00 91.69 321 VAL A N 1
ATOM 2608 C CA . VAL A 1 321 ? -0.207 6.304 24.788 1.00 91.69 321 VAL A CA 1
ATOM 2609 C C . VAL A 1 321 ? -1.319 5.254 24.778 1.00 91.69 321 VAL A C 1
ATOM 2611 O O . VAL A 1 321 ? -2.142 5.214 23.863 1.00 91.69 321 VAL A O 1
ATOM 2614 N N . LEU A 1 322 ? -1.376 4.426 25.825 1.00 92.62 322 LEU A N 1
ATOM 2615 C CA . LEU A 1 322 ? -2.419 3.417 26.000 1.00 92.62 322 LEU A CA 1
ATOM 2616 C C . LEU A 1 322 ? -3.795 4.070 26.186 1.00 92.62 322 LEU A C 1
ATOM 2618 O O . LEU A 1 322 ? -4.768 3.641 25.567 1.00 92.62 322 LEU A O 1
ATOM 2622 N N . ARG A 1 323 ? -3.870 5.133 26.994 1.00 93.56 323 ARG A N 1
ATOM 2623 C CA . ARG A 1 323 ? -5.091 5.913 27.214 1.00 93.56 323 ARG A CA 1
ATOM 2624 C C . ARG A 1 323 ? -5.602 6.513 25.911 1.00 93.56 323 ARG A C 1
ATOM 2626 O O . ARG A 1 323 ? -6.772 6.327 25.591 1.00 93.56 323 ARG A O 1
ATOM 2633 N N . ALA A 1 324 ? -4.734 7.178 25.150 1.00 94.69 324 ALA A N 1
ATOM 2634 C CA . ALA A 1 324 ? -5.086 7.779 23.868 1.00 94.69 324 ALA A CA 1
ATOM 2635 C C . ALA A 1 324 ? -5.602 6.731 22.872 1.00 94.69 324 ALA A C 1
ATOM 2637 O O . ALA A 1 324 ? -6.589 6.973 22.180 1.00 94.69 324 ALA A O 1
ATOM 2638 N N . ALA A 1 325 ? -4.983 5.548 22.836 1.00 95.25 325 ALA A N 1
ATOM 2639 C CA . ALA A 1 325 ? -5.408 4.444 21.983 1.00 95.25 325 ALA A CA 1
ATOM 2640 C C . ALA A 1 325 ? -6.799 3.905 22.350 1.00 95.25 325 ALA A C 1
ATOM 2642 O O . ALA A 1 325 ? -7.658 3.781 21.476 1.00 95.25 325 ALA A O 1
ATOM 2643 N N . ILE A 1 326 ? -7.036 3.623 23.638 1.00 95.69 326 ILE A N 1
ATOM 2644 C CA . ILE A 1 326 ? -8.340 3.165 24.140 1.00 95.69 326 ILE A CA 1
ATOM 2645 C C . ILE A 1 326 ? -9.401 4.221 23.827 1.00 95.69 326 ILE A C 1
ATOM 2647 O O . ILE A 1 326 ? -10.400 3.913 23.185 1.00 95.69 326 ILE A O 1
ATOM 2651 N N . GLN A 1 327 ? -9.156 5.471 24.214 1.00 95.69 327 GLN A N 1
ATOM 2652 C CA . GLN A 1 327 ? -10.088 6.567 23.982 1.00 95.69 327 GLN A CA 1
ATOM 2653 C C . GLN A 1 327 ? -10.436 6.702 22.492 1.00 95.69 327 GLN A C 1
ATOM 2655 O O . GLN A 1 327 ? -11.608 6.648 22.140 1.00 95.69 327 GLN A O 1
ATOM 2660 N N . THR A 1 328 ? -9.434 6.754 21.609 1.00 95.50 328 THR A N 1
ATOM 2661 C CA . THR A 1 328 ? -9.658 6.885 20.158 1.00 95.50 328 THR A CA 1
ATOM 2662 C C . THR A 1 328 ? -10.492 5.732 19.597 1.00 95.50 328 THR A C 1
ATOM 2664 O O . THR A 1 328 ? -11.399 5.953 18.798 1.00 95.50 328 THR A O 1
ATOM 2667 N N . HIS A 1 329 ? -10.203 4.488 19.997 1.00 95.75 329 HIS A N 1
ATOM 2668 C CA . HIS A 1 329 ? -10.939 3.334 19.486 1.00 95.75 329 HIS A CA 1
ATOM 2669 C C . HIS A 1 329 ? -12.402 3.348 19.939 1.00 95.75 329 HIS A C 1
ATOM 2671 O O . HIS A 1 329 ? -13.303 3.173 19.117 1.00 95.75 329 HIS A O 1
ATOM 2677 N N . TYR A 1 330 ? -12.647 3.561 21.233 1.00 96.00 330 TYR A N 1
ATOM 2678 C CA . TYR A 1 330 ? -13.986 3.434 21.806 1.00 96.00 330 TYR A CA 1
ATOM 2679 C C . TYR A 1 330 ? -14.854 4.690 21.652 1.00 96.00 330 TYR A C 1
ATOM 2681 O O . TYR A 1 330 ? -16.072 4.573 21.747 1.00 96.00 330 TYR A O 1
ATOM 2689 N N . GLU A 1 331 ? -14.281 5.855 21.332 1.00 93.81 331 GLU A N 1
ATOM 2690 C CA . GLU A 1 331 ? -15.045 7.019 20.852 1.00 93.81 331 GLU A CA 1
ATOM 2691 C C . GLU A 1 331 ? -15.698 6.756 19.487 1.00 93.81 331 GLU A C 1
ATOM 2693 O O . GLU A 1 331 ? -16.793 7.248 19.219 1.00 93.81 331 GLU A O 1
ATOM 2698 N N . MET A 1 332 ? -15.047 5.956 18.637 1.00 87.31 332 MET A N 1
ATOM 2699 C CA . MET A 1 332 ? -15.513 5.648 17.280 1.00 87.31 332 MET A CA 1
ATOM 2700 C C . MET A 1 332 ? -16.293 4.325 17.196 1.00 87.31 332 MET A C 1
ATOM 2702 O O . MET A 1 332 ? -17.001 4.086 16.219 1.00 87.31 332 MET A O 1
ATOM 2706 N N . SER A 1 333 ? -16.174 3.454 18.203 1.00 83.94 333 SER A N 1
ATOM 2707 C CA . SER A 1 333 ? -16.743 2.101 18.178 1.00 83.94 333 SER A CA 1
ATOM 2708 C C . SER A 1 333 ? -18.096 2.023 18.876 1.00 83.94 333 SER A C 1
ATOM 2710 O O . SER A 1 333 ? -18.231 2.324 20.059 1.00 83.94 333 SER A O 1
ATOM 2712 N N . SER A 1 334 ? -19.099 1.512 18.162 1.00 82.88 334 SER A N 1
ATOM 2713 C CA . SER A 1 334 ? -20.454 1.309 18.697 1.00 82.88 334 SER A CA 1
ATOM 2714 C C . SER A 1 334 ? -20.693 -0.088 19.280 1.00 82.88 334 SER A C 1
ATOM 2716 O O . SER A 1 334 ? -21.719 -0.327 19.918 1.00 82.88 334 SER A O 1
ATOM 2718 N N . ARG A 1 335 ? -19.768 -1.031 19.060 1.00 89.44 335 ARG A N 1
ATOM 2719 C CA . ARG A 1 335 ? -19.920 -2.448 19.410 1.00 89.44 335 ARG A CA 1
ATOM 2720 C C . ARG A 1 335 ? -18.682 -2.978 20.120 1.00 89.44 335 ARG A C 1
ATOM 2722 O O . ARG A 1 335 ? -17.564 -2.607 19.781 1.00 89.44 335 ARG A O 1
ATOM 2729 N N . ALA A 1 336 ? -18.922 -3.867 21.076 1.00 92.00 336 ALA A N 1
ATOM 2730 C CA . ALA A 1 336 ? -17.898 -4.706 21.681 1.00 92.00 336 ALA A CA 1
ATOM 2731 C C . ALA A 1 336 ? -17.618 -5.941 20.803 1.00 92.00 336 ALA A C 1
ATOM 2733 O O . ALA A 1 336 ? -18.369 -6.246 19.873 1.00 92.00 336 ALA A O 1
ATOM 2734 N N . ASP A 1 337 ? -16.567 -6.665 21.159 1.00 91.44 337 ASP A N 1
ATOM 2735 C CA . ASP A 1 337 ? -16.020 -7.857 20.522 1.00 91.44 337 ASP A CA 1
ATOM 2736 C C . ASP A 1 337 ? -15.476 -7.623 19.106 1.00 91.44 337 ASP A C 1
ATOM 2738 O O . ASP A 1 337 ? -15.499 -8.501 18.241 1.00 91.44 337 ASP A O 1
ATOM 2742 N N . MET A 1 338 ? -14.986 -6.410 18.854 1.00 91.31 338 MET A N 1
ATOM 2743 C CA . MET A 1 338 ? -14.351 -6.068 17.584 1.00 91.31 338 MET A CA 1
ATOM 2744 C C . MET A 1 338 ? -12.866 -6.463 17.609 1.00 91.31 338 MET A C 1
ATOM 2746 O O . MET A 1 338 ? -12.234 -6.386 18.665 1.00 91.31 338 MET A O 1
ATOM 2750 N N . PRO A 1 339 ? -12.259 -6.852 16.469 1.00 92.56 339 PRO A N 1
ATOM 2751 C CA . PRO A 1 339 ? -10.849 -7.243 16.398 1.00 92.56 339 PRO A CA 1
ATOM 2752 C C . PRO A 1 339 ? -9.878 -6.278 17.095 1.00 92.56 339 PRO A C 1
ATOM 2754 O O . PRO A 1 339 ? -9.055 -6.723 17.892 1.00 92.56 339 PRO A O 1
ATOM 2757 N N . MET A 1 340 ? -9.996 -4.967 16.854 1.00 95.06 340 MET A N 1
ATOM 2758 C CA . MET A 1 340 ? -9.143 -3.970 17.515 1.00 95.06 340 MET A CA 1
ATOM 2759 C C . MET A 1 340 ? -9.422 -3.871 19.025 1.00 95.06 340 MET A C 1
ATOM 2761 O O . MET A 1 340 ? -8.481 -3.900 19.815 1.00 95.06 340 MET A O 1
ATOM 2765 N N . GLY A 1 341 ? -10.691 -3.828 19.444 1.00 95.38 341 GLY A N 1
ATOM 2766 C CA . GLY A 1 341 ? -11.082 -3.762 20.859 1.00 95.38 341 GLY A CA 1
ATOM 2767 C C . GLY A 1 341 ? -10.591 -4.965 21.664 1.00 95.38 341 GLY A C 1
ATOM 2768 O O . GLY A 1 341 ? -9.983 -4.802 22.724 1.00 95.38 341 GLY A O 1
ATOM 2769 N N . ASN A 1 342 ? -10.714 -6.165 21.091 1.00 93.75 342 ASN A N 1
ATOM 2770 C CA . ASN A 1 342 ? -10.168 -7.405 21.640 1.00 93.75 342 ASN A CA 1
ATOM 2771 C C . ASN A 1 342 ? -8.655 -7.323 21.861 1.00 93.75 342 ASN A C 1
ATOM 2773 O O . ASN A 1 342 ? -8.158 -7.727 22.909 1.00 93.75 342 ASN A O 1
ATOM 2777 N N . ILE A 1 343 ? -7.924 -6.778 20.890 1.00 94.56 343 ILE A N 1
ATOM 2778 C CA . ILE A 1 343 ? -6.469 -6.628 20.962 1.00 94.56 343 ILE A CA 1
ATOM 2779 C C . ILE A 1 343 ? -6.075 -5.624 22.044 1.00 94.56 343 ILE A C 1
ATOM 2781 O O . ILE A 1 343 ? -5.168 -5.907 22.826 1.00 94.56 343 ILE A O 1
ATOM 2785 N N . LEU A 1 344 ? -6.780 -4.494 22.143 1.00 95.62 344 LEU A N 1
ATOM 2786 C CA . LEU A 1 344 ? -6.562 -3.514 23.207 1.00 95.62 344 LEU A CA 1
ATOM 2787 C C . LEU A 1 344 ? -6.851 -4.119 24.590 1.00 95.62 344 LEU A C 1
ATOM 2789 O O . LEU A 1 344 ? -6.026 -3.997 25.494 1.00 95.62 344 LEU A O 1
ATOM 2793 N N . ALA A 1 345 ? -7.982 -4.810 24.751 1.00 95.69 345 ALA A N 1
ATOM 2794 C CA . ALA A 1 345 ? -8.376 -5.436 26.011 1.00 95.69 345 ALA A CA 1
ATOM 2795 C C . ALA A 1 345 ? -7.386 -6.526 26.450 1.00 95.69 345 ALA A C 1
ATOM 2797 O O . ALA A 1 345 ? -6.901 -6.493 27.582 1.00 95.69 345 ALA A O 1
ATOM 2798 N N . SER A 1 346 ? -7.023 -7.445 25.549 1.00 93.44 346 SER A N 1
ATOM 2799 C CA . SER A 1 346 ? -6.004 -8.467 25.812 1.00 93.44 346 SER A CA 1
ATOM 2800 C C . SER A 1 346 ? -4.649 -7.843 26.136 1.00 93.44 346 SER A C 1
ATOM 2802 O O . SER A 1 346 ? -4.012 -8.244 27.106 1.00 93.44 346 SER A O 1
ATOM 2804 N N . PHE A 1 347 ? -4.216 -6.813 25.401 1.00 92.88 347 PHE A N 1
ATOM 2805 C CA . PHE A 1 347 ? -2.942 -6.154 25.685 1.00 92.88 347 PHE A CA 1
ATOM 2806 C C . PHE A 1 347 ? -2.912 -5.542 27.093 1.00 92.88 347 PHE A C 1
ATOM 2808 O O . PHE A 1 347 ? -1.930 -5.719 27.819 1.00 92.88 347 PHE A O 1
ATOM 2815 N N . VAL A 1 348 ? -4.002 -4.890 27.517 1.00 93.62 348 VAL A N 1
ATOM 2816 C CA . VAL A 1 348 ? -4.136 -4.355 28.881 1.00 93.62 348 VAL A CA 1
ATOM 2817 C C . VAL A 1 348 ? -4.003 -5.467 29.926 1.00 93.62 348 VAL A C 1
ATOM 2819 O O . VAL A 1 348 ? -3.210 -5.346 30.862 1.00 93.62 348 VAL A O 1
ATOM 2822 N N . LEU A 1 349 ? -4.751 -6.560 29.760 1.00 91.81 349 LEU A N 1
ATOM 2823 C CA . LEU A 1 349 ? -4.815 -7.654 30.734 1.00 91.81 349 LEU A CA 1
ATOM 2824 C C . LEU A 1 349 ? -3.551 -8.519 30.774 1.00 91.81 349 LEU A C 1
ATOM 2826 O O . LEU A 1 349 ? -3.209 -9.054 31.829 1.00 91.81 349 LEU A O 1
ATOM 2830 N N . GLU A 1 350 ? -2.834 -8.652 29.665 1.00 89.69 350 GLU A N 1
ATOM 2831 C CA . GLU A 1 350 ? -1.650 -9.507 29.569 1.00 89.69 350 GLU A CA 1
ATOM 2832 C C . GLU A 1 350 ? -0.353 -8.743 29.864 1.00 89.69 350 GLU A C 1
ATOM 2834 O O . GLU A 1 350 ? 0.511 -9.254 30.575 1.00 89.69 350 GLU A O 1
ATOM 2839 N N . HIS A 1 351 ? -0.222 -7.510 29.361 1.00 87.56 351 HIS A N 1
ATOM 2840 C CA . HIS A 1 351 ? 1.053 -6.780 29.319 1.00 87.56 351 HIS A CA 1
ATOM 2841 C C . HIS A 1 351 ? 1.053 -5.479 30.131 1.00 87.56 351 HIS A C 1
ATOM 2843 O O . HIS A 1 351 ? 2.112 -4.886 30.336 1.00 87.56 351 HIS A O 1
ATOM 2849 N N . ARG A 1 352 ? -0.112 -4.996 30.584 1.00 87.25 352 ARG A N 1
ATOM 2850 C CA . ARG A 1 352 ? -0.246 -3.729 31.328 1.00 87.25 352 ARG A CA 1
ATOM 2851 C C . ARG A 1 352 ? -1.129 -3.874 32.567 1.00 87.25 352 ARG A C 1
ATOM 2853 O O . ARG A 1 352 ? -1.861 -2.960 32.923 1.00 87.25 352 ARG A O 1
ATOM 2860 N N . ARG A 1 353 ? -1.042 -5.004 33.275 1.00 85.75 353 ARG A N 1
ATOM 2861 C CA . ARG A 1 353 ? -1.894 -5.290 34.449 1.00 85.75 353 ARG A CA 1
ATOM 2862 C C . ARG A 1 353 ? -1.879 -4.204 35.515 1.00 85.75 353 ARG A C 1
ATOM 2864 O O . ARG A 1 353 ? -2.914 -3.945 36.119 1.00 85.75 353 ARG A O 1
ATOM 2871 N N . GLU A 1 354 ? -0.743 -3.556 35.743 1.00 87.75 354 GLU A N 1
ATOM 2872 C CA . GLU A 1 354 ? -0.647 -2.477 36.730 1.00 87.75 354 GLU A CA 1
ATOM 2873 C C . GLU A 1 354 ? -1.535 -1.275 36.376 1.00 87.75 354 GLU A C 1
ATOM 2875 O O . GLU A 1 354 ? -2.113 -0.672 37.277 1.00 87.75 354 GLU A O 1
ATOM 2880 N N . PHE A 1 355 ? -1.762 -1.007 35.083 1.00 90.25 355 PHE A N 1
ATOM 2881 C CA . PHE A 1 355 ? -2.684 0.036 34.623 1.00 90.25 355 PHE A CA 1
ATOM 2882 C C . PHE A 1 355 ? -4.111 -0.186 35.145 1.00 90.25 355 PHE A C 1
ATOM 2884 O O . PHE A 1 355 ? -4.788 0.771 35.508 1.00 90.25 355 PHE A O 1
ATOM 2891 N N . THR A 1 356 ? -4.552 -1.445 35.281 1.00 91.00 356 THR A N 1
ATOM 2892 C CA . THR A 1 356 ? -5.908 -1.781 35.763 1.00 91.00 356 THR A CA 1
ATOM 2893 C C . THR A 1 356 ? -6.178 -1.358 37.211 1.00 91.00 356 THR A C 1
ATOM 2895 O O . THR A 1 356 ? -7.331 -1.318 37.641 1.00 91.00 356 THR A O 1
ATOM 2898 N N . LYS A 1 357 ? -5.124 -1.037 37.973 1.00 91.00 357 LYS A N 1
ATOM 2899 C CA . LYS A 1 357 ? -5.212 -0.575 39.364 1.00 91.00 357 LYS A CA 1
ATOM 2900 C C . LYS A 1 357 ? -5.330 0.946 39.479 1.00 91.00 357 LYS A C 1
ATOM 2902 O O . LYS A 1 357 ? -5.593 1.438 40.573 1.00 91.00 357 LYS A O 1
ATOM 2907 N N . LEU A 1 358 ? -5.100 1.680 38.391 1.00 92.31 358 LEU A N 1
ATOM 2908 C CA . LEU A 1 358 ? -5.097 3.140 38.384 1.00 92.31 358 LEU A CA 1
ATOM 2909 C C . LEU A 1 358 ? -6.516 3.704 38.235 1.00 92.31 358 LEU A C 1
ATOM 2911 O O . LEU A 1 358 ? -7.390 3.083 37.627 1.00 92.31 358 LEU A O 1
ATOM 2915 N N . GLU A 1 359 ? -6.731 4.912 38.758 1.00 94.12 359 GLU A N 1
ATOM 2916 C CA . GLU A 1 359 ? -8.003 5.640 38.635 1.00 94.12 359 GLU A CA 1
ATOM 2917 C C . GLU A 1 359 ? -8.366 5.902 37.166 1.00 94.12 359 GLU A C 1
ATOM 2919 O O . GLU A 1 359 ? -9.515 5.733 36.766 1.00 94.12 359 GLU A O 1
ATOM 2924 N N . ASP A 1 360 ? -7.369 6.190 36.329 1.00 90.94 360 ASP A N 1
ATOM 2925 C CA . ASP A 1 360 ? -7.543 6.399 34.890 1.00 90.94 360 ASP A CA 1
ATOM 2926 C C . ASP A 1 360 ? -8.198 5.216 34.175 1.00 90.94 360 ASP A C 1
ATOM 2928 O O . ASP A 1 360 ? -9.057 5.411 33.313 1.00 90.94 360 ASP A O 1
ATOM 2932 N N . PHE A 1 361 ? -7.847 3.982 34.546 1.00 94.69 361 PHE A N 1
ATOM 2933 C CA . PHE A 1 361 ? -8.496 2.802 33.984 1.00 94.69 361 PHE A CA 1
ATOM 2934 C C . PHE A 1 361 ? -9.978 2.767 34.361 1.00 94.69 361 PHE A C 1
ATOM 2936 O O . PHE A 1 361 ? -10.820 2.530 33.498 1.00 94.69 361 PHE A O 1
ATOM 2943 N N . GLN A 1 362 ? -10.319 3.076 35.616 1.00 94.69 362 GLN A N 1
ATOM 2944 C CA . GLN A 1 362 ? -11.713 3.144 36.065 1.00 94.69 362 GLN A CA 1
ATOM 2945 C C . GLN A 1 362 ? -12.500 4.222 35.310 1.00 94.69 362 GLN A C 1
ATOM 2947 O O . GLN A 1 362 ? -13.629 3.964 34.889 1.00 94.69 362 GLN A O 1
ATOM 2952 N N . ILE A 1 363 ? -11.893 5.392 35.081 1.00 95.56 363 ILE A N 1
ATOM 2953 C CA . ILE A 1 363 ? -12.485 6.479 34.289 1.00 95.56 363 ILE A CA 1
ATOM 2954 C C . ILE A 1 363 ? -12.755 6.017 32.854 1.00 95.56 363 ILE A C 1
ATOM 2956 O O . ILE A 1 363 ? -13.845 6.269 32.336 1.00 95.56 363 ILE A O 1
ATOM 2960 N N . LEU A 1 364 ? -11.815 5.302 32.225 1.00 95.69 364 LEU A N 1
ATOM 2961 C CA . LEU A 1 364 ? -12.007 4.744 30.883 1.00 95.69 364 LEU A CA 1
ATOM 2962 C C . LEU A 1 364 ? -13.134 3.708 30.862 1.00 95.69 364 LEU A C 1
ATOM 2964 O O . LEU A 1 364 ? -13.979 3.766 29.974 1.00 95.69 364 LEU A O 1
ATOM 2968 N N . MET A 1 365 ? -13.202 2.808 31.852 1.00 95.50 365 MET A N 1
ATOM 2969 C CA . MET A 1 365 ? -14.278 1.812 31.917 1.00 95.50 365 MET A CA 1
ATOM 2970 C C . MET A 1 365 ? -15.667 2.447 32.001 1.00 95.50 365 MET A C 1
ATOM 2972 O O . MET A 1 365 ? -16.621 1.940 31.416 1.00 95.50 365 MET A O 1
ATOM 2976 N N . GLN A 1 366 ? -15.785 3.530 32.770 1.00 95.12 366 GLN A N 1
ATOM 2977 C CA . GLN A 1 366 ? -17.053 4.226 32.989 1.00 95.12 366 GLN A CA 1
ATOM 2978 C C . GLN A 1 366 ? -17.433 5.104 31.796 1.00 95.12 366 GLN A C 1
ATOM 2980 O O . GLN A 1 366 ? -18.603 5.156 31.426 1.00 95.12 366 GLN A O 1
ATOM 2985 N N . SER A 1 367 ? -16.446 5.763 31.185 1.00 95.75 367 SER A N 1
ATOM 2986 C CA . SER A 1 367 ? -16.646 6.598 29.995 1.00 95.75 367 SER A CA 1
ATOM 2987 C C . SER A 1 367 ? -16.997 5.767 28.761 1.00 95.75 367 SER A C 1
ATOM 2989 O O . SER A 1 367 ? -17.778 6.215 27.927 1.00 95.75 367 SER A O 1
ATOM 2991 N N . PHE A 1 368 ? -16.457 4.546 28.661 1.00 96.50 368 PHE A N 1
ATOM 2992 C CA . PHE A 1 368 ? -16.599 3.679 27.493 1.00 96.50 368 PHE A CA 1
ATOM 2993 C C . PHE A 1 368 ? -17.150 2.293 27.880 1.00 96.50 368 PHE A C 1
ATOM 2995 O O . PHE A 1 368 ? -16.390 1.347 28.091 1.00 96.50 368 PHE A O 1
ATOM 3002 N N . PRO A 1 369 ? -18.483 2.111 27.935 1.00 95.06 369 PRO A N 1
ATOM 3003 C CA . PRO A 1 369 ? -19.087 0.820 28.283 1.00 95.06 369 PRO A CA 1
ATOM 3004 C C . PRO A 1 369 ? -18.711 -0.332 27.337 1.00 95.06 369 PRO A C 1
ATOM 3006 O O . PRO A 1 369 ? -18.652 -1.485 27.761 1.00 95.06 369 PRO A O 1
ATOM 3009 N N . THR A 1 370 ? -18.430 -0.040 26.065 1.00 95.62 370 THR A N 1
ATOM 3010 C CA . THR A 1 370 ? -17.930 -1.018 25.083 1.00 95.62 370 THR A CA 1
ATOM 3011 C C . THR A 1 370 ? -16.539 -1.532 25.453 1.00 95.62 370 THR A C 1
ATOM 3013 O O . THR A 1 370 ? -16.309 -2.736 25.391 1.00 95.62 370 THR A O 1
ATOM 3016 N N . PHE A 1 371 ? -15.660 -0.669 25.974 1.00 96.75 371 PHE A N 1
ATOM 3017 C CA . PHE A 1 371 ? -14.382 -1.089 26.555 1.00 96.75 371 PHE A CA 1
ATOM 3018 C C . PHE A 1 371 ? -14.583 -2.003 27.769 1.00 96.75 371 PHE A C 1
ATOM 3020 O O . PHE A 1 371 ? -13.885 -3.004 27.922 1.00 96.75 371 PHE A O 1
ATOM 3027 N N . ALA A 1 372 ? -15.581 -1.713 28.611 1.00 96.31 372 ALA A N 1
ATOM 3028 C CA . ALA A 1 372 ? -15.957 -2.582 29.731 1.00 96.31 372 ALA A CA 1
ATOM 3029 C C . ALA A 1 372 ? -16.434 -3.957 29.314 1.00 96.31 372 ALA A C 1
ATOM 3031 O O . ALA A 1 372 ? -16.015 -4.954 29.912 1.00 96.31 372 ALA A O 1
ATOM 3032 N N . ALA A 1 373 ? -17.247 -4.017 28.270 1.00 96.62 373 ALA A N 1
ATOM 3033 C CA . ALA A 1 373 ? -17.634 -5.280 27.682 1.00 96.62 373 ALA A CA 1
ATOM 3034 C C . ALA A 1 373 ? -16.408 -6.044 27.153 1.00 96.62 373 ALA A C 1
ATOM 3036 O O . ALA A 1 373 ? -16.269 -7.218 27.482 1.00 96.62 373 ALA A O 1
ATOM 3037 N N . ASP A 1 374 ? -15.483 -5.397 26.440 1.00 97.12 374 ASP A N 1
ATOM 3038 C CA . ASP A 1 374 ? -14.299 -6.068 25.881 1.00 97.12 374 ASP A CA 1
ATOM 3039 C C . ASP A 1 374 ? -13.336 -6.591 26.945 1.00 97.12 374 ASP A C 1
ATOM 3041 O O . ASP A 1 374 ? -12.881 -7.733 26.855 1.00 97.12 374 ASP A O 1
ATOM 3045 N N . ILE A 1 375 ? -13.092 -5.825 28.010 1.00 96.62 375 ILE A N 1
ATOM 3046 C CA . ILE A 1 375 ? -12.327 -6.306 29.167 1.00 96.62 375 ILE A CA 1
ATOM 3047 C C . ILE A 1 375 ? -13.020 -7.516 29.810 1.00 96.62 375 ILE A C 1
ATOM 3049 O O . ILE A 1 375 ? -12.370 -8.523 30.097 1.00 96.62 375 ILE A O 1
ATOM 3053 N N . ALA A 1 376 ? -14.339 -7.461 30.016 1.00 94.75 376 ALA A N 1
ATOM 3054 C CA . ALA A 1 376 ? -15.086 -8.574 30.598 1.00 94.75 376 ALA A CA 1
ATOM 3055 C C . ALA A 1 376 ? -15.073 -9.821 29.695 1.00 94.75 376 ALA A C 1
ATOM 3057 O O . ALA A 1 376 ? -14.898 -10.940 30.182 1.00 94.75 376 ALA A O 1
ATOM 3058 N N . LEU A 1 377 ? -15.217 -9.649 28.380 1.00 94.75 377 LEU A N 1
ATOM 3059 C CA . LEU A 1 377 ? -15.140 -10.732 27.402 1.00 94.75 377 LEU A CA 1
ATOM 3060 C C . LEU A 1 377 ? -13.738 -11.345 27.362 1.00 94.75 377 LEU A C 1
ATOM 3062 O O . LEU A 1 377 ? -13.615 -12.571 27.368 1.00 94.75 377 LEU A O 1
ATOM 3066 N N . ALA A 1 378 ? -12.685 -10.528 27.400 1.00 93.75 378 ALA A N 1
ATOM 3067 C CA . ALA A 1 378 ? -11.307 -11.001 27.471 1.00 93.75 378 ALA A CA 1
ATOM 3068 C C . ALA A 1 378 ? -11.052 -11.823 28.751 1.00 93.75 378 ALA A C 1
ATOM 3070 O O . ALA A 1 378 ? -10.598 -12.964 28.665 1.00 93.75 378 ALA A O 1
ATOM 3071 N N . LEU A 1 379 ? -11.475 -11.334 29.923 1.00 90.31 379 LEU A N 1
ATOM 3072 C CA . LEU A 1 379 ? -11.418 -12.092 31.184 1.00 90.31 379 LEU A CA 1
ATOM 3073 C C . LEU A 1 379 ? -12.220 -13.406 31.114 1.00 90.31 379 LEU A C 1
ATOM 3075 O O . LEU A 1 379 ? -11.807 -14.439 31.648 1.00 90.31 379 LEU A O 1
ATOM 3079 N N . CYS A 1 380 ? -13.370 -13.403 30.433 1.00 87.88 380 CYS A N 1
ATOM 3080 C CA . CYS A 1 380 ? -14.164 -14.609 30.208 1.00 87.88 380 CYS A CA 1
ATOM 3081 C C . CYS A 1 380 ? -13.398 -15.654 29.383 1.00 87.88 380 CYS A C 1
ATOM 3083 O O . CYS A 1 380 ? -13.378 -16.833 29.753 1.00 87.88 380 CYS A O 1
ATOM 3085 N N . ARG A 1 381 ? -12.711 -15.221 28.318 1.00 87.81 381 ARG A N 1
ATOM 3086 C CA . ARG A 1 381 ? -11.864 -16.077 27.468 1.00 87.81 381 ARG A CA 1
ATOM 3087 C C . ARG A 1 381 ? -10.670 -16.643 28.233 1.00 87.81 381 ARG A C 1
ATOM 3089 O O . ARG A 1 381 ? -10.391 -17.833 28.101 1.00 87.81 381 ARG A O 1
ATOM 3096 N N . GLU A 1 382 ? -10.057 -15.849 29.113 1.00 84.44 382 GLU A N 1
ATOM 3097 C CA . GLU A 1 382 ? -9.023 -16.308 30.059 1.00 84.44 382 GLU A CA 1
ATOM 3098 C C . GLU A 1 382 ? -9.556 -17.310 31.104 1.00 84.44 382 GLU A C 1
ATOM 3100 O O . GLU A 1 382 ? -8.794 -17.940 31.836 1.00 84.44 382 GLU A O 1
ATOM 3105 N N . GLY A 1 383 ? -10.876 -17.503 31.181 1.00 78.81 383 GLY A N 1
ATOM 3106 C CA . GLY A 1 383 ? -11.503 -18.430 32.115 1.00 78.81 383 GLY A CA 1
ATOM 3107 C C . GLY A 1 383 ? -11.685 -17.863 33.520 1.00 78.81 383 GLY A C 1
ATOM 3108 O O . GLY A 1 383 ? -11.988 -18.627 34.438 1.00 78.81 383 GLY A O 1
ATOM 3109 N N . VAL A 1 384 ? -11.574 -16.542 33.693 1.00 78.75 384 VAL A N 1
ATOM 3110 C CA . VAL A 1 384 ? -11.777 -15.850 34.978 1.00 78.75 384 VAL A CA 1
ATOM 3111 C C . VAL A 1 384 ? -13.196 -16.032 35.510 1.00 78.75 384 VAL A C 1
ATOM 3113 O O . VAL A 1 384 ? -13.394 -15.973 36.714 1.00 78.75 384 VAL A O 1
ATOM 3116 N N . PHE A 1 385 ? -14.185 -16.324 34.664 1.00 77.06 385 PHE A N 1
ATOM 3117 C CA . PHE A 1 385 ? -15.556 -16.631 35.100 1.00 77.06 385 PHE A CA 1
ATOM 3118 C C . PHE A 1 385 ? -15.889 -18.132 35.091 1.00 77.06 385 PHE A C 1
ATOM 3120 O O . PHE A 1 385 ? -17.048 -18.504 35.266 1.00 77.06 385 PHE A O 1
ATOM 3127 N N . LYS A 1 386 ? -14.910 -19.030 34.891 1.00 76.69 386 LYS A N 1
ATOM 3128 C CA . LYS A 1 386 ? -15.167 -20.479 34.907 1.00 76.69 386 LYS A CA 1
ATOM 3129 C C . LYS A 1 386 ? -15.286 -20.983 36.341 1.00 76.69 386 LYS A C 1
ATOM 3131 O O . LYS A 1 386 ? -14.323 -20.951 37.107 1.00 76.69 386 LYS A O 1
ATOM 3136 N N . TYR A 1 387 ? -16.453 -21.528 36.679 1.00 75.56 387 TYR A N 1
ATOM 3137 C CA . TYR A 1 387 ? -16.694 -22.168 37.969 1.00 75.56 387 TYR A CA 1
ATOM 3138 C C . TYR A 1 387 ? -16.586 -23.685 37.872 1.00 75.56 387 TYR A C 1
ATOM 3140 O O . TYR A 1 387 ? -16.912 -24.291 36.853 1.00 75.56 387 TYR A O 1
ATOM 3148 N N . SER A 1 388 ? -16.133 -24.320 38.945 1.00 77.25 388 SER A N 1
ATOM 3149 C CA . SER A 1 388 ? -16.122 -25.774 39.067 1.00 77.25 388 SER A CA 1
ATOM 3150 C C . SER A 1 388 ? -16.793 -26.242 40.346 1.00 77.25 388 SER A C 1
ATOM 3152 O O . SER A 1 388 ? -16.716 -25.550 41.363 1.00 77.25 388 SER A O 1
ATOM 3154 N N . PRO A 1 389 ? -17.483 -27.394 40.295 1.00 83.44 389 PRO A N 1
ATOM 3155 C CA . PRO A 1 389 ? -18.091 -27.982 41.471 1.00 83.44 389 PRO A CA 1
ATOM 3156 C C . PRO A 1 389 ? -17.025 -28.661 42.338 1.00 83.44 389 PRO A C 1
ATOM 3158 O O . PRO A 1 389 ? -16.190 -29.413 41.847 1.00 83.44 389 PRO A O 1
ATOM 3161 N N . LEU A 1 390 ? -17.105 -28.441 43.645 1.00 84.00 390 LEU A N 1
ATOM 3162 C CA . LEU A 1 390 ? -16.408 -29.186 44.689 1.00 84.00 390 LEU A CA 1
ATOM 3163 C C . LEU A 1 390 ? -17.440 -29.862 45.570 1.00 84.00 390 LEU A C 1
ATOM 3165 O O . LEU A 1 390 ? -18.400 -29.229 46.016 1.00 84.00 390 LEU A O 1
ATOM 3169 N N . ARG A 1 391 ? -17.235 -31.143 45.865 1.00 87.44 391 ARG A N 1
ATOM 3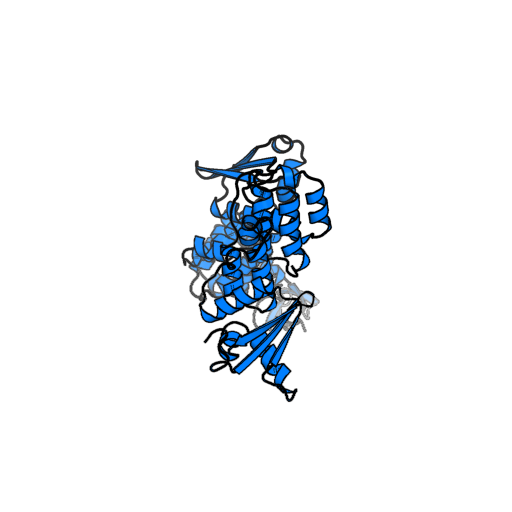170 C CA . ARG A 1 391 ? -18.149 -31.890 46.725 1.00 87.44 391 ARG A CA 1
ATOM 3171 C C . ARG A 1 391 ? -17.674 -31.825 48.169 1.00 87.44 391 ARG A C 1
ATOM 3173 O O . ARG A 1 391 ? -16.589 -32.285 48.502 1.00 87.44 391 ARG A O 1
ATOM 3180 N N . CYS A 1 392 ? -18.494 -31.259 49.045 1.00 86.69 392 CYS A N 1
ATOM 3181 C CA . CYS A 1 392 ? -18.249 -31.317 50.478 1.00 86.69 392 CYS A CA 1
ATOM 3182 C C . CYS A 1 392 ? -18.584 -32.713 51.023 1.00 86.69 392 CYS A C 1
ATOM 3184 O O . CYS A 1 392 ? -19.500 -33.377 50.539 1.00 86.69 392 CYS A O 1
ATOM 3186 N N . VAL A 1 393 ? -17.929 -33.112 52.117 1.00 88.25 393 VAL A N 1
A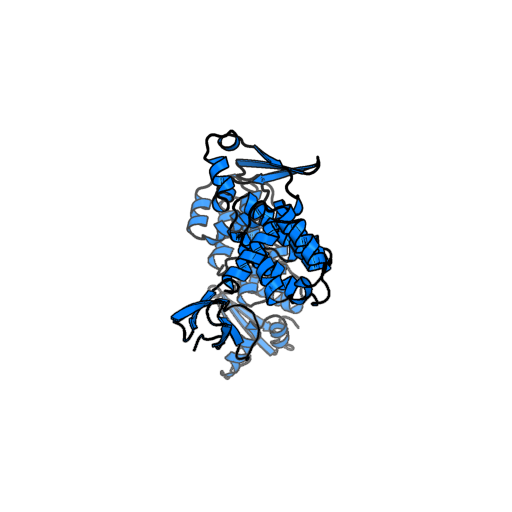TOM 3187 C CA . VAL A 1 393 ? -18.213 -34.358 52.856 1.00 88.25 393 VAL A CA 1
ATOM 3188 C C . VAL A 1 393 ? -19.667 -34.494 53.329 1.00 88.25 393 VAL A C 1
ATOM 3190 O O . VAL A 1 393 ? -20.123 -35.597 53.593 1.00 88.25 393 VAL A O 1
ATOM 3193 N N . CYS A 1 394 ? -20.419 -33.394 53.436 1.00 89.56 394 CYS A N 1
ATOM 3194 C CA . CYS A 1 394 ? -21.848 -33.423 53.773 1.00 89.56 394 CYS A CA 1
ATOM 3195 C C . CYS A 1 394 ? -22.770 -33.625 52.551 1.00 89.56 394 CYS A C 1
ATOM 3197 O O . CYS A 1 394 ? -23.988 -33.501 52.679 1.00 89.56 394 CYS A O 1
ATOM 3199 N N . GLY A 1 395 ? -22.198 -33.863 51.365 1.00 87.75 395 GLY A N 1
ATOM 3200 C CA . GLY A 1 395 ? -22.910 -34.026 50.096 1.00 87.75 395 GLY A CA 1
ATOM 3201 C C . GLY A 1 395 ? -23.267 -32.720 49.378 1.00 87.75 395 GLY A C 1
ATOM 3202 O O . GLY A 1 395 ? -23.789 -32.776 48.269 1.00 87.75 395 GLY A O 1
ATOM 3203 N N . TRP A 1 396 ? -22.989 -31.553 49.975 1.00 89.19 396 TRP A N 1
ATOM 3204 C CA . TRP A 1 396 ? -23.256 -30.244 49.365 1.00 89.19 396 TRP A CA 1
ATOM 3205 C C . TRP A 1 396 ? -22.226 -29.892 48.287 1.00 89.19 396 TRP A C 1
ATOM 3207 O O . TRP A 1 396 ? -21.025 -30.062 48.507 1.00 89.19 396 TRP A O 1
ATOM 3217 N N . THR A 1 397 ? -22.688 -29.357 47.157 1.00 87.56 397 THR A N 1
ATOM 3218 C CA . THR A 1 397 ? -21.820 -28.866 46.079 1.00 87.56 397 THR A CA 1
ATOM 3219 C C . THR A 1 397 ? -21.473 -27.401 46.315 1.00 87.56 397 THR A C 1
ATOM 3221 O O . THR A 1 397 ? -22.351 -26.567 46.506 1.00 87.56 397 THR A O 1
ATOM 3224 N N . ILE A 1 398 ? -20.183 -27.087 46.296 1.00 82.62 398 ILE A N 1
ATOM 3225 C CA . ILE A 1 398 ? -19.646 -25.731 46.396 1.00 82.62 398 ILE A CA 1
ATOM 3226 C C . ILE A 1 398 ? -19.094 -25.362 45.026 1.00 82.62 398 ILE A C 1
ATOM 3228 O O . ILE A 1 398 ? -18.312 -26.122 44.466 1.00 82.62 398 ILE A O 1
ATOM 3232 N N . TYR A 1 399 ? -19.449 -24.198 44.496 1.00 79.75 399 TYR A N 1
ATOM 3233 C CA . TYR A 1 399 ? -18.841 -23.698 43.267 1.00 79.75 399 TYR A CA 1
ATOM 3234 C C . TYR A 1 399 ? -17.664 -22.787 43.607 1.00 79.75 399 TYR A C 1
ATOM 3236 O O . TYR A 1 399 ? -17.787 -21.858 44.408 1.00 79.75 399 TYR A O 1
ATOM 3244 N N . TYR A 1 400 ? -16.507 -23.052 43.009 1.00 74.56 400 TYR A N 1
ATOM 3245 C CA . TYR A 1 400 ? -15.335 -22.187 43.116 1.00 74.56 400 TYR A CA 1
ATOM 3246 C C . TYR A 1 400 ? -14.929 -21.677 41.743 1.00 74.56 400 TYR A C 1
ATOM 3248 O O . TYR A 1 400 ? -15.148 -22.346 40.738 1.00 74.56 400 TYR A O 1
ATOM 3256 N N . ASN A 1 401 ? -14.343 -20.485 41.711 1.00 71.06 401 ASN A N 1
ATOM 3257 C CA . ASN A 1 401 ? -13.829 -19.891 40.490 1.00 71.06 401 ASN A CA 1
ATOM 3258 C C . ASN A 1 401 ? -12.430 -20.464 40.198 1.00 71.06 401 ASN A C 1
ATOM 3260 O O . ASN A 1 401 ? -11.525 -20.297 41.022 1.00 71.06 401 ASN A O 1
ATOM 3264 N N . ARG A 1 402 ? -12.259 -21.133 39.050 1.00 64.19 402 ARG A N 1
ATOM 3265 C CA . ARG A 1 402 ? -10.961 -21.664 38.599 1.00 64.19 402 ARG A CA 1
ATOM 3266 C C . ARG A 1 402 ? -9.978 -20.558 38.227 1.00 64.19 402 ARG A C 1
ATOM 3268 O O . ARG A 1 402 ? -8.787 -20.717 38.458 1.00 64.19 402 ARG A O 1
ATOM 3275 N N . GLY A 1 403 ? -10.466 -19.456 37.664 1.00 56.78 403 GLY A N 1
ATOM 3276 C CA . GLY A 1 403 ? -9.637 -18.400 37.086 1.00 56.78 403 GLY A CA 1
ATOM 3277 C C . GLY A 1 403 ? -9.211 -17.298 38.058 1.00 56.78 403 GLY A C 1
ATOM 3278 O O . GLY A 1 403 ? -8.587 -16.329 37.637 1.00 56.78 403 GLY A O 1
ATOM 3279 N N . ALA A 1 404 ? -9.500 -17.414 39.360 1.00 56.38 404 ALA A N 1
ATOM 3280 C CA . ALA A 1 404 ? -8.901 -16.516 40.346 1.00 56.38 404 ALA A CA 1
ATOM 3281 C C . ALA A 1 404 ? -7.372 -16.717 40.323 1.00 56.38 404 ALA A C 1
ATOM 3283 O O . ALA A 1 404 ? -6.882 -17.785 40.683 1.00 56.38 404 ALA A O 1
ATOM 3284 N N . MET A 1 405 ? -6.618 -15.728 39.848 1.00 46.72 405 MET A N 1
ATOM 3285 C CA . MET A 1 405 ? -5.175 -15.830 39.622 1.00 46.72 405 MET A CA 1
ATOM 3286 C C . MET A 1 405 ? -4.389 -15.932 40.934 1.00 46.72 405 MET A C 1
ATOM 3288 O O . MET A 1 405 ? -4.627 -15.191 41.883 1.00 46.72 405 MET A O 1
ATOM 3292 N N . GLY A 1 406 ? -3.449 -16.875 40.973 1.00 49.09 406 GLY A N 1
ATOM 3293 C CA . GLY A 1 406 ? -2.491 -17.084 42.059 1.00 49.09 406 GLY A CA 1
ATOM 3294 C C . GLY A 1 406 ? -1.859 -18.465 41.914 1.00 49.09 406 GLY A C 1
ATOM 3295 O O . GLY A 1 406 ? -2.560 -19.462 42.098 1.00 49.09 406 GLY A O 1
ATOM 3296 N N . GLN A 1 407 ? -0.580 -18.511 41.531 1.00 45.06 407 GLN A N 1
ATOM 3297 C CA . GLN A 1 407 ? 0.194 -19.747 41.396 1.00 45.06 407 GLN A CA 1
ATOM 3298 C C . GLN A 1 407 ? 0.409 -20.388 42.782 1.00 45.06 407 GLN A C 1
ATOM 3300 O O . GLN A 1 407 ? 0.769 -19.701 43.732 1.00 45.06 407 GLN A O 1
ATOM 3305 N N . ASN A 1 408 ? 0.203 -21.706 42.877 1.00 49.59 408 ASN A N 1
ATOM 3306 C CA . ASN A 1 408 ? 0.671 -22.586 43.961 1.00 49.59 408 ASN A CA 1
ATOM 3307 C C . ASN A 1 408 ? 0.183 -22.305 45.394 1.00 49.59 408 ASN A C 1
ATOM 3309 O O . ASN A 1 408 ? 0.976 -22.289 46.337 1.00 49.59 408 ASN A O 1
ATOM 3313 N N . HIS A 1 409 ? -1.130 -22.192 45.603 1.00 58.28 409 HIS A N 1
ATOM 3314 C CA . HIS A 1 409 ? -1.696 -22.264 46.952 1.00 58.28 409 HIS A CA 1
ATOM 3315 C C . HIS A 1 409 ? -2.901 -23.202 47.000 1.00 58.28 409 HIS A C 1
ATOM 3317 O O . HIS A 1 409 ? -3.860 -23.002 46.257 1.00 58.28 409 HIS A O 1
ATOM 3323 N N . ILE A 1 410 ? -2.880 -24.167 47.930 1.00 61.16 410 ILE A N 1
ATOM 3324 C CA . ILE A 1 410 ? -4.072 -24.916 48.347 1.00 61.16 410 ILE A CA 1
ATOM 3325 C C . ILE A 1 410 ? -5.112 -23.891 48.796 1.00 61.16 410 ILE A C 1
ATOM 3327 O O . ILE A 1 410 ? -4.901 -23.145 49.760 1.00 61.16 410 ILE A O 1
ATOM 3331 N N . ARG A 1 411 ? -6.245 -23.842 48.101 1.00 72.81 411 ARG A N 1
ATOM 3332 C CA . ARG A 1 411 ? -7.331 -22.917 48.422 1.00 72.81 411 ARG A CA 1
ATOM 3333 C C . ARG A 1 411 ? -8.349 -23.615 49.294 1.00 72.81 411 ARG A C 1
ATOM 3335 O O . ARG A 1 411 ? -8.502 -24.831 49.259 1.00 72.81 411 ARG A O 1
ATOM 3342 N N . ARG A 1 412 ? -9.066 -22.831 50.096 1.00 79.06 412 ARG A N 1
ATOM 3343 C CA . ARG A 1 412 ? -10.140 -23.337 50.951 1.00 79.06 412 ARG A CA 1
ATOM 3344 C C . ARG A 1 412 ? -11.409 -22.522 50.775 1.00 79.06 412 ARG A C 1
ATOM 3346 O O . ARG A 1 412 ? -11.369 -21.296 50.721 1.00 79.06 412 ARG A O 1
ATOM 3353 N N . ARG A 1 413 ? -12.547 -23.207 50.714 1.00 78.75 413 ARG A N 1
ATOM 3354 C CA . ARG A 1 413 ? -13.893 -22.619 50.760 1.00 78.75 413 ARG A CA 1
ATOM 3355 C C . ARG A 1 413 ? -14.649 -23.248 51.918 1.00 78.75 413 ARG A C 1
ATOM 3357 O O . ARG A 1 413 ? -14.552 -24.450 52.147 1.00 78.75 413 ARG A O 1
ATOM 3364 N N . GLN A 1 414 ? -15.392 -22.443 52.665 1.00 84.88 414 GLN A N 1
ATOM 3365 C CA . GLN A 1 414 ? -16.241 -22.967 53.726 1.00 84.88 414 GLN A CA 1
ATOM 3366 C C . GLN A 1 414 ? -17.561 -23.459 53.124 1.00 84.88 414 GLN A C 1
ATOM 3368 O O . GLN A 1 414 ? -18.191 -22.744 52.349 1.00 84.88 414 GLN A O 1
ATOM 3373 N N . CYS A 1 415 ? -17.984 -24.673 53.475 1.00 86.56 415 CYS A N 1
ATOM 3374 C CA . CYS A 1 415 ? -19.289 -25.195 53.088 1.00 86.56 415 CYS A CA 1
ATOM 3375 C C . CYS A 1 415 ? -20.404 -24.393 53.765 1.00 86.56 415 CYS A C 1
ATOM 3377 O O . CYS A 1 415 ? -20.457 -24.316 54.992 1.00 86.56 415 CYS A O 1
ATOM 3379 N N . GLU A 1 416 ? -21.335 -23.860 52.980 1.00 86.94 416 GLU A N 1
ATOM 3380 C CA . GLU A 1 416 ? -22.470 -23.081 53.492 1.00 86.94 416 GLU A CA 1
ATOM 3381 C C . GLU A 1 416 ? -23.399 -23.918 54.384 1.00 86.94 416 GLU A C 1
ATOM 3383 O O . GLU A 1 416 ? -23.932 -23.410 55.368 1.00 86.94 416 GLU A O 1
ATOM 3388 N N . LYS A 1 417 ? -23.524 -25.223 54.096 1.00 89.81 417 LYS A N 1
ATOM 3389 C CA . LYS A 1 417 ? -24.403 -26.143 54.831 1.00 89.81 417 LYS A CA 1
ATOM 3390 C C . LYS A 1 417 ? -23.814 -26.626 56.157 1.00 89.81 417 LYS A C 1
ATOM 3392 O O . LYS A 1 417 ? -24.485 -26.573 57.179 1.00 89.81 417 LYS A O 1
ATOM 3397 N N . CYS A 1 418 ? -22.584 -27.148 56.154 1.00 93.00 418 CYS A N 1
ATOM 3398 C CA . CYS A 1 418 ? -21.992 -27.783 57.344 1.00 93.00 418 CYS A CA 1
ATOM 3399 C C . CYS A 1 418 ? -20.845 -26.986 57.978 1.00 93.00 418 CYS A C 1
ATOM 3401 O O . CYS A 1 418 ? -20.241 -27.459 58.937 1.00 93.00 418 CYS A O 1
ATOM 3403 N N . ARG A 1 419 ? -20.507 -25.812 57.426 1.00 89.81 419 ARG A N 1
ATOM 3404 C CA . ARG A 1 419 ? -19.431 -24.913 57.883 1.00 89.81 419 ARG A CA 1
ATOM 3405 C C . ARG A 1 419 ? -18.021 -25.526 57.916 1.00 89.81 419 ARG A C 1
ATOM 3407 O O . ARG A 1 419 ? -17.086 -24.865 58.367 1.00 89.81 419 ARG A O 1
ATOM 3414 N N . LYS A 1 420 ? -17.830 -26.743 57.389 1.00 89.00 420 LYS A N 1
ATOM 3415 C CA . LYS A 1 420 ? -16.510 -27.372 57.223 1.00 89.00 420 LYS A CA 1
ATOM 3416 C C . LYS A 1 420 ? -15.755 -26.755 56.047 1.00 89.00 420 LYS A C 1
ATOM 3418 O O . LYS A 1 420 ? -16.359 -26.402 55.034 1.00 89.00 420 LYS A O 1
ATOM 3423 N N . TRP A 1 421 ? -14.437 -26.650 56.178 1.00 86.38 421 TRP A N 1
ATOM 3424 C CA . TRP A 1 421 ? -13.557 -26.224 55.093 1.00 86.38 421 TRP A CA 1
ATOM 3425 C C . TRP A 1 421 ? -13.385 -27.346 54.068 1.00 86.38 421 TRP A C 1
ATOM 3427 O O . TRP A 1 421 ? -13.123 -28.489 54.436 1.00 86.38 421 TRP A O 1
ATOM 3437 N N . VAL A 1 422 ? -13.536 -27.003 52.793 1.00 84.25 422 VAL A N 1
ATOM 3438 C CA . VAL A 1 422 ? -13.207 -27.851 51.646 1.00 84.25 422 VAL A CA 1
ATOM 3439 C C . VAL A 1 422 ? -11.966 -27.261 50.998 1.00 84.25 422 VAL A C 1
ATOM 3441 O O . VAL A 1 422 ? -11.967 -26.084 50.622 1.00 84.25 422 VAL A O 1
ATOM 3444 N N . PHE A 1 423 ? -10.910 -28.064 50.934 1.00 81.12 423 PHE A N 1
ATOM 3445 C CA . PHE A 1 423 ? -9.638 -27.706 50.319 1.00 81.12 423 PHE A CA 1
ATOM 3446 C C . PHE A 1 423 ? -9.617 -28.205 48.877 1.00 81.12 423 PHE A C 1
ATOM 3448 O O . PHE A 1 423 ? -10.207 -29.244 48.593 1.00 81.12 423 PHE A O 1
ATOM 3455 N N . TYR A 1 424 ? -8.999 -27.442 47.983 1.00 72.56 424 TYR A N 1
ATOM 3456 C CA . TYR A 1 424 ? -8.911 -27.764 46.562 1.00 72.56 424 TYR A CA 1
ATOM 3457 C C . TYR A 1 424 ? -7.654 -27.145 45.950 1.00 72.56 424 TYR A C 1
ATOM 3459 O O . TYR A 1 424 ? -7.206 -26.078 46.390 1.00 72.56 424 TYR A O 1
ATOM 3467 N N . ASP A 1 425 ? -7.112 -27.804 44.929 1.00 64.94 425 ASP A N 1
ATOM 3468 C CA . ASP A 1 425 ? -6.060 -27.250 44.073 1.00 64.94 425 ASP A CA 1
ATOM 3469 C C . ASP A 1 425 ? -6.658 -26.569 42.822 1.00 64.94 425 ASP A C 1
ATOM 3471 O O . ASP A 1 425 ? -7.838 -26.741 42.500 1.00 64.94 425 ASP A O 1
ATOM 3475 N N . VAL A 1 426 ? -5.855 -25.781 42.103 1.00 58.31 426 VAL A N 1
ATOM 3476 C CA . VAL A 1 426 ? -6.225 -25.090 40.856 1.00 58.31 426 VAL A CA 1
ATOM 3477 C C . VAL A 1 426 ? -6.699 -26.090 39.788 1.00 58.31 426 VAL A C 1
ATOM 3479 O O . VAL A 1 426 ? -7.596 -25.773 39.005 1.00 58.31 426 VAL A O 1
ATOM 3482 N N . GLU A 1 427 ? -6.193 -27.327 39.825 1.00 57.72 427 GLU A N 1
ATOM 3483 C CA . GLU A 1 427 ? -6.603 -28.432 38.944 1.00 57.72 427 GLU A CA 1
ATOM 3484 C C . GLU A 1 427 ? -7.851 -29.202 39.425 1.00 57.72 427 GLU A C 1
ATOM 3486 O O . GLU A 1 427 ? -8.406 -30.004 38.676 1.00 57.72 427 GLU A O 1
ATOM 3491 N N . GLY A 1 428 ? -8.369 -28.909 40.624 1.00 51.97 428 GLY A N 1
ATOM 3492 C CA . GLY A 1 428 ? -9.612 -29.498 41.140 1.00 51.97 428 GLY A CA 1
ATOM 3493 C C . GLY A 1 428 ? -9.500 -30.937 41.657 1.00 51.97 428 GLY A C 1
ATOM 3494 O O . GLY A 1 428 ? -10.528 -31.613 41.729 1.00 51.97 428 GLY A O 1
ATOM 3495 N N . GLY A 1 429 ? -8.282 -31.386 41.987 1.00 46.28 429 GLY A N 1
ATOM 3496 C CA . GLY A 1 429 ? -8.000 -32.666 42.652 1.00 46.28 429 GLY A CA 1
ATOM 3497 C C . GLY A 1 429 ? -8.385 -32.700 44.125 1.00 46.28 429 GLY A C 1
ATOM 3498 O O . GLY A 1 429 ? -8.298 -31.636 44.787 1.00 46.28 429 GLY A O 1
#